Protein AF-0000000070726934 (afdb_homodimer)

Foldseek 3Di:
DAAQAEEQEPCLDFLNVLLLVLNLVDPNHQAYEYEDQDQVSSVVLVPDDDPRYHYAHADLLDPVRLLVVLVVSCVNCPLLFHLEYEYDWAAADAAADPDDDDVVSLCVRLSGQANSVLSSCVSRVVRQLSQLVVDDDLKAASHRGEYEYAAAQAQQAPVNPPAACHPSSCNSVNVNRVNVLVVQLVCLVVCSVSSYAGAYEYLAFEQTVRNVRDGDYYSNRSSNLQVVQRRVDIPVRGSFHAYSVRHGRHD/DAAQEEEQEPCLDFLNVLLLVVNLVDPNHQAYEYEDQDQVSSVSLVVDDDPRYHYAHADLLDPVRLLVVLVVSCVNCPLLFHLEYEYDWAAADAAADPDDDDVVSLCVRLSGQANSVLSSCVSRVVRQLSQLVVDDDLKAASHRGEYEYAAAQAQQAPVNPPQACHPSSGNSVNVNRVNVLVVQLVCLVVCSVSSYAGAYEYLAFEQTVRNVRDGDYYSNRSSNLQVVQRRVDIPVRGSFHAYSVRHGRHD

Secondary structure (DSSP, 8-state):
---SEEEESS-SSHHHHHHHHHHHT-TT--EEEEEES-GGG-HHHHT---TTEEEEE--TT-HHHHHHHHHHHHHHHGGG---EEEE-------B-TTSPP-HHHHHHHHIIIIIHHHHHHHHHHHHHHHHHTT--S----TTT-EEEEE--TTTS-STT--STTTTTTBHHHHHHHHHHHHHHHHHHHHTGGGT-EEEEE---SB-STTTTT--SB-HHHHHHHHHHHHHH--GGGTT-EE-TT-PBPP-/---SEEEESS-SSHHHHHHHHHHHT-TT--EEEEEES-GGG-HHHHT---TTEEEEE--TT-HHHHHHHHHHHHHHHGGG---EEEE-------B-TTSPP-HHHHHHHHIIIIIHHHHHHHHHHHHHHHHHTT--S----TTT-EEEEE--TTTS-STT--STTTTTTBHHHHHHHHHHHHHHHHHHHHTGGGT-EEEEE---SB-STTTTT--SB-HHHHHHHHHHHHHH--GGGTT-EE-TT-PBPP-

Sequence (502 aa):
MSPKTVVVTGSNRGLGFGLVQQFLNDPLVEHVIATARDVDSATDLKSISDQRLHILPLSLGCDESIAAFTKKVYEIVGDSGLTLLVNNAAVMLPYVTKQKPDRKVVNDLFETNTIGPMILTQSLVPLIIKASNLQNDASLSISRAAIINIASEFLGSISDNTSGSGEYKAMAYRMTKCAVNQFTKTLSIDLKDDHILTAGICPGKVQTGMSKGKGEFTIEQASSNLVEAFKKLGKEHNGGYFRRDLSVIPYMSPKTVVVTGSNRGLGFGLVQQFLNDPLVEHVIATARDVDSATDLKSISDQRLHILPLSLGCDESIAAFTKKVYEIVGDSGLTLLVNNAAVMLPYVTKQKPDRKVVNDLFETNTIGPMILTQSLVPLIIKASNLQNDASLSISRAAIINIASEFLGSISDNTSGSGEYKAMAYRMTKCAVNQFTKTLSIDLKDDHILTAGICPGKVQTGMSKGKGEFTIEQASSNLVEAFKKLGKEHNGGYFRRDLSVIPY

Nearest PDB structures (foldseek):
  1yo6-assembly1_B  TM=9.912E-01  e=1.027E-33  Caenorhabditis elegans
  1yo6-assembly2_C  TM=9.832E-01  e=9.657E-34  Caenorhabditis elegans
  1yo6-assembly2_D  TM=9.812E-01  e=1.769E-32  Caenorhabditis elegans
  1yo6-assembly3_E  TM=9.824E-01  e=1.281E-31  Caenorhabditis elegans
  1yo6-assembly1_A  TM=9.699E-01  e=1.132E-31  Caenorhabditis elegans

InterPro domains:
  IPR002347 Short-chain dehydrogenase/reductase SDR [PF00106] (4-214)
  IPR002347 Short-chain dehydrogenase/reductase SDR [PR00080] (80-91)
  IPR002347 Short-chain dehydrogenase/reductase SDR [PR00080] (145-153)
  IPR002347 Short-chain dehydrogenase/reductase SDR [PR00080] (173-192)
  IPR002347 Short-chain dehydrogenase/reductase SDR [PR00081] (5-22)
  IPR002347 Short-chain dehydrogenase/reductase SDR [PR00081] (80-91)
  IPR002347 Short-chain dehydrogenase/reductase SDR [PR00081] (173-192)
  IPR002347 Short-chain dehydrogenase/reductase SDR [PR00081] (194-211)
  IPR036291 NAD(P)-binding domain superfamily [SSF51735] (4-251)
  IPR051468 Fungal Secondary Metabolite SDRs [PTHR43544] (1-250)

Solvent-accessible surface area (backbone atoms only — not comparable to full-atom values): 24411 Å² total; per-residue (Å²): 107,60,32,40,23,36,39,36,32,42,18,47,48,50,56,30,31,28,38,54,52,51,50,68,69,37,85,68,38,58,35,40,37,34,20,21,68,54,55,87,74,19,55,67,56,69,67,56,90,50,91,41,59,41,84,40,53,42,40,57,80,33,71,66,37,42,51,53,37,49,52,50,50,46,68,72,40,48,86,59,17,37,8,25,41,34,49,50,42,66,70,84,64,77,34,50,70,89,46,82,71,54,66,68,62,48,48,52,42,35,30,42,42,28,51,14,52,50,43,47,48,36,67,40,42,66,36,25,44,44,15,18,64,74,50,90,68,85,66,31,26,37,45,42,5,24,41,36,36,60,48,43,72,76,50,28,21,53,72,70,52,80,53,37,20,52,95,69,20,30,40,60,48,26,18,26,39,25,19,40,50,33,47,29,32,26,46,23,52,67,30,43,91,54,34,37,28,16,28,28,39,10,67,64,53,40,38,23,79,90,45,70,57,51,50,83,29,48,36,64,54,31,21,50,44,39,54,55,36,47,47,67,42,34,68,92,41,49,31,37,41,22,40,47,86,63,46,77,50,65,62,106,60,34,41,23,36,38,36,32,42,18,45,48,49,56,29,31,27,38,52,52,52,50,69,70,36,87,68,38,59,36,40,37,34,20,22,69,53,56,86,72,19,54,66,56,69,67,58,88,49,92,41,58,40,83,40,53,42,40,56,80,33,69,67,38,43,51,53,39,48,52,50,49,46,68,71,40,49,85,60,17,37,8,25,40,35,49,52,42,64,69,84,64,77,33,51,72,90,44,81,73,54,65,66,62,49,48,52,41,35,30,43,44,28,52,14,52,50,44,48,48,37,66,41,43,66,37,25,44,43,14,18,64,75,50,90,70,86,65,31,25,37,46,41,5,24,42,37,37,60,48,42,71,74,49,28,21,53,71,70,52,81,54,37,19,52,96,70,20,30,40,5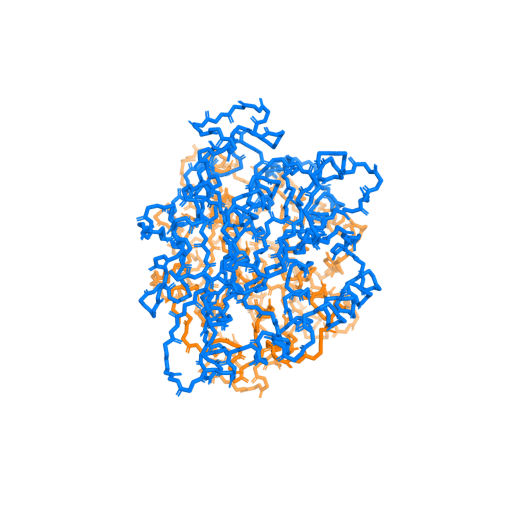7,46,26,20,25,39,25,19,40,51,33,47,29,32,26,46,24,52,67,30,43,90,52,34,36,28,16,27,27,38,11,67,64,52,40,39,24,80,90,46,71,57,49,52,84,29,49,34,64,56,32,22,49,43,40,54,55,37,46,46,67,42,33,68,93,41,47,30,37,42,23,40,47,87,64,47,76,48,65,62

Organism: Caenorhabditis briggsae (NCBI:txid6238)

Structure (mmCIF, N/CA/C/O backbone):
data_AF-0000000070726934-model_v1
#
loop_
_entity.id
_entity.type
_entity.pdbx_description
1 polymer 'Protein CBG23231'
#
loop_
_atom_site.group_PDB
_atom_site.id
_atom_site.type_symbol
_atom_site.label_atom_id
_atom_site.label_alt_id
_atom_site.label_comp_id
_atom_site.label_asym_id
_atom_site.label_entity_id
_atom_site.label_seq_id
_atom_site.pdbx_PDB_ins_code
_atom_site.Cartn_x
_atom_site.Cartn_y
_atom_site.Cartn_z
_atom_site.occupancy
_atom_site.B_iso_or_equiv
_atom_site.auth_seq_id
_atom_site.auth_comp_id
_atom_site.auth_asym_id
_atom_site.auth_atom_id
_atom_site.pdbx_PDB_model_num
ATOM 1 N N . MET A 1 1 ? -3.689 -22.766 -23.219 1 85.56 1 MET A N 1
ATOM 2 C CA . MET A 1 1 ? -2.43 -22.75 -22.484 1 85.56 1 MET A CA 1
ATOM 3 C C . MET A 1 1 ? -2.672 -22.984 -20.984 1 85.56 1 MET A C 1
ATOM 5 O O . MET A 1 1 ? -3.398 -22.234 -20.344 1 85.56 1 MET A O 1
ATOM 9 N N . SER A 1 2 ? -2.223 -24.172 -20.469 1 94.62 2 SER A N 1
ATOM 10 C CA . SER A 1 2 ? -2.523 -24.578 -19.094 1 94.62 2 SER A CA 1
ATOM 11 C C . SER A 1 2 ? -1.256 -24.656 -18.25 1 94.62 2 SER A C 1
ATOM 13 O O . SER A 1 2 ? -0.212 -25.109 -18.734 1 94.62 2 SER A O 1
ATOM 15 N N . PRO A 1 3 ? -1.354 -24.141 -17.047 1 97.5 3 PRO A N 1
ATOM 16 C CA . PRO A 1 3 ? -0.222 -24.344 -16.125 1 97.5 3 PRO A CA 1
ATOM 17 C C . PRO A 1 3 ? -0.087 -25.797 -15.664 1 97.5 3 PRO A C 1
ATOM 19 O O . PRO A 1 3 ? -1.095 -26.469 -15.445 1 97.5 3 PRO A O 1
ATOM 22 N N . LYS A 1 4 ? 1.132 -26.25 -15.555 1 97.69 4 LYS A N 1
ATOM 23 C CA . LYS A 1 4 ? 1.373 -27.625 -15.117 1 97.69 4 LYS A CA 1
ATOM 24 C C . LYS A 1 4 ? 1.184 -27.766 -13.609 1 97.69 4 LYS A C 1
ATOM 26 O O . LYS A 1 4 ? 0.648 -28.766 -13.133 1 97.69 4 LYS A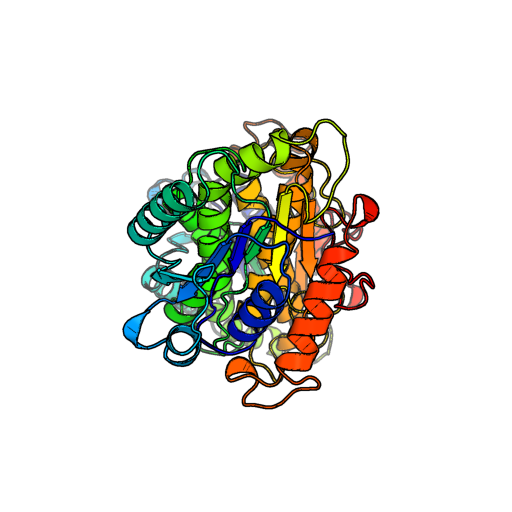 O 1
ATOM 31 N N . THR A 1 5 ? 1.689 -26.844 -12.875 1 98.62 5 THR A N 1
ATOM 32 C CA . THR A 1 5 ? 1.619 -26.812 -11.422 1 98.62 5 THR A CA 1
ATOM 33 C C . THR A 1 5 ? 1.096 -25.469 -10.922 1 98.62 5 THR A C 1
ATOM 35 O O . THR A 1 5 ? 1.527 -24.422 -11.398 1 98.62 5 THR A O 1
ATOM 38 N N . VAL A 1 6 ? 0.096 -25.531 -9.984 1 98.81 6 VAL A N 1
ATOM 39 C CA . VAL A 1 6 ? -0.589 -24.312 -9.57 1 98.81 6 VAL A CA 1
ATOM 40 C C . VAL A 1 6 ? -0.675 -24.25 -8.047 1 98.81 6 VAL A C 1
ATOM 42 O O . VAL A 1 6 ? -0.964 -25.266 -7.398 1 98.81 6 VAL A O 1
ATOM 45 N N . VAL A 1 7 ? -0.335 -23.125 -7.48 1 98.88 7 VAL A N 1
ATOM 46 C CA . VAL A 1 7 ? -0.651 -22.812 -6.09 1 98.88 7 VAL A CA 1
ATOM 47 C C . VAL A 1 7 ? -1.769 -21.766 -6.039 1 98.88 7 VAL A C 1
ATOM 49 O O . VAL A 1 7 ? -1.709 -20.75 -6.734 1 98.88 7 VAL A O 1
ATOM 52 N N . VAL A 1 8 ? -2.812 -22.031 -5.305 1 98.88 8 VAL A N 1
ATOM 53 C CA . VAL A 1 8 ? -3.873 -21.062 -5.02 1 98.88 8 VAL A CA 1
ATOM 54 C C . VAL A 1 8 ? -3.971 -20.828 -3.514 1 98.88 8 VAL A C 1
ATOM 56 O O . VAL A 1 8 ? -4.277 -21.75 -2.754 1 98.88 8 VAL A O 1
ATOM 59 N N . THR A 1 9 ? -3.701 -19.625 -3.084 1 98.62 9 THR A N 1
ATOM 60 C CA . THR A 1 9 ? -3.809 -19.344 -1.658 1 98.62 9 THR A CA 1
ATOM 61 C C . THR A 1 9 ? -5.25 -19.016 -1.277 1 98.62 9 THR A C 1
ATOM 63 O O . THR A 1 9 ? -6.008 -18.484 -2.09 1 98.62 9 THR A O 1
ATOM 66 N N . GLY A 1 10 ? -5.613 -19.281 0.011 1 96.5 10 GLY A N 1
ATOM 67 C CA . GLY A 1 10 ? -6.965 -19 0.478 1 96.5 10 GLY A CA 1
ATOM 68 C C . GLY A 1 10 ? -8.023 -19.766 -0.284 1 96.5 10 GLY A C 1
ATOM 69 O O . GLY A 1 10 ? -8.938 -19.172 -0.865 1 96.5 10 GLY A O 1
ATOM 70 N N . SER A 1 11 ? -8.016 -21.078 -0.216 1 96.25 11 SER A N 1
ATOM 71 C CA . SER A 1 11 ? -8.805 -21.891 -1.13 1 96.25 11 SER A CA 1
ATOM 72 C C . SER A 1 11 ? -9.922 -22.625 -0.391 1 96.25 11 SER A C 1
ATOM 74 O O . SER A 1 11 ? -10.625 -23.453 -0.98 1 96.25 11 SER A O 1
ATOM 76 N N . ASN A 1 12 ? -10.047 -22.359 0.897 1 91.94 12 ASN A N 1
ATOM 77 C CA . ASN A 1 12 ? -10.984 -23.141 1.706 1 91.94 12 ASN A CA 1
ATOM 78 C C . ASN A 1 12 ? -12.43 -22.875 1.303 1 91.94 12 ASN A C 1
ATOM 80 O O . ASN A 1 12 ? -13.312 -23.703 1.532 1 91.94 12 ASN A O 1
ATOM 84 N N . ARG A 1 13 ? -12.711 -21.734 0.799 1 89.94 13 ARG A N 1
ATOM 85 C CA . ARG A 1 13 ? -14.055 -21.344 0.372 1 89.94 13 ARG A CA 1
ATOM 86 C C . ARG A 1 13 ? -13.992 -20.25 -0.679 1 89.94 13 ARG A C 1
ATOM 88 O O . ARG A 1 13 ? -12.906 -19.844 -1.109 1 89.94 13 ARG A O 1
ATOM 95 N N . GLY A 1 14 ? -15.094 -19.969 -1.179 1 92.94 14 GLY A N 1
ATOM 96 C CA . GLY A 1 14 ? -15.227 -18.812 -2.041 1 92.94 14 GLY A CA 1
ATOM 97 C C . GLY A 1 14 ? -14.484 -18.953 -3.354 1 92.94 14 GLY A C 1
ATOM 98 O O . GLY A 1 14 ? -14.5 -20.016 -3.975 1 92.94 14 GLY A O 1
ATOM 99 N N . LEU A 1 15 ? -13.914 -17.844 -3.795 1 94.88 15 LEU A N 1
ATOM 100 C CA . LEU A 1 15 ? -13.266 -17.766 -5.098 1 94.88 15 LEU A CA 1
ATOM 101 C C . LEU A 1 15 ? -12.094 -18.734 -5.188 1 94.88 15 LEU A C 1
ATOM 103 O O . LEU A 1 15 ? -11.898 -19.375 -6.215 1 94.88 15 LEU A O 1
ATOM 107 N N . GLY A 1 16 ? -11.312 -18.844 -4.09 1 97.38 16 GLY A N 1
ATOM 108 C CA . GLY A 1 16 ? -10.18 -19.75 -4.074 1 97.38 16 GLY A CA 1
ATOM 109 C C . GLY A 1 16 ? -10.578 -21.203 -4.324 1 97.38 16 GLY A C 1
ATOM 110 O O . GLY A 1 16 ? -9.922 -21.906 -5.094 1 97.38 16 GLY A O 1
ATOM 111 N N . PHE A 1 17 ? -11.625 -21.562 -3.674 1 97.19 17 PHE A N 1
ATOM 112 C CA . PHE A 1 17 ? -12.156 -22.906 -3.881 1 97.19 17 PHE A CA 1
ATOM 113 C C . PHE A 1 17 ? -12.602 -23.094 -5.324 1 97.19 17 PHE A C 1
ATOM 115 O O . PHE A 1 17 ? -12.312 -24.125 -5.938 1 97.19 17 PHE A O 1
ATOM 122 N N . GLY A 1 18 ? -13.289 -22.109 -5.855 1 97.62 18 GLY A N 1
ATOM 123 C CA . GLY A 1 18 ? -13.719 -22.156 -7.246 1 97.62 18 GLY A CA 1
ATOM 124 C C . GLY A 1 18 ? -12.562 -22.281 -8.219 1 97.62 18 GLY A C 1
ATOM 125 O O . GLY A 1 18 ? -12.648 -23.031 -9.195 1 97.62 18 GLY A O 1
ATOM 126 N N . LEU A 1 19 ? -11.484 -21.578 -7.977 1 98.25 19 LEU A N 1
ATOM 127 C CA . LEU A 1 19 ? -10.305 -21.641 -8.836 1 98.25 19 LEU A CA 1
ATOM 128 C C . LEU A 1 19 ? -9.688 -23.047 -8.805 1 98.25 19 LEU A C 1
ATOM 130 O O . LEU A 1 19 ? -9.312 -23.578 -9.844 1 98.25 19 LEU A O 1
ATOM 134 N N . VAL A 1 20 ? -9.609 -23.578 -7.613 1 98.56 20 VAL A N 1
ATOM 135 C CA . VAL A 1 20 ? -9.086 -24.922 -7.457 1 98.56 20 VAL A CA 1
ATOM 136 C C . VAL A 1 20 ? -9.898 -25.891 -8.32 1 98.56 20 VAL A C 1
ATOM 138 O O . VAL A 1 20 ? -9.328 -26.703 -9.062 1 98.56 20 VAL A O 1
ATOM 141 N N . GLN A 1 21 ? -11.195 -25.781 -8.258 1 98.25 21 GLN A N 1
ATOM 142 C CA . GLN A 1 21 ? -12.07 -26.656 -9.039 1 98.25 21 GLN A CA 1
ATOM 143 C C . GLN A 1 21 ? -11.82 -26.484 -10.531 1 98.25 21 GLN A C 1
ATOM 145 O O . GLN A 1 21 ? -11.75 -27.469 -11.273 1 98.25 21 GLN A O 1
ATOM 150 N N . GLN A 1 22 ? -11.711 -25.266 -10.938 1 98.19 22 GLN A N 1
ATOM 151 C CA . GLN A 1 22 ? -11.484 -24.984 -12.359 1 98.19 22 GLN A CA 1
ATOM 152 C C . GLN A 1 22 ? -10.18 -25.609 -12.836 1 98.19 22 GLN A C 1
ATOM 154 O O . GLN A 1 22 ? -10.125 -26.203 -13.914 1 98.19 22 GLN A O 1
ATOM 159 N N . PHE A 1 23 ? -9.102 -25.484 -12.07 1 98.5 23 PHE A N 1
ATOM 160 C CA . PHE A 1 23 ? -7.812 -26.031 -12.477 1 98.5 23 PHE A CA 1
ATOM 161 C C . PHE A 1 23 ? -7.848 -27.562 -12.484 1 98.5 23 PHE A C 1
ATOM 163 O O . PHE A 1 23 ? -7.207 -28.188 -13.32 1 98.5 23 PHE A O 1
ATOM 170 N N . LEU A 1 24 ? -8.578 -28.156 -11.578 1 98.31 24 LEU A N 1
ATOM 171 C CA . LEU A 1 24 ? -8.695 -29.625 -11.523 1 98.31 24 LEU A CA 1
ATOM 172 C C . LEU A 1 24 ? -9.484 -30.141 -12.711 1 98.31 24 LEU A C 1
ATOM 174 O O . LEU A 1 24 ? -9.344 -31.312 -13.094 1 98.31 24 LEU A O 1
ATOM 178 N N . ASN A 1 25 ? -10.312 -29.281 -13.289 1 97.69 25 ASN A N 1
ATOM 179 C CA . ASN A 1 25 ? -11.078 -29.656 -14.469 1 97.69 25 ASN A CA 1
ATOM 180 C C . ASN A 1 25 ? -10.203 -29.703 -15.719 1 97.69 25 ASN A C 1
ATOM 182 O O . ASN A 1 25 ? -10.609 -30.234 -16.75 1 97.69 25 ASN A O 1
ATOM 186 N N . ASP A 1 26 ? -9.07 -29.109 -15.656 1 97.44 26 ASP A N 1
ATOM 187 C CA . ASP A 1 26 ? -8.109 -29.109 -16.766 1 97.44 26 ASP A CA 1
ATOM 188 C C . ASP A 1 26 ? -7.168 -30.312 -16.672 1 97.44 26 ASP A C 1
ATOM 190 O O . ASP A 1 26 ? -6.328 -30.391 -15.773 1 97.44 26 ASP A O 1
ATOM 194 N N . PRO A 1 27 ? -7.207 -31.266 -17.609 1 97.19 27 PRO A N 1
ATOM 195 C CA . PRO A 1 27 ? -6.41 -32.5 -17.516 1 97.19 27 PRO A CA 1
ATOM 196 C C . PRO A 1 27 ? -4.914 -32.219 -17.688 1 97.19 27 PRO A C 1
ATOM 198 O O . PRO A 1 27 ? -4.094 -33.125 -17.391 1 97.19 27 PRO A O 1
ATOM 201 N N . LEU A 1 28 ? -4.551 -31.062 -18.125 1 97.19 28 LEU A N 1
ATOM 202 C CA . LEU A 1 28 ? -3.145 -30.766 -18.359 1 97.19 28 LEU A CA 1
ATOM 203 C C . LEU A 1 28 ? -2.473 -30.266 -17.078 1 97.19 28 LEU A C 1
ATOM 205 O O . LEU A 1 28 ? -1.243 -30.203 -17 1 97.19 28 LEU A O 1
ATOM 209 N N . VAL A 1 29 ? -3.25 -29.984 -16.109 1 98.19 29 VAL A N 1
ATOM 210 C CA . VAL A 1 29 ? -2.697 -29.578 -14.82 1 98.19 29 VAL A CA 1
ATOM 211 C C . VAL A 1 29 ? -2.287 -30.812 -14.016 1 98.19 29 VAL A C 1
ATOM 213 O O . VAL A 1 29 ? -3.1 -31.703 -13.797 1 98.19 29 VAL A O 1
ATOM 216 N N . GLU A 1 30 ? -1.061 -30.766 -13.562 1 98.38 30 GLU A N 1
ATOM 217 C CA . GLU A 1 30 ? -0.524 -31.953 -12.914 1 98.38 30 GLU A CA 1
ATOM 218 C C . GLU A 1 30 ? -0.678 -31.859 -11.398 1 98.38 30 GLU A C 1
ATOM 220 O O . GLU A 1 30 ? -0.858 -32.875 -10.727 1 98.38 30 GLU A O 1
ATOM 225 N N . HIS A 1 31 ? -0.49 -30.703 -10.852 1 98.69 31 HIS A N 1
ATOM 226 C CA . HIS A 1 31 ? -0.616 -30.484 -9.414 1 98.69 31 HIS A CA 1
ATOM 227 C C . HIS A 1 31 ? -1.393 -29.203 -9.117 1 98.69 31 HIS A C 1
ATOM 229 O O . HIS A 1 31 ? -1.119 -28.156 -9.703 1 98.69 31 HIS A O 1
ATOM 235 N N . VAL A 1 32 ? -2.379 -29.312 -8.305 1 98.81 32 VAL A N 1
ATOM 236 C CA . VAL A 1 32 ? -3.09 -28.172 -7.73 1 98.81 32 VAL A CA 1
ATOM 237 C C . VAL A 1 32 ? -2.869 -28.125 -6.223 1 98.81 32 VAL A C 1
ATOM 239 O O . VAL A 1 32 ? -3.371 -28.969 -5.488 1 98.81 32 VAL A O 1
ATOM 242 N N . ILE A 1 33 ? -2.113 -27.172 -5.797 1 98.88 33 ILE A N 1
ATOM 243 C CA . ILE A 1 33 ? -1.82 -27 -4.375 1 98.88 33 ILE A CA 1
ATOM 244 C C . ILE A 1 33 ? -2.719 -25.906 -3.789 1 98.88 33 ILE A C 1
ATOM 246 O O . ILE A 1 33 ? -2.559 -24.734 -4.102 1 98.88 33 ILE A O 1
ATOM 250 N N . ALA A 1 34 ? -3.645 -26.328 -2.973 1 98.62 34 ALA A N 1
ATOM 251 C CA . ALA A 1 34 ? -4.621 -25.469 -2.314 1 98.62 34 ALA A CA 1
ATOM 252 C C . ALA A 1 34 ? -4.234 -25.219 -0.86 1 98.62 34 ALA A C 1
ATOM 254 O O . ALA A 1 34 ? -3.725 -26.109 -0.181 1 98.62 34 ALA A O 1
ATOM 255 N N . THR A 1 35 ? -4.512 -23.953 -0.41 1 98.25 35 THR A N 1
ATOM 256 C CA . THR A 1 35 ? -4.086 -23.672 0.953 1 98.25 35 THR A CA 1
ATOM 257 C C . THR A 1 35 ? -5.262 -23.203 1.801 1 98.25 35 THR A C 1
ATOM 259 O O . THR A 1 35 ? -6.23 -22.641 1.275 1 98.25 35 THR A O 1
ATOM 262 N N . ALA A 1 36 ? -5.176 -23.469 3.025 1 96.12 36 ALA A N 1
ATOM 263 C CA . ALA A 1 36 ? -6.047 -22.969 4.082 1 96.12 36 ALA A CA 1
ATOM 264 C C . ALA A 1 36 ? -5.273 -22.766 5.383 1 96.12 36 ALA A C 1
ATOM 266 O O . ALA A 1 36 ? -4.293 -23.469 5.645 1 96.12 36 ALA A O 1
ATOM 267 N N . ARG A 1 37 ? -5.684 -21.828 6.137 1 91.81 37 ARG A N 1
ATOM 268 C CA . ARG A 1 37 ? -5.047 -21.641 7.438 1 91.81 37 ARG A CA 1
ATOM 269 C C . ARG A 1 37 ? -5.223 -22.891 8.312 1 91.81 37 ARG A C 1
ATOM 271 O O . ARG A 1 37 ? -4.266 -23.344 8.938 1 91.81 37 ARG A O 1
ATOM 278 N N . ASP A 1 38 ? -6.441 -23.25 8.297 1 92.62 38 ASP A N 1
ATOM 279 C CA . ASP A 1 38 ? -6.812 -24.484 8.992 1 92.62 38 ASP A CA 1
ATOM 280 C C . ASP A 1 38 ? -7.328 -25.531 8.008 1 92.62 38 ASP A C 1
ATOM 282 O O . ASP A 1 38 ? -8.492 -25.5 7.602 1 92.62 38 ASP A O 1
ATOM 286 N N . VAL A 1 39 ? -6.531 -26.5 7.754 1 94.62 39 VAL A N 1
ATOM 287 C CA . VAL A 1 39 ? -6.848 -27.516 6.758 1 94.62 39 VAL A CA 1
ATOM 288 C C . VAL A 1 39 ? -8.016 -28.375 7.246 1 94.62 39 VAL A C 1
ATOM 290 O O . VAL A 1 39 ? -8.828 -28.844 6.445 1 94.62 39 VAL A O 1
ATOM 293 N N . ASP A 1 40 ? -8.07 -28.5 8.547 1 93.25 40 ASP A N 1
ATOM 294 C CA . ASP A 1 40 ? -9.125 -29.344 9.102 1 93.25 40 ASP A CA 1
ATOM 295 C C . ASP A 1 40 ? -10.508 -28.766 8.805 1 93.25 40 ASP A C 1
ATOM 297 O O . ASP A 1 40 ? -11.484 -29.5 8.672 1 93.25 40 ASP A O 1
ATOM 301 N N . SER A 1 41 ? -10.578 -27.5 8.641 1 91.38 41 SER A N 1
ATOM 302 C CA . SER A 1 41 ? -11.852 -26.812 8.406 1 91.38 41 SER A CA 1
ATOM 303 C C . SER A 1 41 ? -12.148 -26.703 6.918 1 91.38 41 SER A C 1
ATOM 305 O O . SER A 1 41 ? -13.219 -26.219 6.531 1 91.38 41 SER A O 1
ATOM 307 N N . ALA A 1 42 ? -11.219 -27.141 6.086 1 93.88 42 ALA A N 1
ATOM 308 C CA . ALA A 1 42 ? -11.398 -27.047 4.641 1 93.88 42 ALA A CA 1
ATOM 309 C C . ALA A 1 42 ? -12.211 -28.219 4.105 1 93.88 42 ALA A C 1
ATOM 311 O O . ALA A 1 42 ? -11.773 -28.922 3.197 1 93.88 42 ALA A O 1
ATOM 312 N N . THR A 1 43 ? -13.391 -28.312 4.516 1 93.06 43 THR A N 1
ATOM 313 C CA . THR A 1 43 ? -14.234 -29.484 4.262 1 93.06 43 THR A CA 1
ATOM 314 C C . THR A 1 43 ? -14.539 -29.609 2.773 1 93.06 43 THR A C 1
ATOM 316 O O . THR A 1 43 ? -14.531 -30.719 2.232 1 93.06 43 THR A O 1
ATOM 319 N N . ASP A 1 44 ? -14.789 -28.516 2.109 1 93.88 44 ASP A N 1
ATOM 320 C CA . ASP A 1 44 ? -15.102 -28.547 0.682 1 93.88 44 ASP A CA 1
ATOM 321 C C . ASP A 1 44 ? -13.914 -29.078 -0.121 1 93.88 44 ASP A C 1
ATOM 323 O O . ASP A 1 44 ? -14.094 -29.922 -1.003 1 93.88 44 ASP A O 1
ATOM 327 N N . LEU A 1 45 ? -12.766 -28.641 0.211 1 95.81 45 LEU A N 1
ATOM 328 C CA . LEU A 1 45 ? -11.562 -29.109 -0.47 1 95.81 45 LEU A CA 1
ATOM 329 C C . LEU A 1 45 ? -11.336 -30.594 -0.217 1 95.81 45 LEU A C 1
ATOM 331 O O . LEU A 1 45 ? -11.008 -31.344 -1.141 1 95.81 45 LEU A O 1
ATOM 335 N N . LYS A 1 46 ? -11.508 -30.953 0.998 1 95.69 46 LYS A N 1
ATOM 336 C CA . LYS A 1 46 ? -11.219 -32.312 1.407 1 95.69 46 LYS A CA 1
ATOM 337 C C . LYS A 1 46 ? -12.195 -33.312 0.764 1 95.69 46 LYS A C 1
ATOM 339 O O . LYS A 1 46 ? -11.906 -34.5 0.663 1 95.69 46 LYS A O 1
ATOM 344 N N . SER A 1 47 ? -13.297 -32.812 0.353 1 95.75 47 SER A N 1
ATOM 345 C CA . SER A 1 47 ? -14.312 -33.656 -0.264 1 95.75 47 SER A CA 1
ATOM 346 C C . SER A 1 47 ? -13.945 -34 -1.708 1 95.75 47 SER A C 1
ATOM 348 O O . SER A 1 47 ? -14.523 -34.906 -2.303 1 95.75 47 SER A O 1
ATOM 350 N N . ILE A 1 48 ? -13.039 -33.25 -2.271 1 96.31 48 ILE A N 1
ATOM 351 C CA . ILE A 1 48 ? -12.602 -33.5 -3.643 1 96.31 48 ILE A CA 1
ATOM 352 C C . ILE A 1 48 ? -11.641 -34.688 -3.676 1 96.31 48 ILE A C 1
ATOM 354 O O . ILE A 1 48 ? -10.602 -34.656 -3.008 1 96.31 48 ILE A O 1
ATOM 358 N N . SER A 1 49 ? -12 -35.719 -4.445 1 95.38 49 SER A N 1
ATOM 359 C CA . SER A 1 49 ? -11.125 -36.875 -4.613 1 95.38 49 SER A CA 1
ATOM 360 C C . SER A 1 49 ? -10.336 -36.781 -5.914 1 95.38 49 SER A C 1
ATOM 362 O O . SER A 1 49 ? -10.789 -37.25 -6.953 1 95.38 49 SER A O 1
ATOM 364 N N . ASP A 1 50 ? -9.352 -36.125 -6.051 1 97.69 50 ASP A N 1
ATOM 365 C CA . ASP A 1 50 ? -8.422 -35.969 -7.164 1 97.69 50 ASP A CA 1
ATOM 366 C C . ASP A 1 50 ? -6.973 -36.031 -6.684 1 97.69 50 ASP A C 1
ATOM 368 O O . ASP A 1 50 ? -6.562 -35.219 -5.848 1 97.69 50 ASP A O 1
ATOM 372 N N . GLN A 1 51 ? -6.172 -36.969 -7.078 1 97.38 51 GLN A N 1
ATOM 373 C CA . GLN A 1 51 ? -4.809 -37.188 -6.617 1 97.38 51 GLN A CA 1
ATOM 374 C C . GLN A 1 51 ? -3.916 -36 -6.91 1 97.38 51 GLN A C 1
ATOM 376 O O . GLN A 1 51 ? -2.84 -35.844 -6.324 1 97.38 51 GLN A O 1
ATOM 381 N N . ARG A 1 52 ? -4.348 -35.156 -7.863 1 98.31 52 ARG A N 1
ATOM 382 C CA . ARG A 1 52 ? -3.562 -33.969 -8.227 1 98.31 52 ARG A CA 1
ATOM 383 C C . ARG A 1 52 ? -3.701 -32.875 -7.176 1 98.31 52 ARG A C 1
ATOM 385 O O . ARG A 1 52 ? -2.908 -31.938 -7.145 1 98.31 52 ARG A O 1
ATOM 392 N N . LEU A 1 53 ? -4.723 -32.938 -6.32 1 98.62 53 LEU A N 1
ATOM 393 C CA . LEU A 1 53 ? -5.016 -31.906 -5.34 1 98.62 53 LEU A CA 1
ATOM 394 C C . LEU A 1 53 ? -4.207 -32.125 -4.066 1 98.62 53 LEU A C 1
ATOM 396 O O . LEU A 1 53 ? -4.238 -33.219 -3.479 1 98.62 53 LEU A O 1
ATOM 400 N N . HIS A 1 54 ? -3.453 -31.156 -3.68 1 98.56 54 HIS A N 1
ATOM 401 C CA . HIS A 1 54 ? -2.732 -31.109 -2.414 1 98.56 54 HIS A CA 1
ATOM 402 C C . HIS A 1 54 ? -3.25 -29.984 -1.527 1 98.56 54 HIS A C 1
ATOM 404 O O . HIS A 1 54 ? -3.234 -28.812 -1.928 1 98.56 54 HIS A O 1
ATOM 410 N N . ILE A 1 55 ? -3.762 -30.344 -0.355 1 98.44 55 ILE A N 1
ATOM 411 C CA . ILE A 1 55 ? -4.266 -29.344 0.584 1 98.44 55 ILE A CA 1
ATOM 412 C C . ILE A 1 55 ? -3.246 -29.125 1.698 1 98.44 55 ILE A C 1
ATOM 414 O O . ILE A 1 55 ? -2.951 -30.031 2.469 1 98.44 55 ILE A O 1
ATOM 418 N N . LEU A 1 56 ? -2.682 -27.922 1.792 1 98.5 56 LEU A N 1
ATOM 419 C CA . LEU A 1 56 ? -1.61 -27.625 2.736 1 98.5 56 LEU A CA 1
ATOM 420 C C . LEU A 1 56 ? -1.982 -26.453 3.633 1 98.5 56 LEU A C 1
ATOM 422 O O . LEU A 1 56 ? -2.65 -25.516 3.189 1 98.5 56 LEU A O 1
ATOM 426 N N . PRO A 1 57 ? -1.547 -26.453 4.902 1 98.25 57 PRO A N 1
ATOM 427 C CA . PRO A 1 57 ? -1.732 -25.297 5.77 1 98.25 57 PRO A CA 1
ATOM 428 C C . PRO A 1 57 ? -0.817 -24.125 5.395 1 98.25 57 PRO A C 1
ATOM 430 O O . PRO A 1 57 ? 0.336 -24.344 5.012 1 98.25 57 PRO A O 1
ATOM 433 N N . LEU A 1 58 ? -1.335 -22.953 5.453 1 98.31 58 LEU A N 1
ATOM 434 C CA . LEU A 1 58 ? -0.548 -21.75 5.203 1 98.31 58 LEU A CA 1
ATOM 435 C C . LEU A 1 58 ? -1.096 -20.578 5.996 1 98.31 58 LEU A C 1
ATOM 437 O O . LEU A 1 58 ? -2.279 -20.25 5.887 1 98.31 58 LEU A O 1
ATOM 441 N N . SER A 1 59 ? -0.27 -20.062 6.832 1 97.44 59 SER A N 1
ATOM 442 C CA . SER A 1 59 ? -0.531 -18.797 7.496 1 97.44 59 SER A CA 1
ATOM 443 C C . SER A 1 59 ? 0.405 -17.703 6.988 1 97.44 59 SER A C 1
ATOM 445 O O . SER A 1 59 ? 1.602 -17.719 7.281 1 97.44 59 SER A O 1
ATOM 447 N N . LEU A 1 60 ? -0.167 -16.766 6.355 1 97.25 60 LEU A N 1
ATOM 448 C CA . LEU A 1 60 ? 0.619 -15.75 5.668 1 97.25 60 LEU A CA 1
ATOM 449 C C . LEU A 1 60 ? 1.286 -14.812 6.664 1 97.25 60 LEU A C 1
ATOM 451 O O . LEU A 1 60 ? 2.225 -14.094 6.316 1 97.25 60 LEU A O 1
ATOM 455 N N . GLY A 1 61 ? 0.785 -14.797 7.879 1 95.88 61 GLY A N 1
ATOM 456 C CA . GLY A 1 61 ? 1.374 -13.953 8.906 1 95.88 61 GLY A CA 1
ATOM 457 C C . GLY A 1 61 ? 2.484 -14.633 9.68 1 95.88 61 GLY A C 1
ATOM 458 O O . GLY A 1 61 ? 3.029 -14.062 10.625 1 95.88 61 GLY A O 1
ATOM 459 N N . CYS A 1 62 ? 2.852 -15.812 9.266 1 96.94 62 CYS A N 1
ATOM 460 C CA . CYS A 1 62 ? 3.824 -16.625 9.992 1 96.94 62 CYS A CA 1
ATOM 461 C C . CYS A 1 62 ? 4.926 -17.125 9.07 1 96.94 62 CYS A C 1
ATOM 463 O O . CYS A 1 62 ? 4.688 -17.969 8.219 1 96.94 62 CYS A O 1
ATOM 465 N N . ASP A 1 63 ? 6.148 -16.672 9.352 1 97.62 63 ASP A N 1
ATOM 466 C CA . ASP A 1 63 ? 7.27 -17.016 8.484 1 97.62 63 ASP A CA 1
ATOM 467 C C . ASP A 1 63 ? 7.566 -18.516 8.523 1 97.62 63 ASP A C 1
ATOM 469 O O . ASP A 1 63 ? 7.961 -19.094 7.512 1 97.62 63 ASP A O 1
ATOM 473 N N . GLU A 1 64 ? 7.41 -19.062 9.633 1 98.12 64 GLU A N 1
ATOM 474 C CA . GLU A 1 64 ? 7.633 -20.5 9.742 1 98.12 64 GLU A CA 1
ATOM 475 C C . GLU A 1 64 ? 6.621 -21.281 8.906 1 98.12 64 GLU A C 1
ATOM 477 O O . GLU A 1 64 ? 6.969 -22.281 8.273 1 98.12 64 GLU A O 1
ATOM 482 N N . SER A 1 65 ? 5.387 -20.859 8.945 1 98.44 65 SER A N 1
ATOM 483 C CA . SER A 1 65 ? 4.348 -21.469 8.125 1 98.44 65 SER A CA 1
ATOM 484 C C . SER A 1 65 ? 4.672 -21.344 6.641 1 98.44 65 SER A C 1
ATOM 486 O O . SER A 1 65 ? 4.547 -22.312 5.891 1 98.44 65 SER A O 1
ATOM 488 N N . ILE A 1 66 ? 5.16 -20.234 6.215 1 98.56 66 ILE A N 1
ATOM 489 C CA . ILE A 1 66 ? 5.496 -19.984 4.816 1 98.56 66 ILE A CA 1
ATOM 490 C C . ILE A 1 66 ? 6.68 -20.859 4.406 1 98.56 66 ILE A C 1
ATOM 492 O O . ILE A 1 66 ? 6.676 -21.453 3.322 1 98.56 66 ILE A O 1
ATOM 496 N N . ALA A 1 67 ? 7.625 -20.922 5.289 1 98.31 67 ALA A N 1
ATOM 497 C CA . ALA A 1 67 ? 8.797 -21.734 5 1 98.31 67 ALA A CA 1
ATOM 498 C C . ALA A 1 67 ? 8.414 -23.203 4.852 1 98.31 67 ALA A C 1
ATOM 500 O O . ALA A 1 67 ? 8.875 -23.875 3.928 1 98.31 67 ALA A O 1
ATOM 501 N N . ALA A 1 68 ? 7.648 -23.703 5.766 1 98.62 68 ALA A N 1
ATOM 502 C CA . ALA A 1 68 ? 7.191 -25.078 5.703 1 98.62 68 ALA A CA 1
ATOM 503 C C . ALA A 1 68 ? 6.371 -25.344 4.441 1 98.62 68 ALA A C 1
ATOM 505 O O . ALA A 1 68 ? 6.527 -26.375 3.789 1 98.62 68 ALA A O 1
ATOM 506 N N . PHE A 1 69 ? 5.508 -24.422 4.145 1 98.81 69 PHE A N 1
ATOM 507 C CA . PHE A 1 69 ? 4.695 -24.516 2.938 1 98.81 69 PHE A CA 1
ATOM 508 C C . PHE A 1 69 ? 5.578 -24.578 1.696 1 98.81 69 PHE A C 1
ATOM 510 O O . PHE A 1 69 ? 5.387 -25.438 0.835 1 98.81 69 PHE A O 1
ATOM 517 N N . THR A 1 70 ? 6.543 -23.641 1.607 1 98.69 70 THR A N 1
ATOM 518 C CA . THR A 1 70 ? 7.449 -23.562 0.465 1 98.69 70 THR A CA 1
ATOM 519 C C . THR A 1 70 ? 8.211 -24.875 0.286 1 98.69 70 THR A C 1
ATOM 521 O O . THR A 1 70 ? 8.359 -25.359 -0.835 1 98.69 70 THR A O 1
ATOM 524 N N . LYS A 1 71 ? 8.641 -25.422 1.365 1 98.56 71 LYS A N 1
ATOM 525 C CA . LYS A 1 71 ? 9.336 -26.703 1.323 1 98.56 71 LYS A CA 1
ATOM 526 C C . LYS A 1 71 ? 8.445 -27.797 0.76 1 98.56 71 LYS A C 1
ATOM 528 O O . LYS A 1 71 ? 8.883 -28.594 -0.074 1 98.56 71 LYS A O 1
ATOM 533 N N . LYS A 1 72 ? 7.25 -27.844 1.205 1 98.75 72 LYS A N 1
ATOM 534 C CA . LYS A 1 72 ? 6.312 -28.859 0.729 1 98.75 72 LYS A CA 1
ATOM 535 C C . LYS A 1 72 ? 6.012 -28.688 -0.755 1 98.75 72 LYS A C 1
ATOM 537 O O . LYS A 1 72 ? 5.879 -29.656 -1.492 1 98.75 72 LYS A O 1
ATOM 542 N N . VAL A 1 73 ? 5.832 -27.422 -1.169 1 98.81 73 VAL A N 1
ATOM 543 C CA . VAL A 1 73 ? 5.617 -27.156 -2.586 1 98.81 73 VAL A CA 1
ATOM 544 C C . VAL A 1 73 ? 6.785 -27.703 -3.402 1 98.81 73 VAL A C 1
ATOM 546 O O . VAL A 1 73 ? 6.582 -28.344 -4.43 1 98.81 73 VAL A O 1
ATOM 549 N N . TYR A 1 74 ? 7.965 -27.406 -2.926 1 97.88 74 TYR A N 1
ATOM 550 C CA . TYR A 1 74 ? 9.156 -27.906 -3.6 1 97.88 74 TYR A CA 1
ATOM 551 C C . TYR A 1 74 ? 9.125 -29.422 -3.721 1 97.88 74 TYR A C 1
ATOM 553 O O . TYR A 1 74 ? 9.453 -29.969 -4.773 1 97.88 74 TYR A O 1
ATOM 561 N N . GLU A 1 75 ? 8.742 -30.078 -2.678 1 98.56 75 GLU A N 1
ATOM 562 C CA . GLU A 1 75 ? 8.672 -31.531 -2.678 1 98.56 75 GLU A CA 1
ATOM 563 C C . GLU A 1 75 ? 7.645 -32.031 -3.691 1 98.56 75 GLU A C 1
ATOM 565 O O . GLU A 1 75 ? 7.848 -33.094 -4.324 1 98.56 75 GLU A O 1
ATOM 570 N N . ILE A 1 76 ? 6.621 -31.344 -3.836 1 98.62 76 ILE A N 1
ATOM 571 C CA . ILE A 1 76 ? 5.512 -31.766 -4.684 1 98.62 76 ILE A CA 1
ATOM 572 C C . ILE A 1 76 ? 5.871 -31.531 -6.152 1 98.62 76 ILE A C 1
ATOM 574 O O . ILE A 1 76 ? 5.695 -32.438 -6.988 1 98.62 76 ILE A O 1
ATOM 578 N N . VAL A 1 77 ? 6.395 -30.312 -6.484 1 98.12 77 VAL A N 1
ATOM 579 C CA . VAL A 1 77 ? 6.531 -29.938 -7.887 1 98.12 77 VAL A CA 1
ATOM 580 C C . VAL A 1 77 ? 7.906 -30.359 -8.406 1 98.12 77 VAL A C 1
ATOM 582 O O . VAL A 1 77 ? 8.117 -30.469 -9.617 1 98.12 77 VAL A O 1
ATOM 585 N N . GLY A 1 78 ? 8.906 -30.5 -7.531 1 96.06 78 GLY A N 1
ATOM 586 C CA . GLY A 1 78 ? 10.242 -30.938 -7.895 1 96.06 78 GLY A CA 1
ATOM 587 C C . GLY A 1 78 ? 10.867 -30.109 -9 1 96.06 78 GLY A C 1
ATOM 588 O O . GLY A 1 78 ? 10.844 -28.875 -8.938 1 96.06 78 GLY A O 1
ATOM 589 N N . ASP A 1 79 ? 11.391 -30.797 -9.969 1 95.19 79 ASP A N 1
ATOM 590 C CA . ASP A 1 79 ? 12.156 -30.141 -11.023 1 95.19 79 ASP A CA 1
ATOM 591 C C . ASP A 1 79 ? 11.242 -29.438 -12.016 1 95.19 79 ASP A C 1
ATOM 593 O O . ASP A 1 79 ? 11.703 -28.609 -12.812 1 95.19 79 ASP A O 1
ATOM 597 N N . SER A 1 80 ? 9.992 -29.781 -11.914 1 96.19 80 SER A N 1
ATOM 598 C CA . SER A 1 80 ? 9.039 -29.125 -12.797 1 96.19 80 SER A CA 1
ATOM 599 C C . SER A 1 80 ? 8.82 -27.672 -12.391 1 96.19 80 SER A C 1
ATOM 601 O O . SER A 1 80 ? 8.336 -26.859 -13.188 1 96.19 80 SER A O 1
ATOM 603 N N . GLY A 1 81 ? 9.18 -27.375 -11.117 1 98.38 81 GLY A N 1
ATOM 604 C CA . GLY A 1 81 ? 8.969 -26.016 -10.625 1 98.38 81 GLY A CA 1
ATOM 605 C C . GLY A 1 81 ? 7.508 -25.641 -10.508 1 98.38 81 GLY A C 1
ATOM 606 O O . GLY A 1 81 ? 6.629 -26.5 -10.672 1 98.38 81 GLY A O 1
ATOM 607 N N . LEU A 1 82 ? 7.285 -24.375 -10.156 1 98.81 82 LEU A N 1
ATOM 608 C CA . LEU A 1 82 ? 5.934 -23.859 -10.008 1 98.81 82 LEU A CA 1
ATOM 609 C C . LEU A 1 82 ? 5.559 -22.984 -11.195 1 98.81 82 LEU A C 1
ATOM 611 O O . LEU A 1 82 ? 6.168 -21.938 -11.422 1 98.81 82 LEU A O 1
ATOM 615 N N . THR A 1 83 ? 4.516 -23.375 -11.914 1 98.62 83 THR A N 1
ATOM 616 C CA . THR A 1 83 ? 4.152 -22.688 -13.141 1 98.62 83 THR A CA 1
ATOM 617 C C . THR A 1 83 ? 3.264 -21.484 -12.852 1 98.62 83 THR A C 1
ATOM 619 O O . THR A 1 83 ? 3.377 -20.438 -13.508 1 98.62 83 THR A O 1
ATOM 622 N N . LEU A 1 84 ? 2.369 -21.609 -11.883 1 98.88 84 LEU A N 1
ATOM 623 C CA . LEU A 1 84 ? 1.417 -20.531 -11.633 1 98.88 84 LEU A CA 1
ATOM 624 C C . LEU A 1 84 ? 1.172 -20.359 -10.133 1 98.88 84 LEU A C 1
ATOM 626 O O . LEU A 1 84 ? 0.799 -21.328 -9.453 1 98.88 84 LEU A O 1
ATOM 630 N N . LEU A 1 85 ? 1.476 -19.234 -9.633 1 98.94 85 LEU A N 1
ATOM 631 C CA . LEU A 1 85 ? 1.065 -18.812 -8.297 1 98.94 85 LEU A CA 1
ATOM 632 C C . LEU A 1 85 ? -0.109 -17.844 -8.375 1 98.94 85 LEU A C 1
ATOM 634 O O . LEU A 1 85 ? -0.012 -16.781 -9.008 1 98.94 85 LEU A O 1
ATOM 638 N N . VAL A 1 86 ? -1.241 -18.219 -7.785 1 98.88 86 VAL A N 1
ATOM 639 C CA . VAL A 1 86 ? -2.387 -17.328 -7.656 1 98.88 86 VAL A CA 1
ATOM 640 C C . VAL A 1 86 ? -2.521 -16.859 -6.211 1 98.88 86 VAL A C 1
ATOM 642 O O . VAL A 1 86 ? -2.971 -17.625 -5.348 1 98.88 86 VAL A O 1
ATOM 645 N N . ASN A 1 87 ? -2.092 -15.664 -5.98 1 98.75 87 ASN A N 1
ATOM 646 C CA . ASN A 1 87 ? -2.363 -15.031 -4.695 1 98.75 87 ASN A CA 1
ATOM 647 C C . ASN A 1 87 ? -3.818 -14.586 -4.59 1 98.75 87 ASN A C 1
ATOM 649 O O . ASN A 1 87 ? -4.172 -13.492 -5.035 1 98.75 87 ASN A O 1
ATOM 653 N N . ASN A 1 88 ? -4.559 -15.352 -3.91 1 97.5 88 ASN A N 1
ATOM 654 C CA . ASN A 1 88 ? -6 -15.141 -3.814 1 97.5 88 ASN A CA 1
ATOM 655 C C . ASN A 1 88 ? -6.422 -14.805 -2.387 1 97.5 88 ASN A C 1
ATOM 657 O O . ASN A 1 88 ? -7.422 -14.117 -2.176 1 97.5 88 ASN A O 1
ATOM 661 N N . ALA A 1 89 ? -5.652 -15.305 -1.396 1 94.12 89 ALA A N 1
ATOM 662 C CA . ALA A 1 89 ? -5.992 -15.102 0.009 1 94.12 89 ALA A CA 1
ATOM 663 C C . ALA A 1 89 ? -6.066 -13.617 0.345 1 94.12 89 ALA A C 1
ATOM 665 O O . ALA A 1 89 ? -5.137 -12.859 0.058 1 94.12 89 ALA A O 1
ATOM 666 N N . ALA A 1 90 ? -7.168 -13.203 0.897 1 93.38 90 ALA A N 1
ATOM 667 C CA . ALA A 1 90 ? -7.371 -11.828 1.352 1 93.38 90 ALA A CA 1
ATOM 668 C C . ALA A 1 90 ? -8.508 -11.75 2.363 1 93.38 90 ALA A C 1
ATOM 670 O O . ALA A 1 90 ? -9.398 -12.602 2.379 1 93.38 90 ALA A O 1
ATOM 671 N N . VAL A 1 91 ? -8.438 -10.797 3.162 1 92.81 91 VAL A N 1
ATOM 672 C CA . VAL A 1 91 ? -9.523 -10.523 4.098 1 92.81 91 VAL A CA 1
ATOM 673 C C . VAL A 1 91 ? -9.977 -9.07 3.951 1 92.81 91 VAL A C 1
ATOM 675 O O . VAL A 1 91 ? -9.203 -8.219 3.5 1 92.81 91 VAL A O 1
ATOM 678 N N . MET A 1 92 ? -11.148 -8.859 4.156 1 92.25 92 MET A N 1
ATOM 679 C CA . MET A 1 92 ? -11.734 -7.523 4.242 1 92.25 92 MET A CA 1
ATOM 680 C C . MET A 1 92 ? -12.266 -7.254 5.645 1 92.25 92 MET A C 1
ATOM 682 O O . MET A 1 92 ? -13.148 -7.969 6.125 1 92.25 92 MET A O 1
ATOM 686 N N . LEU A 1 93 ? -11.688 -6.398 6.367 1 94.44 93 LEU A N 1
ATOM 687 C CA . LEU A 1 93 ? -12.148 -5.914 7.664 1 94.44 93 LEU A CA 1
ATOM 688 C C . LEU A 1 93 ? -12.555 -4.445 7.582 1 94.44 93 LEU A C 1
ATOM 690 O O . LEU A 1 93 ? -11.844 -3.633 6.98 1 94.44 93 LEU A O 1
ATOM 694 N N . PRO A 1 94 ? -13.734 -4.117 8.117 1 95.62 94 PRO A N 1
ATOM 695 C CA . PRO A 1 94 ? -14.188 -2.729 8.031 1 95.62 94 PRO A CA 1
ATOM 696 C C . PRO A 1 94 ? -13.227 -1.755 8.719 1 95.62 94 PRO A C 1
ATOM 698 O O . PRO A 1 94 ? -12.711 -2.049 9.797 1 95.62 94 PRO A O 1
ATOM 701 N N . TYR A 1 95 ? -13.016 -0.642 8.086 1 97.31 95 TYR A N 1
ATOM 702 C CA . TYR A 1 95 ? -12.18 0.427 8.617 1 97.31 95 TYR A CA 1
ATOM 703 C C . TYR A 1 95 ? -12.484 1.753 7.93 1 97.31 95 TYR A C 1
ATOM 705 O O . TYR A 1 95 ? -12.484 1.839 6.699 1 97.31 95 TYR A O 1
ATOM 713 N N . VAL A 1 96 ? -12.805 2.787 8.703 1 97.25 96 VAL A N 1
ATOM 714 C CA . VAL A 1 96 ? -13.18 4.062 8.102 1 97.25 96 VAL A CA 1
ATOM 715 C C . VAL A 1 96 ? -12.312 5.184 8.672 1 97.25 96 VAL A C 1
ATOM 717 O O . VAL A 1 96 ? -11.727 5.035 9.742 1 97.25 96 VAL A O 1
ATOM 720 N N . THR A 1 97 ? -12.266 6.301 8.016 1 97.19 97 THR A N 1
ATOM 721 C CA . THR A 1 97 ? -11.383 7.43 8.289 1 97.19 97 THR A CA 1
ATOM 722 C C . THR A 1 97 ? -11.672 8.023 9.664 1 97.19 97 THR A C 1
ATOM 724 O O . THR A 1 97 ? -10.75 8.312 10.43 1 97.19 97 THR A O 1
ATOM 727 N N . LYS A 1 98 ? -12.883 8.203 10.023 1 96.38 98 LYS A N 1
ATOM 728 C CA . LYS A 1 98 ? -13.242 8.992 11.203 1 96.38 98 LYS A CA 1
ATOM 729 C C . LYS A 1 98 ? -13.461 8.094 12.422 1 96.38 98 LYS A C 1
ATOM 731 O O . LYS A 1 98 ? -13.898 8.562 13.469 1 96.38 98 LYS A O 1
ATOM 736 N N . GLN A 1 99 ? -13.078 6.84 12.375 1 96.75 99 GLN A N 1
ATOM 737 C CA . GLN A 1 99 ? -13.188 5.965 13.539 1 96.75 99 GLN A CA 1
ATOM 738 C C . GLN A 1 99 ? -11.977 6.105 14.445 1 96.75 99 GLN A C 1
ATOM 740 O O . GLN A 1 99 ? -10.961 6.688 14.055 1 96.75 99 GLN A O 1
ATOM 745 N N . LYS A 1 100 ? -12.148 5.555 15.656 1 96.31 100 LYS A N 1
ATOM 746 C CA . LYS A 1 100 ? -10.969 5.414 16.516 1 96.31 100 LYS A CA 1
ATOM 747 C C . LYS A 1 100 ? -9.938 4.48 15.875 1 96.31 100 LYS A C 1
ATOM 749 O O . LYS A 1 100 ? -10.289 3.396 15.406 1 96.31 100 LYS A O 1
ATOM 754 N N . PRO A 1 101 ? -8.727 4.957 15.844 1 97.25 101 PRO A N 1
ATOM 755 C CA . PRO A 1 101 ? -7.715 4.102 15.219 1 97.25 101 PRO A CA 1
ATOM 756 C C . PRO A 1 101 ? -7.621 2.725 15.875 1 97.25 101 PRO A C 1
ATOM 758 O O . PRO A 1 101 ? -7.727 2.609 17.094 1 97.25 101 PRO A O 1
ATOM 761 N N . ASP A 1 102 ? -7.488 1.713 15.102 1 97.69 102 ASP A N 1
ATOM 762 C CA . ASP A 1 102 ? -7.324 0.322 15.508 1 97.69 102 ASP A CA 1
ATOM 763 C C . ASP A 1 102 ? -6.18 -0.343 14.75 1 97.69 102 ASP A C 1
ATOM 765 O O . ASP A 1 102 ? -6.395 -0.936 13.688 1 97.69 102 ASP A O 1
ATOM 769 N N . ARG A 1 103 ? -5.016 -0.274 15.328 1 97.94 103 ARG A N 1
ATOM 770 C CA . ARG A 1 103 ? -3.803 -0.758 14.68 1 97.94 103 ARG A CA 1
ATOM 771 C C . ARG A 1 103 ? -3.893 -2.254 14.391 1 97.94 103 ARG A C 1
ATOM 773 O O . ARG A 1 103 ? -3.369 -2.732 13.383 1 97.94 103 ARG A O 1
ATOM 780 N N . LYS A 1 104 ? -4.453 -2.951 15.273 1 97.81 104 LYS A N 1
ATOM 781 C CA . LYS A 1 104 ? -4.566 -4.395 15.094 1 97.81 104 LYS A CA 1
ATOM 782 C C . LYS A 1 104 ? -5.301 -4.734 13.805 1 97.81 104 LYS A C 1
ATOM 784 O O . LYS A 1 104 ? -4.863 -5.605 13.047 1 97.81 104 LYS A O 1
ATOM 789 N N . VAL A 1 105 ? -6.43 -4.066 13.547 1 98 105 VAL A N 1
ATOM 790 C CA . VAL A 1 105 ? -7.211 -4.305 12.336 1 98 105 VAL A CA 1
ATOM 791 C C . VAL A 1 105 ? -6.379 -3.971 11.102 1 98 105 VAL A C 1
ATOM 793 O O . VAL A 1 105 ? -6.344 -4.742 10.141 1 98 105 VAL A O 1
ATOM 796 N N . VAL A 1 106 ? -5.707 -2.877 11.18 1 98.38 106 VAL A N 1
ATOM 797 C CA . VAL A 1 106 ? -4.898 -2.426 10.047 1 98.38 106 VAL A CA 1
ATOM 798 C C . VAL A 1 106 ? -3.764 -3.418 9.797 1 98.38 106 VAL A C 1
ATOM 800 O O . VAL A 1 106 ? -3.521 -3.814 8.656 1 98.38 106 VAL A O 1
ATOM 803 N N . ASN A 1 107 ? -3.131 -3.797 10.875 1 97.75 107 ASN A N 1
ATOM 804 C CA . ASN A 1 107 ? -2.039 -4.758 10.742 1 97.75 107 ASN A CA 1
ATOM 805 C C . ASN A 1 107 ? -2.527 -6.086 10.18 1 97.75 107 ASN A C 1
ATOM 807 O O . ASN A 1 107 ? -1.852 -6.699 9.352 1 97.75 107 ASN A O 1
ATOM 811 N N . ASP A 1 108 ? -3.627 -6.539 10.664 1 97.44 108 ASP A N 1
ATOM 812 C CA . ASP A 1 108 ? -4.184 -7.793 10.164 1 97.44 108 ASP A CA 1
ATOM 813 C C . ASP A 1 108 ? -4.441 -7.719 8.656 1 97.44 108 ASP A C 1
ATOM 815 O O . ASP A 1 108 ? -4.164 -8.672 7.926 1 97.44 108 ASP A O 1
ATOM 819 N N . LEU A 1 109 ? -4.941 -6.621 8.203 1 97.88 109 LEU A N 1
ATOM 820 C CA . LEU A 1 109 ? -5.215 -6.414 6.789 1 97.88 109 LEU A CA 1
ATOM 821 C C . LEU A 1 109 ? -3.926 -6.426 5.977 1 97.88 109 LEU A C 1
ATOM 823 O O . LEU A 1 109 ? -3.809 -7.164 4.996 1 97.88 109 LEU A O 1
ATOM 827 N N . PHE A 1 110 ? -2.967 -5.652 6.41 1 98.44 110 PHE A N 1
ATOM 828 C CA . PHE A 1 110 ? -1.727 -5.559 5.648 1 98.44 110 PHE A CA 1
ATOM 829 C C . PHE A 1 110 ? -0.972 -6.883 5.672 1 98.44 110 PHE A C 1
ATOM 831 O O . PHE A 1 110 ? -0.375 -7.277 4.668 1 98.44 110 PHE A O 1
ATOM 838 N N . GLU A 1 111 ? -0.983 -7.539 6.785 1 97.5 111 GLU A N 1
ATOM 839 C CA . GLU A 1 111 ? -0.293 -8.82 6.902 1 97.5 111 GLU A CA 1
ATOM 840 C C . GLU A 1 111 ? -0.882 -9.852 5.945 1 97.5 111 GLU A C 1
ATOM 842 O O . GLU A 1 111 ? -0.145 -10.547 5.246 1 97.5 111 GLU A O 1
ATOM 847 N N . THR A 1 112 ? -2.129 -9.938 5.875 1 96.75 112 THR A N 1
ATOM 848 C CA . THR A 1 112 ? -2.809 -10.977 5.105 1 96.75 112 THR A CA 1
ATOM 849 C C . THR A 1 112 ? -2.865 -10.609 3.627 1 96.75 112 THR A C 1
ATOM 851 O O . THR A 1 112 ? -2.674 -11.461 2.762 1 96.75 112 THR A O 1
ATOM 854 N N . ASN A 1 113 ? -3.084 -9.352 3.367 1 97.69 113 ASN A N 1
ATOM 855 C CA . ASN A 1 113 ? -3.398 -8.953 1.999 1 97.69 113 ASN A CA 1
ATOM 856 C C . ASN A 1 113 ? -2.148 -8.516 1.243 1 97.69 113 ASN A C 1
ATOM 858 O O . ASN A 1 113 ? -2.141 -8.484 0.011 1 97.69 113 ASN A O 1
ATOM 862 N N . THR A 1 114 ? -1.16 -8.094 1.973 1 98.5 114 THR A N 1
ATOM 863 C CA . THR A 1 114 ? -0.062 -7.41 1.295 1 98.5 114 THR A CA 1
ATOM 864 C C . THR A 1 114 ? 1.273 -8.062 1.642 1 98.5 114 THR A C 1
ATOM 866 O O . THR A 1 114 ? 1.901 -8.695 0.791 1 98.5 114 THR A O 1
ATOM 869 N N . ILE A 1 115 ? 1.622 -8.039 2.91 1 98.56 115 ILE A N 1
ATOM 870 C CA . ILE A 1 115 ? 2.961 -8.438 3.332 1 98.56 115 ILE A CA 1
ATOM 871 C C . ILE A 1 115 ? 3.109 -9.953 3.217 1 98.56 115 ILE A C 1
ATOM 873 O O . ILE A 1 115 ? 4.121 -10.453 2.717 1 98.56 115 ILE A O 1
ATOM 877 N N . GLY A 1 116 ? 2.117 -10.664 3.68 1 98.25 116 GLY A N 1
ATOM 878 C CA . GLY A 1 116 ? 2.125 -12.109 3.586 1 98.25 116 GLY A CA 1
ATOM 879 C C . GLY A 1 116 ? 2.307 -12.617 2.168 1 98.25 116 GLY A C 1
ATOM 880 O O . GLY A 1 116 ? 3.256 -13.352 1.882 1 98.25 116 GLY A O 1
ATOM 881 N N . PRO A 1 117 ? 1.426 -12.203 1.277 1 98.31 117 PRO A N 1
ATOM 882 C CA . PRO A 1 117 ? 1.558 -12.609 -0.124 1 98.31 117 PRO A CA 1
ATOM 883 C C . PRO A 1 117 ? 2.902 -12.211 -0.729 1 98.31 117 PRO A C 1
ATOM 885 O O . PRO A 1 117 ? 3.447 -12.945 -1.561 1 98.31 117 PRO A O 1
ATOM 888 N N . MET A 1 118 ? 3.416 -11.055 -0.374 1 98.5 118 MET A N 1
ATOM 889 C CA . MET A 1 118 ? 4.727 -10.625 -0.863 1 98.5 118 MET A CA 1
ATOM 890 C C . MET A 1 118 ? 5.812 -11.609 -0.431 1 98.5 118 MET A C 1
ATOM 892 O O . MET A 1 118 ? 6.602 -12.07 -1.258 1 98.5 118 MET A O 1
ATOM 896 N N . ILE A 1 119 ? 5.82 -11.938 0.825 1 98.62 119 ILE A N 1
ATOM 897 C CA . ILE A 1 119 ? 6.836 -12.82 1.384 1 98.62 119 ILE A CA 1
ATOM 898 C C . ILE A 1 119 ? 6.695 -14.219 0.782 1 98.62 119 ILE A C 1
ATOM 900 O O . ILE A 1 119 ? 7.688 -14.844 0.411 1 98.62 119 ILE A O 1
ATOM 904 N N . LEU A 1 120 ? 5.473 -14.695 0.681 1 98.75 120 LEU A N 1
ATOM 905 C CA . LEU A 1 120 ? 5.238 -16 0.067 1 98.75 120 LEU A CA 1
ATOM 906 C C . LEU A 1 120 ? 5.758 -16.031 -1.367 1 98.75 120 LEU A C 1
ATOM 908 O O . LEU A 1 120 ? 6.457 -16.953 -1.76 1 98.75 120 LEU A O 1
ATOM 912 N N . THR A 1 121 ? 5.352 -14.984 -2.133 1 98.81 121 THR A N 1
ATOM 913 C CA . THR A 1 121 ? 5.758 -14.906 -3.531 1 98.81 121 THR A CA 1
ATOM 914 C C . THR A 1 121 ? 7.277 -14.961 -3.658 1 98.81 121 THR A C 1
ATOM 916 O O . THR A 1 121 ? 7.812 -15.75 -4.438 1 98.81 121 THR A O 1
ATOM 919 N N . GLN A 1 122 ? 7.926 -14.141 -2.857 1 98.5 122 GLN A N 1
ATOM 920 C CA . GLN A 1 122 ? 9.383 -14.125 -2.906 1 98.5 122 GLN A CA 1
ATOM 921 C C . GLN A 1 122 ? 9.961 -15.492 -2.574 1 98.5 122 GLN A C 1
ATOM 923 O O . GLN A 1 122 ? 10.945 -15.922 -3.184 1 98.5 122 GLN A O 1
ATOM 928 N N . SER A 1 123 ? 9.383 -16.172 -1.609 1 98.62 123 SER A N 1
ATOM 929 C CA . SER A 1 123 ? 9.852 -17.5 -1.2 1 98.62 123 SER A CA 1
ATOM 930 C C . SER A 1 123 ? 9.688 -18.516 -2.326 1 98.62 123 SER A C 1
ATOM 932 O O . SER A 1 123 ? 10.438 -19.5 -2.402 1 98.62 123 SER A O 1
ATOM 934 N N . LEU A 1 124 ? 8.742 -18.281 -3.197 1 98.81 124 LEU A N 1
ATOM 935 C CA . LEU A 1 124 ? 8.422 -19.25 -4.242 1 98.81 124 LEU A CA 1
ATOM 936 C C . LEU A 1 124 ? 9.086 -18.859 -5.562 1 98.81 124 LEU A C 1
ATOM 938 O O . LEU A 1 124 ? 9.102 -19.641 -6.508 1 98.81 124 LEU A O 1
ATOM 942 N N . VAL A 1 125 ? 9.641 -17.641 -5.672 1 98.5 125 VAL A N 1
ATOM 943 C CA . VAL A 1 125 ? 10.227 -17.109 -6.898 1 98.5 125 VAL A CA 1
ATOM 944 C C . VAL A 1 125 ? 11.258 -18.094 -7.441 1 98.5 125 VAL A C 1
ATOM 946 O O . VAL A 1 125 ? 11.273 -18.391 -8.641 1 98.5 125 VAL A O 1
ATOM 949 N N . PRO A 1 126 ? 12.102 -18.734 -6.586 1 98.12 126 PRO A N 1
ATOM 950 C CA . PRO A 1 126 ? 13.07 -19.688 -7.137 1 98.12 126 PRO A CA 1
ATOM 951 C C . PRO A 1 126 ? 12.398 -20.844 -7.867 1 98.12 126 PRO A C 1
ATOM 953 O O . PRO A 1 126 ? 12.891 -21.281 -8.914 1 98.12 126 PRO A O 1
ATOM 956 N N . LEU A 1 127 ? 11.305 -21.312 -7.367 1 98.56 127 LEU A N 1
ATOM 957 C CA . LEU A 1 127 ? 10.602 -22.422 -8.008 1 98.56 127 LEU A CA 1
ATOM 958 C C . LEU A 1 127 ? 9.914 -21.969 -9.289 1 98.56 127 LEU A C 1
ATOM 960 O O . LEU A 1 127 ? 9.781 -22.734 -10.234 1 98.56 127 LEU A O 1
ATOM 964 N N . ILE A 1 128 ? 9.484 -20.719 -9.312 1 98.81 128 ILE A N 1
ATOM 965 C CA . ILE A 1 128 ? 8.828 -20.172 -10.492 1 98.81 128 ILE A CA 1
ATOM 966 C C . ILE A 1 128 ? 9.859 -19.953 -11.602 1 98.81 128 ILE A C 1
ATOM 968 O O . ILE A 1 128 ? 9.594 -20.234 -12.773 1 98.81 128 ILE A O 1
ATOM 972 N N . ILE A 1 129 ? 11.008 -19.5 -11.188 1 98.31 129 ILE A N 1
ATOM 973 C CA . ILE A 1 129 ? 12.109 -19.344 -12.141 1 98.31 129 ILE A CA 1
ATOM 974 C C . ILE A 1 129 ? 12.477 -20.703 -12.719 1 98.31 129 ILE A C 1
ATOM 976 O O . ILE A 1 129 ? 12.734 -20.828 -13.922 1 98.31 129 ILE A O 1
ATOM 980 N N . LYS A 1 130 ? 12.477 -21.688 -11.875 1 98.19 130 LYS A N 1
ATOM 981 C CA . LYS A 1 130 ? 12.781 -23.047 -12.32 1 98.19 130 LYS A CA 1
ATOM 982 C C . LYS A 1 130 ? 11.805 -23.484 -13.406 1 98.19 130 LYS A C 1
ATOM 984 O O . LYS A 1 130 ? 12.219 -24.031 -14.438 1 98.19 130 LYS A O 1
ATOM 989 N N . ALA A 1 131 ? 10.547 -23.266 -13.18 1 98.31 131 ALA A N 1
ATOM 990 C CA . ALA A 1 131 ? 9.539 -23.609 -14.18 1 98.31 131 ALA A CA 1
ATOM 991 C C . ALA A 1 131 ? 9.758 -22.828 -15.469 1 98.31 131 ALA A C 1
ATOM 993 O O . ALA A 1 131 ? 9.664 -23.391 -16.562 1 98.31 131 ALA A O 1
ATOM 994 N N . SER A 1 132 ? 9.984 -21.578 -15.305 1 98.25 132 SER A N 1
ATOM 995 C CA . SER A 1 132 ? 10.172 -20.703 -16.469 1 98.25 132 SER A CA 1
ATOM 996 C C . SER A 1 132 ? 11.328 -21.203 -17.328 1 98.25 132 SER A C 1
ATOM 998 O O . SER A 1 132 ? 11.25 -21.156 -18.562 1 98.25 132 SER A O 1
ATOM 1000 N N . ASN A 1 133 ? 12.32 -21.656 -16.719 1 97.12 133 ASN A N 1
ATOM 1001 C CA . ASN A 1 133 ? 13.562 -22.016 -17.391 1 97.12 133 ASN A CA 1
ATOM 1002 C C . ASN A 1 133 ? 13.422 -23.312 -18.172 1 97.12 133 ASN A C 1
ATOM 1004 O O . ASN A 1 133 ? 14.32 -23.688 -18.938 1 97.12 133 ASN A O 1
ATOM 1008 N N . LEU A 1 134 ? 12.375 -23.953 -18.016 1 96.44 134 LEU A N 1
ATOM 1009 C CA . LEU A 1 134 ? 12.148 -25.188 -18.781 1 96.44 134 LEU A CA 1
ATOM 1010 C C . LEU A 1 134 ? 11.781 -24.875 -20.219 1 96.44 134 LEU A C 1
ATOM 1012 O O . LEU A 1 134 ? 11.828 -25.766 -21.078 1 96.44 134 LEU A O 1
ATOM 1016 N N . GLN A 1 135 ? 11.367 -23.672 -20.422 1 93.12 135 GLN A N 1
ATOM 1017 C CA . GLN A 1 135 ? 11.078 -23.234 -21.781 1 93.12 135 GLN A CA 1
ATOM 1018 C C . GLN A 1 135 ? 12.211 -22.391 -22.344 1 93.12 135 GLN A C 1
ATOM 1020 O O . GLN A 1 135 ? 12.867 -21.656 -21.594 1 93.12 135 GLN A O 1
ATOM 1025 N N . ASN A 1 136 ? 12.367 -22.406 -23.656 1 88.69 136 ASN A N 1
ATOM 1026 C CA . ASN A 1 136 ? 13.531 -21.75 -24.25 1 88.69 136 ASN A CA 1
ATOM 1027 C C . ASN A 1 136 ? 13.141 -20.484 -25 1 88.69 136 ASN A C 1
ATOM 1029 O O . ASN A 1 136 ? 14 -19.75 -25.469 1 88.69 136 ASN A O 1
ATOM 1033 N N . ASP A 1 137 ? 11.969 -20.188 -25.078 1 87.75 137 ASP A N 1
ATOM 1034 C CA . ASP A 1 137 ? 11.562 -18.984 -25.781 1 87.75 137 ASP A CA 1
ATOM 1035 C C . ASP A 1 137 ? 11.297 -17.844 -24.812 1 87.75 137 ASP A C 1
ATOM 1037 O O . ASP A 1 137 ? 11.562 -17.953 -23.609 1 87.75 137 ASP A O 1
ATOM 1041 N N . ALA A 1 138 ? 10.953 -16.703 -25.406 1 87.38 138 ALA A N 1
ATOM 1042 C CA . ALA A 1 138 ? 10.773 -15.516 -24.578 1 87.38 138 ALA A CA 1
ATOM 1043 C C . ALA A 1 138 ? 9.297 -15.242 -24.312 1 87.38 138 ALA A C 1
ATOM 1045 O O . ALA A 1 138 ? 8.922 -14.117 -23.953 1 87.38 138 ALA A O 1
ATOM 1046 N N . SER A 1 139 ? 8.5 -16.266 -24.422 1 92.12 139 SER A N 1
ATOM 1047 C CA . SER A 1 139 ? 7.062 -16.062 -24.266 1 92.12 139 SER A CA 1
ATOM 1048 C C . SER A 1 139 ? 6.68 -15.883 -22.812 1 92.12 139 SER A C 1
ATOM 1050 O O . SER A 1 139 ? 7.359 -16.391 -21.906 1 92.12 139 SER A O 1
ATOM 1052 N N . LEU A 1 140 ? 5.73 -15.055 -22.594 1 97.44 140 LEU A N 1
ATOM 1053 C CA . LEU A 1 140 ? 5.121 -14.906 -21.281 1 97.44 140 LEU A CA 1
ATOM 1054 C C . LEU A 1 140 ? 3.713 -15.484 -21.266 1 97.44 140 LEU A C 1
ATOM 1056 O O . LEU A 1 140 ? 2.873 -15.117 -22.078 1 97.44 140 LEU A O 1
ATOM 1060 N N . SER A 1 141 ? 3.477 -16.375 -20.375 1 97.62 141 SER A N 1
ATOM 1061 C CA . SER A 1 141 ? 2.17 -17.016 -20.25 1 97.62 141 SER A CA 1
ATOM 1062 C C . SER A 1 141 ? 2.043 -17.766 -18.922 1 97.62 141 SER A C 1
ATOM 1064 O O . SER A 1 141 ? 3.043 -18.016 -18.234 1 97.62 141 SER A O 1
ATOM 1066 N N . ILE A 1 142 ? 0.778 -18.188 -18.609 1 97.69 142 ILE A N 1
ATOM 1067 C CA . ILE A 1 142 ? 0.57 -18.922 -17.375 1 97.69 142 ILE A CA 1
ATOM 1068 C C . ILE A 1 142 ? 1.02 -20.359 -17.547 1 97.69 142 ILE A C 1
ATOM 1070 O O . ILE A 1 142 ? 1.14 -21.109 -16.562 1 97.69 142 ILE A O 1
ATOM 1074 N N . SER A 1 143 ? 1.256 -20.797 -18.797 1 96.69 143 SER A N 1
ATOM 1075 C CA . SER A 1 143 ? 1.721 -22.156 -19.031 1 96.69 143 SER A CA 1
ATOM 1076 C C . SER A 1 143 ? 3.23 -22.266 -18.844 1 96.69 143 SER A C 1
ATOM 1078 O O . SER A 1 143 ? 3.77 -23.359 -18.734 1 96.69 143 SER A O 1
ATOM 1080 N N . ARG A 1 144 ? 3.941 -21.188 -18.797 1 97.06 144 ARG A N 1
ATOM 1081 C CA . ARG A 1 144 ? 5.383 -21.188 -18.562 1 97.06 144 ARG A CA 1
ATOM 1082 C C . ARG A 1 144 ? 5.688 -20.891 -17.094 1 97.06 144 ARG A C 1
ATOM 1084 O O . ARG A 1 144 ? 6.148 -21.766 -16.359 1 97.06 144 ARG A O 1
ATOM 1091 N N . ALA A 1 145 ? 5.363 -19.641 -16.688 1 98.5 145 ALA A N 1
ATOM 1092 C CA . ALA A 1 145 ? 5.562 -19.172 -15.312 1 98.5 145 ALA A CA 1
ATOM 1093 C C . ALA A 1 145 ? 4.84 -17.844 -15.078 1 98.5 145 ALA A C 1
ATOM 1095 O O . ALA A 1 145 ? 5.051 -16.875 -15.812 1 98.5 145 ALA A O 1
ATOM 1096 N N . ALA A 1 146 ? 3.986 -17.828 -14.086 1 98.81 146 ALA A N 1
ATOM 1097 C CA . ALA A 1 146 ? 3.207 -16.625 -13.859 1 98.81 146 ALA A CA 1
ATOM 1098 C C . ALA A 1 146 ? 2.855 -16.453 -12.391 1 98.81 146 ALA A C 1
ATOM 1100 O O . ALA A 1 146 ? 2.734 -17.438 -11.656 1 98.81 146 ALA A O 1
ATOM 1101 N N . ILE A 1 147 ? 2.797 -15.234 -11.961 1 98.88 147 ILE A N 1
ATOM 1102 C CA . ILE A 1 147 ? 2.271 -14.797 -10.672 1 98.88 147 ILE A CA 1
ATOM 1103 C C . ILE A 1 147 ? 1.043 -13.914 -10.891 1 98.88 147 ILE A C 1
ATOM 1105 O O . ILE A 1 147 ? 1.141 -12.836 -11.477 1 98.88 147 ILE A O 1
ATOM 1109 N N . ILE A 1 148 ? -0.087 -14.422 -10.477 1 98.81 148 ILE A N 1
ATOM 1110 C CA . ILE A 1 148 ? -1.32 -13.648 -10.602 1 98.81 148 ILE A CA 1
ATOM 1111 C C . ILE A 1 148 ? -1.791 -13.211 -9.211 1 98.81 148 ILE A C 1
ATOM 1113 O O . ILE A 1 148 ? -1.968 -14.047 -8.32 1 98.81 148 ILE A O 1
ATOM 1117 N N . ASN A 1 149 ? -1.911 -11.953 -9.008 1 98.44 149 ASN A N 1
ATOM 1118 C CA . ASN A 1 149 ? -2.51 -11.391 -7.805 1 98.44 149 ASN A CA 1
ATOM 1119 C C . ASN A 1 149 ? -3.98 -11.047 -8.023 1 98.44 149 ASN A C 1
ATOM 1121 O O . ASN A 1 149 ? -4.316 -10.258 -8.906 1 98.44 149 ASN A O 1
ATOM 1125 N N . ILE A 1 150 ? -4.82 -11.656 -7.23 1 96.62 150 ILE A N 1
ATOM 1126 C CA . ILE A 1 150 ? -6.227 -11.273 -7.309 1 96.62 150 ILE A CA 1
ATOM 1127 C C . ILE A 1 150 ? -6.414 -9.875 -6.723 1 96.62 150 ILE A C 1
ATOM 1129 O O . ILE A 1 150 ? -6.188 -9.656 -5.531 1 96.62 150 ILE A O 1
ATOM 1133 N N . ALA A 1 151 ? -6.789 -9 -7.574 1 93.19 151 ALA A N 1
ATOM 1134 C CA . ALA A 1 151 ? -6.945 -7.594 -7.211 1 93.19 151 ALA A CA 1
ATOM 1135 C C . ALA A 1 151 ? -8.406 -7.258 -6.93 1 93.19 151 ALA A C 1
ATOM 1137 O O . ALA A 1 151 ? -9.211 -8.148 -6.637 1 93.19 151 ALA A O 1
ATOM 1138 N N . SER A 1 152 ? -8.633 -5.941 -6.797 1 87.81 152 SER A N 1
ATOM 1139 C CA . SER A 1 152 ? -9.992 -5.465 -6.555 1 87.81 152 SER A CA 1
ATOM 1140 C C . SER A 1 152 ? -10.359 -4.324 -7.496 1 87.81 152 SER A C 1
ATOM 1142 O O . SER A 1 152 ? -9.711 -3.273 -7.484 1 87.81 152 SER A O 1
ATOM 1144 N N . GLU A 1 153 ? -11.383 -4.559 -8.297 1 83.75 153 GLU A N 1
ATOM 1145 C CA . GLU A 1 153 ? -11.781 -3.602 -9.32 1 83.75 153 GLU A CA 1
ATOM 1146 C C . GLU A 1 153 ? -12.203 -2.271 -8.703 1 83.75 153 GLU A C 1
ATOM 1148 O O . GLU A 1 153 ? -11.781 -1.207 -9.164 1 83.75 153 GLU A O 1
ATOM 1153 N N . PHE A 1 154 ? -12.922 -2.271 -7.672 1 81.75 154 PHE A N 1
ATOM 1154 C CA . PHE A 1 154 ? -13.531 -1.06 -7.141 1 81.75 154 PHE A CA 1
ATOM 1155 C C . PHE A 1 154 ? -12.688 -0.462 -6.027 1 81.75 154 PHE A C 1
ATOM 1157 O O . PHE A 1 154 ? -12.688 0.753 -5.82 1 81.75 154 PHE A O 1
ATOM 1164 N N . LEU A 1 155 ? -11.875 -1.326 -5.551 1 91 155 LEU A N 1
ATOM 1165 C CA . LEU A 1 155 ? -11.266 -0.852 -4.312 1 91 155 LEU A CA 1
ATOM 1166 C C . LEU A 1 155 ? -9.75 -0.767 -4.453 1 91 155 LEU A C 1
ATOM 1168 O O . LEU A 1 155 ? -9.07 -0.204 -3.59 1 91 155 LEU A O 1
ATOM 1172 N N . GLY A 1 156 ? -9.234 -1.163 -5.586 1 94.31 156 GLY A N 1
ATOM 1173 C CA . GLY A 1 156 ? -7.789 -1.176 -5.738 1 94.31 156 GLY A CA 1
ATOM 1174 C C . GLY A 1 156 ? -7.27 -0.044 -6.605 1 94.31 156 GLY A C 1
ATOM 1175 O O . GLY A 1 156 ? -6.059 0.136 -6.738 1 94.31 156 GLY A O 1
ATOM 1176 N N . SER A 1 157 ? -8.172 0.73 -7.25 1 96.31 157 SER A N 1
ATOM 1177 C CA . SER A 1 157 ? -7.781 1.846 -8.109 1 96.31 157 SER A CA 1
ATOM 1178 C C . SER A 1 157 ? -7.801 3.164 -7.34 1 96.31 157 SER A C 1
ATOM 1180 O O . SER A 1 157 ? -8.797 3.498 -6.699 1 96.31 157 SER A O 1
ATOM 1182 N N . ILE A 1 158 ? -6.688 3.854 -7.418 1 97.12 158 ILE A N 1
ATOM 1183 C CA . ILE A 1 158 ? -6.664 5.184 -6.816 1 97.12 158 ILE A CA 1
ATOM 1184 C C . ILE A 1 158 ? -7.387 6.172 -7.723 1 97.12 158 ILE A C 1
ATOM 1186 O O . ILE A 1 158 ? -8.195 6.977 -7.254 1 97.12 158 ILE A O 1
ATOM 1190 N N . SER A 1 159 ? -7.164 6.043 -9.023 1 95.5 159 SER A N 1
ATOM 1191 C CA . SER A 1 159 ? -7.719 6.949 -10.023 1 95.5 159 SER A CA 1
ATOM 1192 C C . SER A 1 159 ? -9.242 6.883 -10.055 1 95.5 159 SER A C 1
ATOM 1194 O O . SER A 1 159 ? -9.906 7.895 -10.281 1 95.5 159 SER A O 1
ATOM 1196 N N . ASP A 1 160 ? -9.797 5.738 -9.742 1 94.69 160 ASP A N 1
ATOM 1197 C CA . ASP A 1 160 ? -11.242 5.562 -9.852 1 94.69 160 ASP A CA 1
ATOM 1198 C C . ASP A 1 160 ? -11.906 5.621 -8.477 1 94.69 160 ASP A C 1
ATOM 1200 O O . ASP A 1 160 ? -13.102 5.344 -8.352 1 94.69 160 ASP A O 1
ATOM 1204 N N . ASN A 1 161 ? -11.078 5.93 -7.488 1 96.19 161 ASN A N 1
ATOM 1205 C CA . ASN A 1 161 ? -11.672 6.031 -6.156 1 96.19 161 ASN A CA 1
ATOM 1206 C C . ASN A 1 161 ? -12.547 7.27 -6.027 1 96.19 161 ASN A C 1
ATOM 1208 O O . ASN A 1 161 ? -12.047 8.398 -6.016 1 96.19 161 ASN A O 1
ATOM 1212 N N . THR A 1 162 ? -13.859 7.043 -5.91 1 93.94 162 THR A N 1
ATOM 1213 C CA . THR A 1 162 ? -14.797 8.141 -5.734 1 93.94 162 THR A CA 1
ATOM 1214 C C . THR A 1 162 ? -15.648 7.934 -4.48 1 93.94 162 THR A C 1
ATOM 1216 O O . THR A 1 162 ? -16.516 8.742 -4.176 1 93.94 162 THR A O 1
ATOM 1219 N N . SER A 1 163 ? -15.336 6.836 -3.746 1 93.75 163 SER A N 1
ATOM 1220 C CA . SER A 1 163 ? -16.234 6.512 -2.646 1 93.75 163 SER A CA 1
ATOM 1221 C C . SER A 1 163 ? -15.516 6.539 -1.308 1 93.75 1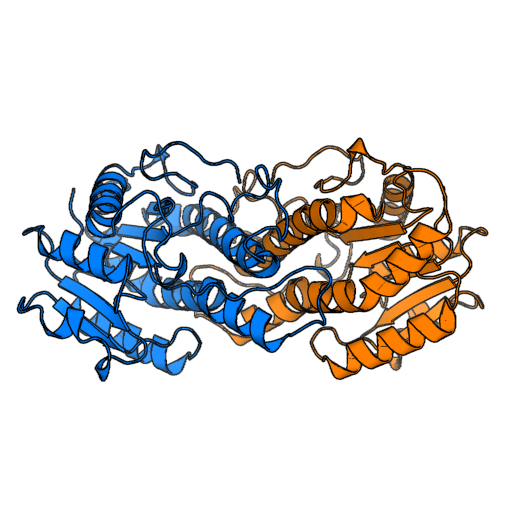63 SER A C 1
ATOM 1223 O O . SER A 1 163 ? -16.141 6.406 -0.253 1 93.75 163 SER A O 1
ATOM 1225 N N . GLY A 1 164 ? -14.211 6.762 -1.345 1 95.44 164 GLY A N 1
ATOM 1226 C CA . GLY A 1 164 ? -13.469 6.793 -0.096 1 95.44 164 GLY A CA 1
ATOM 1227 C C . GLY A 1 164 ? -13.578 5.504 0.696 1 95.44 164 GLY A C 1
ATOM 1228 O O . GLY A 1 164 ? -13.375 4.414 0.152 1 95.44 164 GLY A O 1
ATOM 1229 N N . SER A 1 165 ? -13.789 5.703 2.053 1 91.81 165 SER A N 1
ATOM 1230 C CA . SER A 1 165 ? -14.031 4.52 2.865 1 91.81 165 SER A CA 1
ATOM 1231 C C . SER A 1 165 ? -15.477 4.051 2.732 1 91.81 165 SER A C 1
ATOM 1233 O O . SER A 1 165 ? -15.82 2.938 3.143 1 91.81 165 SER A O 1
ATOM 1235 N N . GLY A 1 166 ? -16.359 4.746 2.105 1 80.12 166 GLY A N 1
ATOM 1236 C CA . GLY A 1 166 ? -17.781 4.672 1.818 1 80.12 166 GLY A CA 1
ATOM 1237 C C . GLY A 1 166 ? -18.438 3.434 2.398 1 80.12 166 GLY A C 1
ATOM 1238 O O . GLY A 1 166 ? -18.094 2.99 3.494 1 80.12 166 GLY A O 1
ATOM 1239 N N . GLU A 1 167 ? -19.297 2.908 1.67 1 78.62 167 GLU A N 1
ATOM 1240 C CA . GLU A 1 167 ? -20.234 1.848 2.021 1 78.62 167 GLU A CA 1
ATOM 1241 C C . GLU A 1 167 ? -19.5 0.592 2.484 1 78.62 167 GLU A C 1
ATOM 1243 O O . GLU A 1 167 ? -19.938 -0.078 3.422 1 78.62 167 GLU A O 1
ATOM 1248 N N . TYR A 1 168 ? -18.312 0.436 2.027 1 84.31 168 TYR A N 1
ATOM 1249 C CA . TYR A 1 168 ? -17.609 -0.812 2.303 1 84.31 168 TYR A CA 1
ATOM 1250 C C . TYR A 1 168 ? -16.688 -0.664 3.508 1 84.31 168 TYR A C 1
ATOM 1252 O O . TYR A 1 168 ? -16.047 -1.63 3.932 1 84.31 168 TYR A O 1
ATOM 1260 N N . LYS A 1 169 ? -16.656 0.576 4.051 1 93 169 LYS A N 1
ATOM 1261 C CA . LYS A 1 169 ? -15.742 0.855 5.152 1 93 169 LYS A CA 1
ATOM 1262 C C . LYS A 1 169 ? -14.352 0.307 4.863 1 93 169 LYS A C 1
ATOM 1264 O O . LYS A 1 169 ? -13.781 -0.416 5.684 1 93 169 LYS A O 1
ATOM 1269 N N . ALA A 1 170 ? -13.766 0.719 3.658 1 95.19 170 ALA A N 1
ATOM 1270 C CA . ALA A 1 170 ? -12.68 -0.05 3.057 1 95.19 170 ALA A CA 1
ATOM 1271 C C . ALA A 1 170 ? -11.391 0.759 3.025 1 95.19 170 ALA A C 1
ATOM 1273 O O . ALA A 1 170 ? -10.523 0.53 2.176 1 95.19 170 ALA A O 1
ATOM 1274 N N . MET A 1 171 ? -11.242 1.738 3.875 1 96.94 171 MET A N 1
ATOM 1275 C CA . MET A 1 171 ? -10.07 2.604 3.801 1 96.94 171 MET A CA 1
ATOM 1276 C C . MET A 1 171 ? -8.781 1.782 3.799 1 96.94 171 MET A C 1
ATOM 1278 O O . MET A 1 171 ? -8 1.85 2.852 1 96.94 171 MET A O 1
ATOM 1282 N N . ALA A 1 172 ? -8.625 0.988 4.824 1 97.69 172 ALA A N 1
ATOM 1283 C CA . ALA A 1 172 ? -7.383 0.232 4.961 1 97.69 172 ALA A CA 1
ATOM 1284 C C . ALA A 1 172 ? -7.293 -0.866 3.904 1 97.69 172 ALA A C 1
ATOM 1286 O O . ALA A 1 172 ? -6.207 -1.163 3.402 1 97.69 172 ALA A O 1
ATOM 1287 N N . TYR A 1 173 ? -8.383 -1.448 3.541 1 96.56 173 TYR A N 1
ATOM 1288 C CA . TYR A 1 173 ? -8.406 -2.461 2.492 1 96.56 173 TYR A CA 1
ATOM 1289 C C . TYR A 1 173 ? -7.91 -1.886 1.17 1 96.56 173 TYR A C 1
ATOM 1291 O O . TYR A 1 173 ? -7.078 -2.492 0.495 1 96.56 173 TYR A O 1
ATOM 1299 N N . ARG A 1 174 ? -8.391 -0.687 0.801 1 97.5 174 ARG A N 1
ATOM 1300 C CA . ARG A 1 174 ? -7.957 -0.02 -0.422 1 97.5 174 ARG A CA 1
ATOM 1301 C C . ARG A 1 174 ? -6.445 0.166 -0.436 1 97.5 174 ARG A C 1
ATOM 1303 O O . ARG A 1 174 ? -5.797 -0.035 -1.467 1 97.5 174 ARG A O 1
ATOM 1310 N N . MET A 1 175 ? -5.961 0.552 0.692 1 98.38 175 MET A N 1
ATOM 1311 C CA . MET A 1 175 ? -4.523 0.774 0.804 1 98.38 175 MET A CA 1
ATOM 1312 C C . MET A 1 175 ? -3.752 -0.516 0.544 1 98.38 175 MET A C 1
ATOM 1314 O O . MET A 1 175 ? -2.758 -0.514 -0.183 1 98.38 175 MET A O 1
ATOM 1318 N N . THR A 1 176 ? -4.199 -1.643 1.086 1 98.25 176 THR A N 1
ATOM 1319 C CA . THR A 1 176 ? -3.529 -2.924 0.9 1 98.25 176 THR A CA 1
ATOM 1320 C C . THR A 1 176 ? -3.523 -3.322 -0.573 1 98.25 176 THR A C 1
ATOM 1322 O O . THR A 1 176 ? -2.508 -3.797 -1.089 1 98.25 176 THR A O 1
ATOM 1325 N N . LYS A 1 177 ? -4.629 -3.15 -1.202 1 97.44 177 LYS A N 1
ATOM 1326 C CA . LYS A 1 177 ? -4.762 -3.574 -2.592 1 97.44 177 LYS A CA 1
ATOM 1327 C C . LYS A 1 177 ? -3.906 -2.711 -3.516 1 97.44 177 LYS A C 1
ATOM 1329 O O . LYS A 1 177 ? -3.375 -3.197 -4.516 1 97.44 177 LYS A O 1
ATOM 1334 N N . CYS A 1 178 ? -3.781 -1.456 -3.217 1 97.62 178 CYS A N 1
ATOM 1335 C CA . CYS A 1 178 ? -2.898 -0.589 -3.988 1 97.62 178 CYS A CA 1
ATOM 1336 C C . CYS A 1 178 ? -1.444 -1.015 -3.834 1 97.62 178 CYS A C 1
ATOM 1338 O O . CYS A 1 178 ? -0.68 -0.993 -4.801 1 97.62 178 CYS A O 1
ATOM 1340 N N . ALA A 1 179 ? -1.092 -1.319 -2.617 1 98.38 179 ALA A N 1
ATOM 1341 C CA . ALA A 1 179 ? 0.257 -1.827 -2.383 1 98.38 179 ALA A CA 1
ATOM 1342 C C . ALA A 1 179 ? 0.524 -3.08 -3.215 1 98.38 179 ALA A C 1
ATOM 1344 O O . ALA A 1 179 ? 1.607 -3.236 -3.781 1 98.38 179 ALA A O 1
ATOM 1345 N N . VAL A 1 180 ? -0.449 -3.939 -3.361 1 98.19 180 VAL A N 1
ATOM 1346 C CA . VAL A 1 180 ? -0.315 -5.176 -4.125 1 98.19 180 VAL A CA 1
ATOM 1347 C C . VAL A 1 180 ? -0.187 -4.852 -5.613 1 98.19 180 VAL A C 1
ATOM 1349 O O . VAL A 1 180 ? 0.552 -5.523 -6.34 1 98.19 180 VAL A O 1
ATOM 1352 N N . ASN A 1 181 ? -0.943 -3.828 -6.074 1 98.19 181 ASN A N 1
ATOM 1353 C CA . ASN A 1 181 ? -0.785 -3.396 -7.461 1 98.19 181 ASN A CA 1
ATOM 1354 C C . ASN A 1 181 ? 0.649 -2.965 -7.754 1 98.19 181 ASN A C 1
ATOM 1356 O O . ASN A 1 181 ? 1.2 -3.299 -8.805 1 98.19 181 ASN A O 1
ATOM 1360 N N . GLN A 1 182 ? 1.223 -2.227 -6.844 1 98.38 182 GLN A N 1
ATOM 1361 C CA . GLN A 1 182 ? 2.609 -1.809 -7.02 1 98.38 182 GLN A CA 1
ATOM 1362 C C . GLN A 1 182 ? 3.555 -3.006 -6.977 1 98.38 182 GLN A C 1
ATOM 1364 O O . GLN A 1 182 ? 4.535 -3.055 -7.723 1 98.38 182 GLN A O 1
ATOM 1369 N N . PHE A 1 183 ? 3.262 -3.971 -6.082 1 98.62 183 PHE A N 1
ATOM 1370 C CA . PHE A 1 183 ? 4.02 -5.215 -6.016 1 98.62 183 PHE A CA 1
ATOM 1371 C C . PHE A 1 183 ? 3.982 -5.941 -7.355 1 98.62 183 PHE A C 1
ATOM 1373 O O . PHE A 1 183 ? 5.023 -6.363 -7.867 1 98.62 183 PHE A O 1
ATOM 1380 N N . THR A 1 184 ? 2.836 -5.992 -7.941 1 98.62 184 THR A N 1
ATOM 1381 C CA . THR A 1 184 ? 2.625 -6.641 -9.227 1 98.62 184 THR A CA 1
ATOM 1382 C C . THR A 1 184 ? 3.477 -5.988 -10.312 1 98.62 184 THR A C 1
ATOM 1384 O O . THR A 1 184 ? 4.207 -6.672 -11.031 1 98.62 184 THR A O 1
ATOM 1387 N N . LYS A 1 185 ? 3.359 -4.672 -10.375 1 98.31 185 LYS A N 1
ATOM 1388 C CA . LYS A 1 185 ? 4.125 -3.928 -11.367 1 98.31 185 LYS A CA 1
ATOM 1389 C C . LYS A 1 185 ? 5.625 -4.113 -11.164 1 98.31 185 LYS A C 1
ATOM 1391 O O . LYS A 1 185 ? 6.359 -4.363 -12.117 1 98.31 185 LYS A O 1
ATOM 1396 N N . THR A 1 186 ? 6.07 -4.043 -9.969 1 98.5 186 THR A N 1
ATOM 1397 C CA . THR A 1 186 ? 7.488 -4.164 -9.656 1 98.5 186 THR A CA 1
ATOM 1398 C C . THR A 1 186 ? 8.008 -5.551 -10.016 1 98.5 186 THR A C 1
ATOM 1400 O O . THR A 1 186 ? 9.078 -5.688 -10.609 1 98.5 186 THR A O 1
ATOM 1403 N N . LEU A 1 187 ? 7.234 -6.547 -9.68 1 98.62 187 LEU A N 1
ATOM 1404 C CA . LEU A 1 187 ? 7.605 -7.914 -10.031 1 98.62 187 LEU A CA 1
ATOM 1405 C C . LEU A 1 187 ? 7.789 -8.055 -11.539 1 98.62 187 LEU A C 1
ATOM 1407 O O . LEU A 1 187 ? 8.727 -8.711 -12 1 98.62 187 LEU A O 1
ATOM 1411 N N . SER A 1 188 ? 6.871 -7.473 -12.297 1 98.5 188 SER A N 1
ATOM 1412 C CA . SER A 1 188 ? 6.902 -7.609 -13.75 1 98.5 188 SER A CA 1
ATOM 1413 C C . SER A 1 188 ? 8.211 -7.07 -14.328 1 98.5 188 SER A C 1
ATOM 1415 O O . SER A 1 188 ? 8.695 -7.566 -15.344 1 98.5 188 SER A O 1
ATOM 1417 N N . ILE A 1 189 ? 8.734 -6.07 -13.695 1 98 189 ILE A N 1
ATOM 1418 C CA . ILE A 1 189 ? 9.984 -5.469 -14.148 1 98 189 ILE A CA 1
ATOM 1419 C C . ILE A 1 189 ? 11.164 -6.301 -13.648 1 98 189 ILE A C 1
ATOM 1421 O O . ILE A 1 189 ? 12.07 -6.633 -14.422 1 98 189 ILE A O 1
ATOM 1425 N N . ASP A 1 190 ? 11.148 -6.684 -12.406 1 98.38 190 ASP A N 1
ATOM 1426 C CA . ASP A 1 190 ? 12.273 -7.363 -11.766 1 98.38 190 ASP A CA 1
ATOM 1427 C C . ASP A 1 190 ? 12.453 -8.766 -12.328 1 98.38 190 ASP A C 1
ATOM 1429 O O . ASP A 1 190 ? 13.562 -9.305 -12.32 1 98.38 190 ASP A O 1
ATOM 1433 N N . LEU A 1 191 ? 11.336 -9.359 -12.812 1 98.12 191 LEU A N 1
ATOM 1434 C CA . LEU A 1 191 ? 11.391 -10.75 -13.242 1 98.12 191 LEU A CA 1
ATOM 1435 C C . LEU A 1 191 ? 11.281 -10.852 -14.766 1 98.12 191 LEU A C 1
ATOM 1437 O O . LEU A 1 191 ? 11.07 -11.938 -15.305 1 98.12 191 LEU A O 1
ATOM 1441 N N . LYS A 1 192 ? 11.406 -9.742 -15.383 1 95.94 192 LYS A N 1
ATOM 1442 C CA . LYS A 1 192 ? 11.273 -9.68 -16.828 1 95.94 192 LYS A CA 1
ATOM 1443 C C . LYS A 1 192 ? 12.266 -10.617 -17.516 1 95.94 192 LYS A C 1
ATOM 1445 O O . LYS A 1 192 ? 11.906 -11.359 -18.422 1 95.94 192 LYS A O 1
ATOM 1450 N N . ASP A 1 193 ? 13.484 -10.609 -17.062 1 96 193 ASP A N 1
ATOM 1451 C CA . ASP A 1 193 ? 14.547 -11.391 -17.688 1 96 193 ASP A CA 1
ATOM 1452 C C . ASP A 1 193 ? 14.398 -12.875 -17.375 1 96 193 ASP A C 1
ATOM 1454 O O . ASP A 1 193 ? 15.008 -13.719 -18.031 1 96 193 ASP A O 1
ATOM 1458 N N . ASP A 1 194 ? 13.602 -13.18 -16.391 1 97.69 194 ASP A N 1
ATOM 1459 C CA . ASP A 1 194 ? 13.297 -14.57 -16.047 1 97.69 194 ASP A CA 1
ATOM 1460 C C . ASP A 1 194 ? 12.078 -15.062 -16.828 1 97.69 194 ASP A C 1
ATOM 1462 O O . ASP A 1 194 ? 11.68 -16.219 -16.688 1 97.69 194 ASP A O 1
ATOM 1466 N N . HIS A 1 195 ? 11.461 -14.203 -17.578 1 98.12 195 HIS A N 1
ATOM 1467 C CA . HIS A 1 195 ? 10.305 -14.523 -18.406 1 98.12 195 HIS A CA 1
ATOM 1468 C C . HIS A 1 195 ? 9.133 -15.008 -17.562 1 98.12 195 HIS A C 1
ATOM 1470 O O . HIS A 1 195 ? 8.508 -16.016 -17.875 1 98.12 195 HIS A O 1
ATOM 1476 N N . ILE A 1 196 ? 8.914 -14.336 -16.484 1 98.56 196 ILE A N 1
ATOM 1477 C CA . ILE A 1 196 ? 7.789 -14.617 -15.602 1 98.56 196 ILE A CA 1
ATOM 1478 C C . ILE A 1 196 ? 6.711 -13.555 -15.781 1 98.56 196 ILE A C 1
ATOM 1480 O O . ILE A 1 196 ? 6.988 -12.359 -15.68 1 98.56 196 ILE A O 1
ATOM 1484 N N . LEU A 1 197 ? 5.516 -14 -16.109 1 98.69 197 LEU A N 1
ATOM 1485 C CA . LEU A 1 197 ? 4.371 -13.102 -16.266 1 98.69 197 LEU A CA 1
ATOM 1486 C C . LEU A 1 197 ? 3.773 -12.742 -14.914 1 98.69 197 LEU A C 1
ATOM 1488 O O . LEU A 1 197 ? 3.594 -13.609 -14.055 1 98.69 197 LEU A O 1
ATOM 1492 N N . THR A 1 198 ? 3.562 -11.477 -14.641 1 98.75 198 THR A N 1
ATOM 1493 C CA . THR A 1 198 ? 2.896 -11 -13.43 1 98.75 198 THR A CA 1
ATOM 1494 C C . THR A 1 198 ? 1.737 -10.07 -13.781 1 98.75 198 THR A C 1
ATOM 1496 O O . THR A 1 198 ? 1.885 -9.172 -14.609 1 98.75 198 THR A O 1
ATOM 1499 N N . ALA A 1 199 ? 0.581 -10.297 -13.172 1 98.44 199 ALA A N 1
ATOM 1500 C CA . ALA A 1 199 ? -0.573 -9.445 -13.453 1 98.44 199 ALA A CA 1
ATOM 1501 C C . ALA A 1 199 ? -1.558 -9.445 -12.289 1 98.44 199 ALA A C 1
ATOM 1503 O O . ALA A 1 199 ? -1.582 -10.383 -11.492 1 98.44 199 ALA A O 1
ATOM 1504 N N . GLY A 1 200 ? -2.221 -8.359 -12.148 1 98.12 200 GLY A N 1
ATOM 1505 C CA . GLY A 1 200 ? -3.379 -8.273 -11.273 1 98.12 200 GLY A CA 1
ATOM 1506 C C . GLY A 1 200 ? -4.695 -8.43 -12.008 1 98.12 200 GLY A C 1
ATOM 1507 O O . GLY A 1 200 ? -4.914 -7.785 -13.039 1 98.12 200 GLY A O 1
ATOM 1508 N N . ILE A 1 201 ? -5.551 -9.25 -11.523 1 97.38 201 ILE A N 1
ATOM 1509 C CA . ILE A 1 201 ? -6.832 -9.484 -12.18 1 97.38 201 ILE A CA 1
ATOM 1510 C C . ILE A 1 201 ? -7.961 -9.391 -11.156 1 97.38 201 ILE A C 1
ATOM 1512 O O . ILE A 1 201 ? -7.848 -9.93 -10.055 1 97.38 201 ILE A O 1
ATOM 1516 N N . CYS A 1 202 ? -9.023 -8.789 -11.531 1 95.88 202 CYS A N 1
ATOM 1517 C CA . CYS A 1 202 ? -10.172 -8.586 -10.648 1 95.88 202 CYS A CA 1
ATOM 1518 C C . CYS A 1 202 ? -11.281 -9.578 -10.969 1 95.88 202 CYS A C 1
ATOM 1520 O O . CYS A 1 202 ? -11.719 -9.68 -12.117 1 95.88 202 CYS A O 1
ATOM 1522 N N . PRO A 1 203 ? -11.727 -10.203 -10 1 92.44 203 PRO A N 1
ATOM 1523 C CA . PRO A 1 203 ? -12.789 -11.18 -10.234 1 92.44 203 PRO A CA 1
ATOM 1524 C C . PRO A 1 203 ? -14.164 -10.539 -10.398 1 92.44 203 PRO A C 1
ATOM 1526 O O . PRO A 1 203 ? -15.109 -11.203 -10.82 1 92.44 203 PRO A O 1
ATOM 1529 N N . GLY A 1 204 ? -14.266 -9.219 -10.094 1 87.62 204 GLY A N 1
ATOM 1530 C CA . GLY A 1 204 ? -15.578 -8.609 -10 1 87.62 204 GLY A CA 1
ATOM 1531 C C . GLY A 1 204 ? -16.25 -8.852 -8.656 1 87.62 204 GLY A C 1
ATOM 1532 O O . GLY A 1 204 ? -15.617 -9.312 -7.711 1 87.62 204 GLY A O 1
ATOM 1533 N N . LYS A 1 205 ? -17.531 -8.453 -8.516 1 86.88 205 LYS A N 1
ATOM 1534 C CA . LYS A 1 205 ? -18.281 -8.656 -7.281 1 86.88 205 LYS A CA 1
ATOM 1535 C C . LYS A 1 205 ? -18.828 -10.086 -7.207 1 86.88 205 LYS A C 1
ATOM 1537 O O . LYS A 1 205 ? -19.859 -10.391 -7.793 1 86.88 205 LYS A O 1
ATOM 1542 N N . VAL A 1 206 ? -18.109 -10.883 -6.453 1 88.56 206 VAL A N 1
ATOM 1543 C CA . VAL A 1 206 ? -18.438 -12.305 -6.391 1 88.56 206 VAL A CA 1
ATOM 1544 C C . VAL A 1 206 ? -19.266 -12.586 -5.145 1 88.56 206 VAL A C 1
ATOM 1546 O O . VAL A 1 206 ? -19.031 -12.016 -4.082 1 88.56 206 VAL A O 1
ATOM 1549 N N . GLN A 1 207 ? -20.219 -13.477 -5.277 1 87.38 207 GLN A N 1
ATOM 1550 C CA . GLN A 1 207 ? -21.047 -13.875 -4.152 1 87.38 207 GLN A CA 1
ATOM 1551 C C . GLN A 1 207 ? -20.281 -14.789 -3.199 1 87.38 207 GLN A C 1
ATOM 1553 O O . GLN A 1 207 ? -20.328 -16.016 -3.344 1 87.38 207 GLN A O 1
ATOM 1558 N N . THR A 1 208 ? -19.578 -14.195 -2.268 1 85.31 208 THR A N 1
ATOM 1559 C CA . THR A 1 208 ? -18.812 -14.922 -1.265 1 85.31 208 THR A CA 1
ATOM 1560 C C . THR A 1 208 ? -19.141 -14.422 0.139 1 85.31 208 THR A C 1
ATOM 1562 O O . THR A 1 208 ? -19.984 -13.531 0.306 1 85.31 208 THR A O 1
ATOM 1565 N N . GLY A 1 209 ? -18.594 -15.117 1.109 1 76.62 209 GLY A N 1
ATOM 1566 C CA . GLY A 1 209 ? -18.719 -14.602 2.465 1 76.62 209 GLY A CA 1
ATOM 1567 C C . GLY A 1 209 ? -18.234 -13.18 2.611 1 76.62 209 GLY A C 1
ATOM 1568 O O . GLY A 1 209 ? -18.797 -12.391 3.371 1 76.62 209 GLY A O 1
ATOM 1569 N N . MET A 1 210 ? -17.281 -12.75 1.858 1 77.81 210 MET A N 1
ATOM 1570 C CA . MET A 1 210 ? -16.703 -11.414 1.911 1 77.81 210 MET A CA 1
ATOM 1571 C C . MET A 1 210 ? -17.719 -10.359 1.499 1 77.81 210 MET A C 1
ATOM 1573 O O . MET A 1 210 ? -17.75 -9.266 2.072 1 77.81 210 MET A O 1
ATOM 1577 N N . SER A 1 211 ? -18.516 -10.711 0.493 1 76.81 211 SER A N 1
ATOM 1578 C CA . SER A 1 211 ? -19.531 -9.797 0.003 1 76.81 211 SER A CA 1
ATOM 1579 C C . SER A 1 211 ? -20.875 -10.031 0.698 1 76.81 211 SER A C 1
ATOM 1581 O O . SER A 1 211 ? -21.891 -9.453 0.313 1 76.81 211 SER A O 1
ATOM 1583 N N . LYS A 1 212 ? -20.938 -10.906 1.685 1 78.12 212 LYS A N 1
ATOM 1584 C CA . LYS A 1 212 ? -22.156 -11.312 2.371 1 78.12 212 LYS A CA 1
ATOM 1585 C C . LYS A 1 212 ? -23.203 -11.836 1.383 1 78.12 212 LYS A C 1
ATOM 1587 O O . LYS A 1 212 ? -24.391 -11.516 1.493 1 78.12 212 LYS A O 1
ATOM 1592 N N . GLY A 1 213 ? -22.625 -12.43 0.447 1 81.25 213 GLY A N 1
ATOM 1593 C CA . GLY A 1 213 ? -23.5 -13.055 -0.533 1 81.25 213 GLY A CA 1
ATOM 1594 C C . GLY A 1 213 ? -24.016 -12.086 -1.582 1 81.25 213 GLY A C 1
ATOM 1595 O O . GLY A 1 213 ? -24.734 -12.484 -2.496 1 81.25 213 GLY A O 1
ATOM 1596 N N . LYS A 1 214 ? -23.672 -10.844 -1.356 1 78.56 214 LYS A N 1
ATOM 1597 C CA . LYS A 1 214 ? -24.109 -9.836 -2.314 1 78.56 214 LYS A CA 1
ATOM 1598 C C . LYS A 1 214 ? -23.094 -9.664 -3.438 1 78.56 214 LYS A C 1
ATOM 1600 O O . LYS A 1 214 ? -21.875 -9.68 -3.195 1 78.56 214 LYS A O 1
ATOM 1605 N N . GLY A 1 215 ? -23.406 -10.086 -4.805 1 85.5 215 GLY A N 1
ATOM 1606 C CA . GLY A 1 215 ? -22.516 -9.953 -5.945 1 85.5 215 GLY A CA 1
ATOM 1607 C C . GLY A 1 215 ? -23.203 -10.234 -7.27 1 85.5 215 GLY A C 1
ATOM 1608 O O . GLY A 1 215 ? -24.344 -10.695 -7.301 1 85.5 215 GLY A O 1
ATOM 1609 N N . GLU A 1 216 ? -22.422 -9.906 -8.219 1 87.75 216 GLU A N 1
ATOM 1610 C CA . GLU A 1 216 ? -22.922 -10.055 -9.586 1 87.75 216 GLU A CA 1
ATOM 1611 C C . GLU A 1 216 ? -22.688 -11.461 -10.109 1 87.75 216 GLU A C 1
ATOM 1613 O O . GLU A 1 216 ? -23.453 -11.953 -10.945 1 87.75 216 GLU A O 1
ATOM 1618 N N . PHE A 1 217 ? -21.625 -12.148 -9.609 1 91.69 217 PHE A N 1
ATOM 1619 C CA . PHE A 1 217 ? -21.219 -13.438 -10.156 1 91.69 217 PHE A CA 1
ATOM 1620 C C . PHE A 1 217 ? -21.234 -14.516 -9.078 1 91.69 217 PHE A C 1
ATOM 1622 O O . PHE A 1 217 ? -20.859 -14.258 -7.934 1 91.69 217 PHE A O 1
ATOM 1629 N N . THR A 1 218 ? -21.672 -15.672 -9.531 1 93.88 218 THR A N 1
ATOM 1630 C CA . THR A 1 218 ? -21.469 -16.828 -8.664 1 93.88 218 THR A CA 1
ATOM 1631 C C . THR A 1 218 ? -20 -17.203 -8.594 1 93.88 218 THR A C 1
ATOM 1633 O O . THR A 1 218 ? -19.188 -16.734 -9.406 1 93.88 218 THR A O 1
ATOM 1636 N N . ILE A 1 219 ? -19.688 -18.016 -7.688 1 94.5 219 ILE A N 1
ATOM 1637 C CA . ILE A 1 219 ? -18.312 -18.484 -7.535 1 94.5 219 ILE A CA 1
ATOM 1638 C C . ILE A 1 219 ? -17.875 -19.219 -8.805 1 94.5 219 ILE A C 1
ATOM 1640 O O . ILE A 1 219 ? -16.766 -19.016 -9.305 1 94.5 219 ILE A O 1
ATOM 1644 N N . GLU A 1 220 ? -18.75 -20.047 -9.297 1 95.12 220 GLU A N 1
ATOM 1645 C CA . GLU A 1 220 ? -18.453 -20.828 -10.5 1 95.12 220 GLU A CA 1
ATOM 1646 C C . GLU A 1 220 ? -18.219 -19.922 -11.703 1 95.12 220 GLU A C 1
ATOM 1648 O O . GLU A 1 220 ? -17.266 -20.109 -12.461 1 95.12 220 GLU A O 1
ATOM 1653 N N . GLN A 1 221 ? -19.094 -18.953 -11.844 1 95.31 221 GLN A N 1
ATOM 1654 C CA . GLN A 1 221 ? -18.953 -18.016 -12.945 1 95.31 221 GLN A CA 1
ATOM 1655 C C . GLN A 1 221 ? -17.656 -17.219 -12.844 1 95.31 221 GLN A C 1
ATOM 1657 O O . GLN A 1 221 ? -16.922 -17.094 -13.812 1 95.31 221 GLN A O 1
ATOM 1662 N N . ALA A 1 222 ? -17.406 -16.734 -11.672 1 95.44 222 ALA A N 1
ATOM 1663 C CA . ALA A 1 222 ? -16.234 -15.883 -11.461 1 95.44 222 ALA A CA 1
ATOM 1664 C C . ALA A 1 222 ? -14.945 -16.672 -11.664 1 95.44 222 ALA A C 1
ATOM 1666 O O . ALA A 1 222 ? -14.023 -16.203 -12.336 1 95.44 222 ALA A O 1
ATOM 1667 N N . SER A 1 223 ? -14.898 -17.859 -11.117 1 97.44 223 SER A N 1
ATOM 1668 C CA . SER A 1 223 ? -13.688 -18.656 -11.219 1 97.44 223 SER A CA 1
ATOM 1669 C C . SER A 1 223 ? -13.445 -19.125 -12.656 1 97.44 223 SER A C 1
ATOM 1671 O O . SER A 1 223 ? -12.305 -19.141 -13.117 1 97.44 223 SER A O 1
ATOM 1673 N N . SER A 1 224 ? -14.492 -19.5 -13.359 1 97.06 224 SER A N 1
ATOM 1674 C CA . SER A 1 224 ? -14.367 -19.891 -14.758 1 97.06 224 SER A CA 1
ATOM 1675 C C . SER A 1 224 ? -13.867 -18.719 -15.609 1 97.06 224 SER A C 1
ATOM 1677 O O . SER A 1 224 ? -12.961 -18.891 -16.422 1 97.06 224 SER A O 1
ATOM 1679 N N . ASN A 1 225 ? -14.484 -17.562 -15.391 1 96.12 225 ASN A N 1
ATOM 1680 C CA . ASN A 1 225 ? -14.078 -16.375 -16.125 1 96.12 225 ASN A CA 1
ATOM 1681 C C . ASN A 1 225 ? -12.617 -16.016 -15.836 1 96.12 225 ASN A C 1
ATOM 1683 O O . ASN A 1 225 ? -11.891 -15.594 -16.734 1 96.12 225 ASN A O 1
ATOM 1687 N N . LEU A 1 226 ? -12.211 -16.172 -14.641 1 97.5 226 LEU A N 1
ATOM 1688 C CA . LEU A 1 226 ? -10.844 -15.836 -14.25 1 97.5 226 LEU A CA 1
ATOM 1689 C C . LEU A 1 226 ? -9.836 -16.766 -14.922 1 97.5 226 LEU A C 1
ATOM 1691 O O . LEU A 1 226 ? -8.844 -16.312 -15.484 1 97.5 226 LEU A O 1
ATOM 1695 N N . VAL A 1 227 ? -10.094 -18.047 -14.867 1 97.94 227 VAL A N 1
ATOM 1696 C CA . VAL A 1 227 ? -9.156 -19 -15.453 1 97.94 227 VAL A CA 1
ATOM 1697 C C . VAL A 1 227 ? -9.062 -18.766 -16.953 1 97.94 227 VAL A C 1
ATOM 1699 O O . VAL A 1 227 ? -7.973 -18.844 -17.531 1 97.94 227 VAL A O 1
ATOM 1702 N N . GLU A 1 228 ? -10.188 -18.484 -17.578 1 97.06 228 GLU A N 1
ATOM 1703 C CA . GLU A 1 228 ? -10.164 -18.141 -19 1 97.06 228 GLU A CA 1
ATOM 1704 C C . GLU A 1 228 ? -9.328 -16.891 -19.266 1 97.06 228 GLU A C 1
ATOM 1706 O O . GLU A 1 228 ? -8.586 -16.828 -20.234 1 97.06 228 GLU A O 1
ATOM 1711 N N . ALA A 1 229 ? -9.516 -15.93 -18.391 1 97.5 229 ALA A N 1
ATOM 1712 C CA . ALA A 1 229 ? -8.719 -14.711 -18.516 1 97.5 229 ALA A CA 1
ATOM 1713 C C . ALA A 1 229 ? -7.23 -15 -18.328 1 97.5 229 ALA A C 1
ATOM 1715 O O . ALA A 1 229 ? -6.395 -14.484 -19.062 1 97.5 229 ALA A O 1
ATOM 1716 N N . PHE A 1 230 ? -6.91 -15.828 -17.312 1 98.12 230 PHE A N 1
ATOM 1717 C CA . PHE A 1 230 ? -5.52 -16.203 -17.062 1 98.12 230 PHE A CA 1
ATOM 1718 C C . PHE A 1 230 ? -4.883 -16.766 -18.328 1 98.12 230 PHE A C 1
ATOM 1720 O O . PHE A 1 230 ? -3.76 -16.391 -18.688 1 98.12 230 PHE A O 1
ATOM 1727 N N . LYS A 1 231 ? -5.598 -17.609 -19.016 1 97.25 231 LYS A N 1
ATOM 1728 C CA . LYS A 1 231 ? -5.09 -18.312 -20.188 1 97.25 231 LYS A CA 1
ATOM 1729 C C . LYS A 1 231 ? -4.805 -17.359 -21.328 1 97.25 231 LYS A C 1
ATOM 1731 O O . LYS A 1 231 ? -4.047 -17.688 -22.25 1 97.25 231 LYS A O 1
ATOM 1736 N N . LYS A 1 232 ? -5.402 -16.188 -21.297 1 97.44 232 LYS A N 1
ATOM 1737 C CA . LYS A 1 232 ? -5.262 -15.219 -22.375 1 97.44 232 LYS A CA 1
ATOM 1738 C C . LYS A 1 232 ? -4.129 -14.234 -22.094 1 97.44 232 LYS A C 1
ATOM 1740 O O . LYS A 1 232 ? -3.77 -13.422 -22.953 1 97.44 232 LYS A O 1
ATOM 1745 N N . LEU A 1 233 ? -3.572 -14.273 -20.891 1 97.69 233 LEU A N 1
ATOM 1746 C CA . LEU A 1 233 ? -2.529 -13.328 -20.516 1 97.69 233 LEU A CA 1
ATOM 1747 C C . LEU A 1 233 ? -1.254 -13.578 -21.312 1 97.69 233 LEU A C 1
ATOM 1749 O O . LEU A 1 233 ? -0.884 -14.734 -21.562 1 97.69 233 LEU A O 1
ATOM 1753 N N . GLY A 1 234 ? -0.592 -12.531 -21.734 1 97.06 234 GLY A N 1
ATOM 1754 C CA . GLY A 1 234 ? 0.677 -12.555 -22.453 1 97.06 234 GLY A CA 1
ATOM 1755 C C . GLY A 1 234 ? 1.547 -11.352 -22.156 1 97.06 234 GLY A C 1
ATOM 1756 O O . GLY A 1 234 ? 1.408 -10.719 -21.109 1 97.06 234 GLY A O 1
ATOM 1757 N N . LYS A 1 235 ? 2.477 -11.141 -23.047 1 96.94 235 LYS A N 1
ATOM 1758 C CA . LYS A 1 235 ? 3.473 -10.094 -22.859 1 96.94 235 LYS A CA 1
ATOM 1759 C C . LYS A 1 235 ? 2.809 -8.727 -22.688 1 96.94 235 LYS A C 1
ATOM 1761 O O . LYS A 1 235 ? 3.24 -7.922 -21.859 1 96.94 235 LYS A O 1
ATOM 1766 N N . GLU A 1 236 ? 1.732 -8.461 -23.375 1 96.88 236 GLU A N 1
ATOM 1767 C CA . GLU A 1 236 ? 1.069 -7.16 -23.359 1 96.88 236 GLU A CA 1
ATOM 1768 C C . GLU A 1 236 ? 0.363 -6.918 -22.031 1 96.88 236 GLU A C 1
ATOM 1770 O O . GLU A 1 236 ? -0.023 -5.789 -21.719 1 96.88 236 GLU A O 1
ATOM 1775 N N . HIS A 1 237 ? 0.216 -7.953 -21.234 1 97.88 237 HIS A N 1
ATOM 1776 C CA . HIS A 1 237 ? -0.522 -7.848 -19.969 1 97.88 237 HIS A CA 1
ATOM 1777 C C . HIS A 1 237 ? 0.424 -7.801 -18.781 1 97.88 237 HIS A C 1
ATOM 1779 O O . HIS A 1 237 ? -0.015 -7.629 -17.641 1 97.88 237 HIS A O 1
ATOM 1785 N N . ASN A 1 238 ? 1.712 -7.977 -19.031 1 98.19 238 ASN A N 1
ATOM 1786 C CA . ASN A 1 238 ? 2.672 -8.086 -17.938 1 98.19 238 ASN A CA 1
ATOM 1787 C C . ASN A 1 238 ? 2.723 -6.805 -17.109 1 98.19 238 ASN A C 1
ATOM 1789 O O . ASN A 1 238 ? 2.924 -5.715 -17.656 1 98.19 238 ASN A O 1
ATOM 1793 N N . GLY A 1 239 ? 2.471 -6.945 -15.812 1 97.88 239 GLY A N 1
ATOM 1794 C CA . GLY A 1 239 ? 2.545 -5.832 -14.883 1 97.88 239 GLY A CA 1
ATOM 1795 C C . GLY A 1 239 ? 1.259 -5.027 -14.805 1 97.88 239 GLY A C 1
ATOM 1796 O O . GLY A 1 239 ? 1.197 -4.008 -14.117 1 97.88 239 GLY A O 1
ATOM 1797 N N . GLY A 1 240 ? 0.239 -5.512 -15.492 1 97.38 240 GLY A N 1
ATOM 1798 C CA . GLY A 1 240 ? -0.973 -4.719 -15.609 1 97.38 240 GLY A CA 1
ATOM 1799 C C . GLY A 1 240 ? -2.004 -5.047 -14.547 1 97.38 240 GLY A C 1
ATOM 1800 O O . GLY A 1 240 ? -1.766 -5.895 -13.68 1 97.38 240 GLY A O 1
ATOM 1801 N N . TYR A 1 241 ? -3.016 -4.344 -14.484 1 97.5 241 TYR A N 1
ATOM 1802 C CA . TYR A 1 241 ? -4.176 -4.367 -13.602 1 97.5 241 TYR A CA 1
ATOM 1803 C C . TYR A 1 241 ? -5.473 -4.418 -14.406 1 97.5 241 TYR A C 1
ATOM 1805 O O . TYR A 1 241 ? -5.824 -3.449 -15.086 1 97.5 241 TYR A O 1
ATOM 1813 N N . PHE A 1 242 ? -6.234 -5.598 -14.305 1 97.81 242 PHE A N 1
ATOM 1814 C CA . PHE A 1 242 ? -7.27 -5.84 -15.305 1 97.81 242 PHE A CA 1
ATOM 1815 C C . PHE A 1 242 ? -8.555 -6.324 -14.641 1 97.81 242 PHE A C 1
ATOM 1817 O O . PHE A 1 242 ? -8.523 -6.918 -13.562 1 97.81 242 PHE A O 1
ATOM 1824 N N . ARG 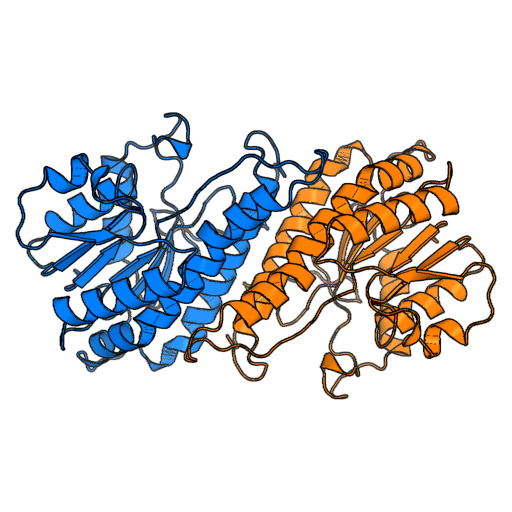A 1 243 ? -9.609 -6.082 -15.344 1 95.94 243 ARG A N 1
ATOM 1825 C CA . ARG A 1 243 ? -10.844 -6.812 -15.094 1 95.94 243 ARG A CA 1
ATOM 1826 C C . ARG A 1 243 ? -10.781 -8.219 -15.672 1 95.94 243 ARG A C 1
ATOM 1828 O O . ARG A 1 243 ? -9.82 -8.57 -16.359 1 95.94 243 ARG A O 1
ATOM 1835 N N . ARG A 1 244 ? -11.797 -8.992 -15.422 1 93.44 244 ARG A N 1
ATOM 1836 C CA . ARG A 1 244 ? -11.828 -10.375 -15.891 1 93.44 244 ARG A CA 1
ATOM 1837 C C . ARG A 1 244 ? -11.859 -10.43 -17.406 1 93.44 244 ARG A C 1
ATOM 1839 O O . ARG A 1 244 ? -11.469 -11.445 -18 1 93.44 244 ARG A O 1
ATOM 1846 N N . ASP A 1 245 ? -12.352 -9.391 -18.094 1 94 245 ASP A N 1
ATOM 1847 C CA . ASP A 1 245 ? -12.383 -9.359 -19.547 1 94 245 ASP A CA 1
ATOM 1848 C C . ASP A 1 245 ? -11.094 -8.75 -20.109 1 94 245 ASP A C 1
ATOM 1850 O O . ASP A 1 245 ? -11.016 -8.453 -21.312 1 94 245 ASP A O 1
ATOM 1854 N N . LEU A 1 246 ? -10.133 -8.461 -19.234 1 96.69 246 LEU A N 1
ATOM 1855 C CA . LEU A 1 246 ? -8.781 -7.992 -19.531 1 96.69 246 LEU A CA 1
ATOM 1856 C C . LEU A 1 246 ? -8.797 -6.523 -19.938 1 96.69 246 LEU A C 1
ATOM 1858 O O . LEU A 1 246 ? -7.824 -6.031 -20.516 1 96.69 246 LEU A O 1
ATOM 1862 N N . SER A 1 247 ? -9.961 -5.895 -19.688 1 96.88 247 SER A N 1
ATOM 1863 C CA . SER A 1 247 ? -9.914 -4.438 -19.797 1 96.88 247 SER A CA 1
ATOM 1864 C C . SER A 1 247 ? -9.055 -3.826 -18.703 1 96.88 247 SER A C 1
ATOM 1866 O O . SER A 1 247 ? -9.078 -4.289 -17.562 1 96.88 247 SER A O 1
ATOM 1868 N N . VAL A 1 248 ? -8.367 -2.818 -19.062 1 96.88 248 VAL A N 1
ATOM 1869 C CA . VAL A 1 248 ? -7.387 -2.207 -18.172 1 96.88 248 VAL A CA 1
ATOM 1870 C C . VAL A 1 248 ? -8.102 -1.372 -17.109 1 96.88 248 VAL A C 1
ATOM 1872 O O . VAL A 1 248 ? -9.055 -0.657 -17.422 1 96.88 248 VAL A O 1
ATOM 1875 N N . ILE A 1 249 ? -7.742 -1.534 -15.906 1 96.06 249 ILE A N 1
ATOM 1876 C CA . ILE A 1 249 ? -8.133 -0.629 -14.828 1 96.06 249 ILE A CA 1
ATOM 1877 C C . ILE A 1 249 ? -7 0.354 -14.539 1 96.06 249 ILE A C 1
ATOM 1879 O O . ILE A 1 249 ? -5.848 -0.052 -14.359 1 96.06 249 ILE A O 1
ATOM 1883 N N . PRO A 1 250 ? -7.309 1.649 -14.617 1 94.81 250 PRO A N 1
ATOM 1884 C CA . PRO A 1 250 ? -6.242 2.578 -14.234 1 94.81 250 PRO A CA 1
ATOM 1885 C C . PRO A 1 250 ? -5.809 2.414 -12.773 1 94.81 250 PRO A C 1
ATOM 1887 O O . PRO A 1 250 ? -6.645 2.143 -11.906 1 94.81 250 PRO A O 1
ATOM 1890 N N . TYR A 1 251 ? -4.531 2.547 -12.578 1 93.62 251 TYR A N 1
ATOM 1891 C CA . TYR A 1 251 ? -4.059 2.447 -11.203 1 93.62 251 TYR A CA 1
ATOM 1892 C C . TYR A 1 251 ? -4.637 3.566 -10.344 1 93.62 251 TYR A C 1
ATOM 1894 O O . TYR A 1 251 ? -4.746 4.711 -10.797 1 93.62 251 TYR A O 1
ATOM 1902 N N . MET B 1 1 ? -1.275 32.375 1.756 1 85.44 1 MET B N 1
ATOM 1903 C CA . MET B 1 1 ? -2.125 31.656 2.707 1 85.44 1 MET B CA 1
ATOM 1904 C C . MET B 1 1 ? -1.287 30.781 3.635 1 85.44 1 MET B C 1
ATOM 1906 O O . MET B 1 1 ? -0.508 29.953 3.172 1 85.44 1 MET B O 1
ATOM 1910 N N . SER B 1 2 ? -1.271 31.094 4.961 1 94.62 2 SER B N 1
ATOM 1911 C CA . SER B 1 2 ? -0.393 30.438 5.922 1 94.62 2 SER B CA 1
ATOM 1912 C C . SER B 1 2 ? -1.194 29.641 6.949 1 94.62 2 SER B C 1
ATOM 1914 O O . SER B 1 2 ? -2.24 30.109 7.414 1 94.62 2 SER B O 1
ATOM 1916 N N . PRO B 1 3 ? -0.723 28.453 7.223 1 97.5 3 PRO B N 1
ATOM 1917 C CA . PRO B 1 3 ? -1.353 27.719 8.328 1 97.5 3 PRO B CA 1
ATOM 1918 C C . PRO B 1 3 ? -1.032 28.312 9.695 1 97.5 3 PRO B C 1
ATOM 1920 O O . PRO B 1 3 ? 0.079 28.812 9.914 1 97.5 3 PRO B O 1
ATOM 1923 N N . LYS B 1 4 ? -2.006 28.312 10.562 1 97.62 4 LYS B N 1
ATOM 1924 C CA . LYS B 1 4 ? -1.806 28.859 11.906 1 97.62 4 LYS B CA 1
ATOM 1925 C C . LYS B 1 4 ? -1.019 27.891 12.781 1 97.62 4 LYS B C 1
ATOM 1927 O O . LYS B 1 4 ? -0.167 28.312 13.57 1 97.62 4 LYS B O 1
ATOM 1932 N N . THR B 1 5 ? -1.357 26.672 12.727 1 98.56 5 THR B N 1
ATOM 1933 C CA . THR B 1 5 ? -0.723 25.609 13.5 1 98.56 5 THR B CA 1
ATOM 1934 C C . THR B 1 5 ? -0.309 24.453 12.594 1 98.56 5 THR B C 1
ATOM 1936 O O . THR B 1 5 ? -1.077 24.031 11.727 1 98.56 5 THR B O 1
ATOM 1939 N N . VAL B 1 6 ? 0.973 23.984 12.781 1 98.81 6 VAL B N 1
ATOM 1940 C CA . VAL B 1 6 ? 1.523 23 11.852 1 98.81 6 VAL B CA 1
ATOM 1941 C C . VAL B 1 6 ? 2.189 21.875 12.641 1 98.81 6 VAL B C 1
ATOM 1943 O O . VAL B 1 6 ? 2.887 22.125 13.625 1 98.81 6 VAL B O 1
ATOM 1946 N N . VAL B 1 7 ? 1.899 20.641 12.281 1 98.88 7 VAL B N 1
ATOM 1947 C CA . VAL B 1 7 ? 2.672 19.484 12.711 1 98.88 7 VAL B CA 1
ATOM 1948 C C . VAL B 1 7 ? 3.508 18.953 11.547 1 98.88 7 VAL B C 1
ATOM 1950 O O . VAL B 1 7 ? 2.996 18.781 10.438 1 98.88 7 VAL B O 1
ATOM 1953 N N . VAL B 1 8 ? 4.781 18.781 11.734 1 98.88 8 VAL B N 1
ATOM 1954 C CA . VAL B 1 8 ? 5.672 18.141 10.781 1 98.88 8 VAL B CA 1
ATOM 1955 C C . VAL B 1 8 ? 6.305 16.906 11.422 1 98.88 8 VAL B C 1
ATOM 1957 O O . VAL B 1 8 ? 7.051 17.016 12.406 1 98.88 8 VAL B O 1
ATOM 1960 N N . THR B 1 9 ? 6.02 15.75 10.891 1 98.62 9 THR B N 1
ATOM 1961 C CA . THR B 1 9 ? 6.621 14.547 11.445 1 98.62 9 THR B CA 1
ATOM 1962 C C . THR B 1 9 ? 8.008 14.312 10.859 1 98.62 9 THR B C 1
ATOM 1964 O O . THR B 1 9 ? 8.273 14.672 9.711 1 98.62 9 THR B O 1
ATOM 1967 N N . GLY B 1 10 ? 8.891 13.617 11.648 1 96.56 10 GLY B N 1
ATOM 1968 C CA . GLY B 1 10 ? 10.242 13.336 11.18 1 96.56 10 GLY B CA 1
ATOM 1969 C C . GLY B 1 10 ? 11.039 14.594 10.883 1 96.56 10 GLY B C 1
ATOM 1970 O O . GLY B 1 10 ? 11.523 14.781 9.766 1 96.56 10 GLY B O 1
ATOM 1971 N N . SER B 1 11 ? 11.281 15.422 11.875 1 96.38 11 SER B N 1
ATOM 1972 C CA . SER B 1 11 ? 11.781 16.766 11.641 1 96.38 11 SER B CA 1
ATOM 1973 C C . SER B 1 11 ? 13.203 16.938 12.156 1 96.38 11 SER B C 1
ATOM 1975 O O . SER B 1 11 ? 13.758 18.031 12.125 1 96.38 11 SER B O 1
ATOM 1977 N N . ASN B 1 12 ? 13.797 15.867 12.648 1 92.12 12 ASN B N 1
ATOM 1978 C CA . ASN B 1 12 ? 15.094 15.984 13.305 1 92.12 12 ASN B CA 1
ATOM 1979 C C . ASN B 1 12 ? 16.188 16.344 12.312 1 92.12 12 ASN B C 1
ATOM 1981 O O . ASN B 1 12 ? 17.234 16.891 12.695 1 92.12 12 ASN B O 1
ATOM 1985 N N . ARG B 1 13 ? 16.031 15.992 11.086 1 90.06 13 ARG B N 1
ATOM 1986 C CA . ARG B 1 13 ? 17 16.281 10.039 1 90.06 13 ARG B CA 1
ATOM 1987 C C . ARG B 1 13 ? 16.344 16.297 8.664 1 90.06 13 ARG B C 1
ATOM 1989 O O . ARG B 1 13 ? 15.125 16.156 8.555 1 90.06 13 ARG B O 1
ATOM 1996 N N . GLY B 1 14 ? 17.078 16.672 7.758 1 93.06 14 GLY B N 1
ATOM 1997 C CA . GLY B 1 14 ? 16.656 16.547 6.375 1 93.06 14 GLY B CA 1
ATOM 1998 C C . GLY B 1 14 ? 15.5 17.453 6.023 1 93.06 14 GLY B C 1
ATOM 1999 O O . GLY B 1 14 ? 15.469 18.625 6.43 1 93.06 14 GLY B O 1
ATOM 2000 N N . LEU B 1 15 ? 14.617 16.938 5.195 1 95.06 15 LEU B N 1
ATOM 2001 C CA . LEU B 1 15 ? 13.5 17.703 4.652 1 95.06 15 LEU B CA 1
ATOM 2002 C C . LEU B 1 15 ? 12.586 18.203 5.766 1 95.06 15 LEU B C 1
ATOM 2004 O O . LEU B 1 15 ? 12.125 19.344 5.734 1 95.06 15 LEU B O 1
ATOM 2008 N N . GLY B 1 16 ? 12.328 17.328 6.773 1 97.44 16 GLY B N 1
ATOM 2009 C CA . GLY B 1 16 ? 11.484 17.719 7.891 1 97.44 16 GLY B CA 1
ATOM 2010 C C . GLY B 1 16 ? 12.016 18.938 8.641 1 97.44 16 GLY B C 1
ATOM 2011 O O . GLY B 1 16 ? 11.25 19.844 8.977 1 97.44 16 GLY B O 1
ATOM 2012 N N . PHE B 1 17 ? 13.281 18.891 8.859 1 97.31 17 PHE B N 1
ATOM 2013 C CA . PHE B 1 17 ? 13.922 20.031 9.508 1 97.31 17 PHE B CA 1
ATOM 2014 C C . PHE B 1 17 ? 13.797 21.281 8.656 1 97.31 17 PHE B C 1
ATOM 2016 O O . PHE B 1 17 ? 13.484 22.359 9.164 1 97.31 17 PHE B O 1
ATOM 2023 N N . GLY B 1 18 ? 14.023 21.141 7.355 1 97.69 18 GLY B N 1
ATOM 2024 C CA . GLY B 1 18 ? 13.875 22.25 6.434 1 97.69 18 GLY B CA 1
ATOM 2025 C C . GLY B 1 18 ? 12.477 22.844 6.434 1 97.69 18 GLY B C 1
ATOM 2026 O O . GLY B 1 18 ? 12.305 24.062 6.398 1 97.69 18 GLY B O 1
ATOM 2027 N N . LEU B 1 19 ? 11.469 22 6.492 1 98.31 19 LEU B N 1
ATOM 2028 C CA . LEU B 1 19 ? 10.078 22.469 6.523 1 98.31 19 LEU B CA 1
ATOM 2029 C C . LEU B 1 19 ? 9.797 23.25 7.797 1 98.31 19 LEU B C 1
ATOM 2031 O O . LEU B 1 19 ? 9.148 24.297 7.75 1 98.31 19 LEU B O 1
ATOM 2035 N N . VAL B 1 20 ? 10.297 22.719 8.891 1 98.56 20 VAL B N 1
ATOM 2036 C CA . VAL B 1 20 ? 10.133 23.422 10.164 1 98.56 20 VAL B CA 1
ATOM 2037 C C . VAL B 1 20 ? 10.703 24.828 10.062 1 98.56 20 VAL B C 1
ATOM 2039 O O . VAL B 1 20 ? 10.047 25.797 10.453 1 98.56 20 VAL B O 1
ATOM 2042 N N . GLN B 1 21 ? 11.867 24.953 9.5 1 98.25 21 GLN B N 1
ATOM 2043 C CA . GLN B 1 21 ? 12.508 26.25 9.344 1 98.25 21 GLN B CA 1
ATOM 2044 C C . GLN B 1 21 ? 11.664 27.172 8.477 1 98.25 21 GLN B C 1
ATOM 2046 O O . GLN B 1 21 ? 11.492 28.359 8.797 1 98.25 21 GLN B O 1
ATOM 2051 N N . GLN B 1 22 ? 11.18 26.641 7.402 1 98.19 22 GLN B N 1
ATOM 2052 C CA . GLN B 1 22 ? 10.367 27.453 6.496 1 98.19 22 GLN B CA 1
ATOM 2053 C C . GLN B 1 22 ? 9.117 27.969 7.191 1 98.19 22 GLN B C 1
ATOM 2055 O O . GLN B 1 22 ? 8.75 29.141 7.031 1 98.19 22 GLN B O 1
ATOM 2060 N N . PHE B 1 23 ? 8.438 27.141 7.965 1 98.5 23 PHE B N 1
ATOM 2061 C CA . PHE B 1 23 ? 7.219 27.562 8.641 1 98.5 23 PHE B CA 1
ATOM 2062 C C . PHE B 1 23 ? 7.523 28.578 9.727 1 98.5 23 PHE B C 1
ATOM 2064 O O . PHE B 1 23 ? 6.73 29.5 9.969 1 98.5 23 PHE B O 1
ATOM 2071 N N . LEU B 1 24 ? 8.656 28.453 10.391 1 98.38 24 LEU B N 1
ATOM 2072 C CA . LEU B 1 24 ? 9.039 29.406 11.438 1 98.38 24 LEU B CA 1
ATOM 2073 C C . LEU B 1 24 ? 9.383 30.766 10.836 1 98.38 24 LEU B C 1
ATOM 2075 O O . LEU B 1 24 ? 9.312 31.781 11.523 1 98.38 24 LEU B O 1
ATOM 2079 N N . ASN B 1 25 ? 9.742 30.766 9.555 1 97.69 25 ASN B N 1
ATOM 2080 C CA . ASN B 1 25 ? 10.039 32 8.867 1 97.69 25 ASN B CA 1
ATOM 2081 C C . ASN B 1 25 ? 8.766 32.781 8.539 1 97.69 25 ASN B C 1
ATOM 2083 O O . ASN B 1 25 ? 8.828 33.969 8.188 1 97.69 25 ASN B O 1
ATOM 2087 N N . ASP B 1 26 ? 7.664 32.156 8.594 1 97.5 26 ASP B N 1
ATOM 2088 C CA . ASP B 1 26 ? 6.371 32.781 8.352 1 97.5 26 ASP B CA 1
ATOM 2089 C C . ASP B 1 26 ? 5.777 33.344 9.648 1 97.5 26 ASP B C 1
ATOM 2091 O O . ASP B 1 26 ? 5.379 32.562 10.531 1 97.5 26 ASP B O 1
ATOM 2095 N N . PRO B 1 27 ? 5.613 34.656 9.789 1 97.19 27 PRO B N 1
ATOM 2096 C CA . PRO B 1 27 ? 5.16 35.25 11.047 1 97.19 27 PRO B CA 1
ATOM 2097 C C . PRO B 1 27 ? 3.697 34.938 11.352 1 97.19 27 PRO B C 1
ATOM 2099 O O . PRO B 1 27 ? 3.234 35.156 12.477 1 97.19 27 PRO B O 1
ATOM 2102 N N . LEU B 1 28 ? 2.988 34.406 10.398 1 97.12 28 LEU B N 1
ATOM 2103 C CA . LEU B 1 28 ? 1.57 34.125 10.594 1 97.12 28 LEU B CA 1
ATOM 2104 C C . LEU B 1 28 ? 1.372 32.75 11.219 1 97.12 28 LEU B C 1
ATOM 2106 O O . LEU B 1 28 ? 0.278 32.438 11.688 1 97.12 28 LEU B O 1
ATOM 2110 N N . VAL B 1 29 ? 2.408 31.984 11.25 1 98.19 29 VAL B N 1
ATOM 2111 C CA . VAL B 1 29 ? 2.338 30.672 11.898 1 98.19 29 VAL B CA 1
ATOM 2112 C C . VAL B 1 29 ? 2.506 30.844 13.406 1 98.19 29 VAL B C 1
ATOM 2114 O O . VAL B 1 29 ? 3.49 31.422 13.867 1 98.19 29 VAL B O 1
ATOM 2117 N N . GLU B 1 30 ? 1.567 30.266 14.109 1 98.38 30 GLU B 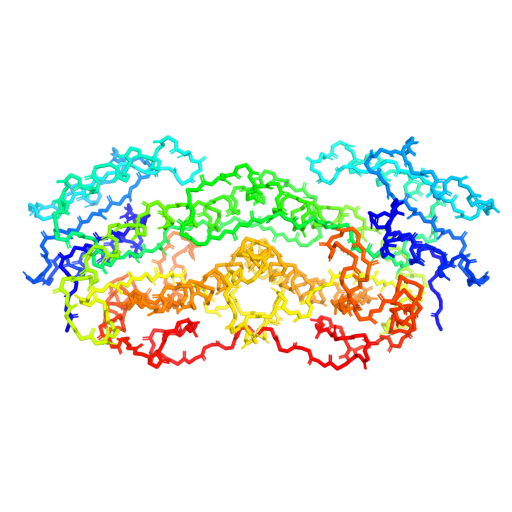N 1
ATOM 2118 C CA . GLU B 1 30 ? 1.558 30.469 15.555 1 98.38 30 GLU B CA 1
ATOM 2119 C C . GLU B 1 30 ? 2.273 29.344 16.281 1 98.38 30 GLU B C 1
ATOM 2121 O O . GLU B 1 30 ? 2.885 29.562 17.328 1 98.38 30 GLU B O 1
ATOM 2126 N N . HIS B 1 31 ? 2.096 28.141 15.812 1 98.69 31 HIS B N 1
ATOM 2127 C CA . HIS B 1 31 ? 2.732 26.969 16.406 1 98.69 31 HIS B CA 1
ATOM 2128 C C . HIS B 1 31 ? 3.318 26.047 15.344 1 98.69 31 HIS B C 1
ATOM 2130 O O . HIS B 1 31 ? 2.654 25.734 14.352 1 98.69 31 HIS B O 1
ATOM 2136 N N . VAL B 1 32 ? 4.543 25.703 15.508 1 98.81 32 VAL B N 1
ATOM 2137 C CA . VAL B 1 32 ? 5.203 24.672 14.719 1 98.81 32 VAL B CA 1
ATOM 2138 C C . VAL B 1 32 ? 5.586 23.5 15.625 1 98.81 32 VAL B C 1
ATOM 2140 O O . VAL B 1 32 ? 6.48 23.625 16.469 1 98.81 32 VAL B O 1
ATOM 2143 N N . ILE B 1 33 ? 4.898 22.422 15.469 1 98.88 33 ILE B N 1
ATOM 2144 C CA . ILE B 1 33 ? 5.16 21.234 16.266 1 98.88 33 ILE B CA 1
ATOM 2145 C C . ILE B 1 33 ? 6 20.25 15.453 1 98.88 33 ILE B C 1
ATOM 2147 O O . ILE B 1 33 ? 5.516 19.656 14.477 1 98.88 33 ILE B O 1
ATOM 2151 N N . ALA B 1 34 ? 7.227 20.094 15.852 1 98.69 34 ALA B N 1
ATOM 2152 C CA . ALA B 1 34 ? 8.203 19.219 15.211 1 98.69 34 ALA B CA 1
ATOM 2153 C C . ALA B 1 34 ? 8.383 17.922 16 1 98.69 34 ALA B C 1
ATOM 2155 O O . ALA B 1 34 ? 8.359 17.922 17.234 1 98.69 34 ALA B O 1
ATOM 2156 N N . THR B 1 35 ? 8.586 16.828 15.234 1 98.31 35 THR B N 1
ATOM 2157 C CA . THR B 1 35 ? 8.68 15.562 15.953 1 98.31 35 THR B CA 1
ATOM 2158 C C . THR B 1 35 ? 9.992 14.852 15.633 1 98.31 35 THR B C 1
ATOM 2160 O O . THR B 1 35 ? 10.555 15.039 14.555 1 98.31 35 THR B O 1
ATOM 2163 N N . ALA B 1 36 ? 10.438 14.125 16.562 1 96.31 36 ALA B N 1
ATOM 2164 C CA . ALA B 1 36 ? 11.547 13.188 16.453 1 96.31 36 ALA B CA 1
ATOM 2165 C C . ALA B 1 36 ? 11.32 11.969 17.344 1 96.31 36 ALA B C 1
ATOM 2167 O O . ALA B 1 36 ? 10.672 12.062 18.391 1 96.31 36 ALA B O 1
ATOM 2168 N N . ARG B 1 37 ? 11.828 10.867 16.938 1 92.38 37 ARG B N 1
ATOM 2169 C CA . ARG B 1 37 ? 11.727 9.68 17.781 1 92.38 37 ARG B CA 1
ATOM 2170 C C . ARG B 1 37 ? 12.453 9.891 19.109 1 92.38 37 ARG B C 1
ATOM 2172 O O . ARG B 1 37 ? 11.922 9.578 20.172 1 92.38 37 ARG B O 1
ATOM 2179 N N . ASP B 1 38 ? 13.617 10.391 18.875 1 93 38 ASP B N 1
ATOM 2180 C CA . ASP B 1 38 ? 14.445 10.766 20.016 1 93 38 ASP B CA 1
ATOM 2181 C C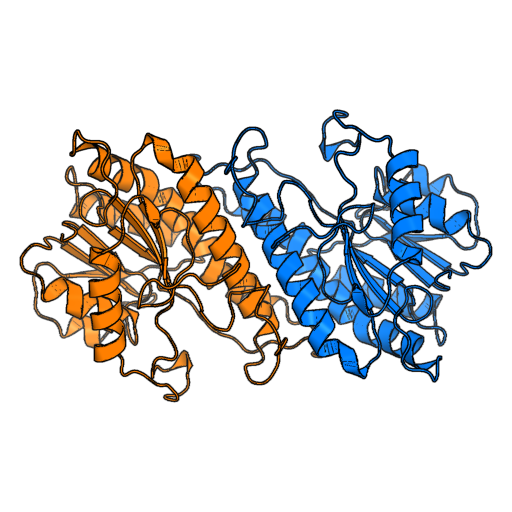 . ASP B 1 38 ? 14.719 12.266 20.031 1 93 38 ASP B C 1
ATOM 2183 O O . ASP B 1 38 ? 15.609 12.75 19.312 1 93 38 ASP B O 1
ATOM 2187 N N . VAL B 1 39 ? 14.062 12.938 20.891 1 94.88 39 VAL B N 1
ATOM 2188 C CA . VAL B 1 39 ? 14.148 14.391 20.938 1 94.88 39 VAL B CA 1
ATOM 2189 C C . VAL B 1 39 ? 15.547 14.82 21.391 1 94.88 39 VAL B C 1
ATOM 2191 O O . VAL B 1 39 ? 16.047 15.859 20.953 1 94.88 39 VAL B O 1
ATOM 2194 N N . ASP B 1 40 ? 16.141 13.977 22.188 1 93.56 40 ASP B N 1
ATOM 2195 C CA . ASP B 1 40 ? 17.453 14.328 22.703 1 93.56 40 ASP B CA 1
ATOM 2196 C C . ASP B 1 40 ? 18.484 14.398 21.562 1 93.56 40 ASP B C 1
ATOM 2198 O O . ASP B 1 40 ? 19.438 15.164 21.641 1 93.56 40 ASP B O 1
ATOM 2202 N N . SER B 1 41 ? 18.25 13.695 20.531 1 91.56 41 SER B N 1
ATOM 2203 C CA . SER B 1 41 ? 19.188 13.641 19.406 1 91.56 41 SER B CA 1
ATOM 2204 C C . SER B 1 41 ? 18.844 14.688 18.359 1 91.56 41 SER B C 1
ATOM 2206 O O . SER B 1 41 ? 19.578 14.852 17.375 1 91.56 41 SER B O 1
ATOM 2208 N N . ALA B 1 42 ? 17.766 15.438 18.578 1 94.12 42 ALA B N 1
ATOM 2209 C CA . ALA B 1 42 ? 17.328 16.438 17.609 1 94.12 42 ALA B CA 1
ATOM 2210 C C . ALA B 1 42 ? 18.078 17.766 17.828 1 94.12 42 ALA B C 1
ATOM 2212 O O . ALA B 1 42 ? 17.453 18.812 18.016 1 94.12 42 ALA B O 1
ATOM 2213 N N . THR B 1 43 ? 19.328 17.734 17.672 1 93.38 43 THR B N 1
ATOM 2214 C CA . THR B 1 43 ? 20.203 18.844 18.031 1 93.38 43 THR B CA 1
ATOM 2215 C C . THR B 1 43 ? 19.906 20.078 17.172 1 93.38 43 THR B C 1
ATOM 2217 O O . THR B 1 43 ? 19.891 21.203 17.672 1 93.38 43 THR B O 1
ATOM 2220 N N . ASP B 1 44 ? 19.656 19.875 15.891 1 94.12 44 ASP B N 1
ATOM 2221 C CA . ASP B 1 44 ? 19.391 20.984 14.992 1 94.12 44 ASP B CA 1
ATOM 2222 C C . ASP B 1 44 ? 18.109 21.719 15.398 1 94.12 44 ASP B C 1
ATOM 2224 O O . ASP B 1 44 ? 18.078 22.938 15.445 1 94.12 44 ASP B O 1
ATOM 2228 N N . LEU B 1 45 ? 17.125 20.969 15.742 1 95.94 45 LEU B N 1
ATOM 2229 C CA . LEU B 1 45 ? 15.852 21.562 16.172 1 95.94 45 LEU B CA 1
ATOM 2230 C C . LEU B 1 45 ? 16.031 22.328 17.484 1 95.94 45 LEU B C 1
ATOM 2232 O O . LEU B 1 45 ? 15.508 23.422 17.641 1 95.94 45 LEU B O 1
ATOM 2236 N N . LYS B 1 46 ? 16.734 21.703 18.344 1 95.75 46 LYS B N 1
ATOM 2237 C CA . LYS B 1 46 ? 16.891 22.266 19.688 1 95.75 46 LYS B CA 1
ATOM 2238 C C . LYS B 1 46 ? 17.703 23.562 19.656 1 95.75 46 LYS B C 1
ATOM 2240 O O . LYS B 1 46 ? 17.625 24.375 20.578 1 95.75 46 LYS B O 1
ATOM 2245 N N . SER B 1 47 ? 18.438 23.719 18.609 1 95.88 47 SER B N 1
ATOM 2246 C CA . SER B 1 47 ? 19.266 24.922 18.484 1 95.88 47 SER B CA 1
ATOM 2247 C C . SER B 1 47 ? 18.422 26.125 18.047 1 95.88 47 SER B C 1
ATOM 2249 O O . SER B 1 47 ? 18.875 27.266 18.156 1 95.88 47 SER B O 1
ATOM 2251 N N . ILE B 1 48 ? 17.25 25.891 17.578 1 96.38 48 ILE B N 1
ATOM 2252 C CA . ILE B 1 48 ? 16.359 26.969 17.156 1 96.38 48 ILE B CA 1
ATOM 2253 C C . ILE B 1 48 ? 15.695 27.594 18.375 1 96.38 48 ILE B C 1
ATOM 2255 O O . ILE B 1 48 ? 15.023 26.906 19.156 1 96.38 48 ILE B O 1
ATOM 2259 N N . SER B 1 49 ? 15.914 28.891 18.547 1 95.44 49 SER B N 1
ATOM 2260 C CA . SER B 1 49 ? 15.266 29.625 19.625 1 95.44 49 SER B CA 1
ATOM 2261 C C . SER B 1 49 ? 14.031 30.359 19.141 1 95.44 49 SER B C 1
ATOM 2263 O O . SER B 1 49 ? 14.117 31.531 18.719 1 95.44 49 SER B O 1
ATOM 2265 N N . ASP B 1 50 ? 12.945 29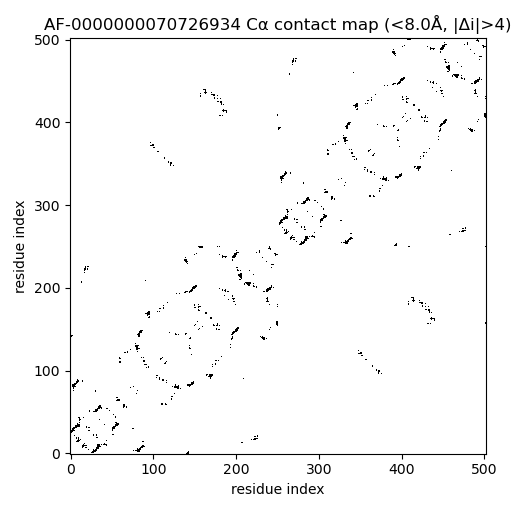.859 19 1 97.69 50 ASP B N 1
ATOM 2266 C CA . ASP B 1 50 ? 11.641 30.391 18.609 1 97.69 50 ASP B CA 1
ATOM 2267 C C . ASP B 1 50 ? 10.531 29.812 19.484 1 97.69 50 ASP B C 1
ATOM 2269 O O . ASP B 1 50 ? 10.344 28.594 19.531 1 97.69 50 ASP B O 1
ATOM 2273 N N . GLN B 1 51 ? 9.836 30.578 20.25 1 97.38 51 GLN B N 1
ATOM 2274 C CA . GLN B 1 51 ? 8.828 30.141 21.219 1 97.38 51 GLN B CA 1
ATOM 2275 C C . GLN B 1 51 ? 7.684 29.406 20.516 1 97.38 51 GLN B C 1
ATOM 2277 O O . GLN B 1 51 ? 6.918 28.688 21.172 1 97.38 51 GLN B O 1
ATOM 2282 N N . ARG B 1 52 ? 7.555 29.609 19.203 1 98.31 52 ARG B N 1
ATOM 2283 C CA . ARG B 1 52 ? 6.492 28.953 18.453 1 98.31 52 ARG B CA 1
ATOM 2284 C C . ARG B 1 52 ? 6.828 27.484 18.203 1 98.31 52 ARG B C 1
ATOM 2286 O O . ARG B 1 52 ? 5.953 26.703 17.844 1 98.31 52 ARG B O 1
ATOM 2293 N N . LEU B 1 53 ? 8.102 27.109 18.344 1 98.69 53 LEU B N 1
ATOM 2294 C CA . LEU B 1 53 ? 8.555 25.75 18.031 1 98.69 53 LEU B CA 1
ATOM 2295 C C . LEU B 1 53 ? 8.367 24.828 19.219 1 98.69 53 LEU B C 1
ATOM 2297 O O . LEU B 1 53 ? 8.828 25.125 20.328 1 98.69 53 LEU B O 1
ATOM 2301 N N . HIS B 1 54 ? 7.66 23.766 19.031 1 98.62 54 HIS B N 1
ATOM 2302 C CA . HIS B 1 54 ? 7.496 22.688 19.984 1 98.62 54 HIS B CA 1
ATOM 2303 C C . HIS B 1 54 ? 8.102 21.391 19.469 1 98.62 54 HIS B C 1
ATOM 2305 O O . HIS B 1 54 ? 7.715 20.906 18.406 1 98.62 54 HIS B O 1
ATOM 2311 N N . ILE B 1 55 ? 9.102 20.875 20.188 1 98.44 55 ILE B N 1
ATOM 2312 C CA . ILE B 1 55 ? 9.742 19.625 19.797 1 98.44 55 ILE B CA 1
ATOM 2313 C C . ILE B 1 55 ? 9.219 18.484 20.672 1 98.44 55 ILE B C 1
ATOM 2315 O O . ILE B 1 55 ? 9.422 18.469 21.891 1 98.44 55 ILE B O 1
ATOM 2319 N N . LEU B 1 56 ? 8.531 17.531 20.078 1 98.5 56 LEU B N 1
ATOM 2320 C CA . LEU B 1 56 ? 7.879 16.453 20.812 1 98.5 56 LEU B CA 1
ATOM 2321 C C . LEU B 1 56 ? 8.352 15.086 20.328 1 98.5 56 LEU B C 1
ATOM 2323 O O . LEU B 1 56 ? 8.609 14.914 19.125 1 98.5 56 LEU B O 1
ATOM 2327 N N . PRO B 1 57 ? 8.445 14.086 21.234 1 98.31 57 PRO B N 1
ATOM 2328 C CA . PRO B 1 57 ? 8.742 12.719 20.797 1 98.31 57 PRO B CA 1
ATOM 2329 C C . PRO B 1 57 ? 7.562 12.047 20.094 1 98.31 57 PRO B C 1
ATOM 2331 O O . PRO B 1 57 ? 6.41 12.266 20.484 1 98.31 57 PRO B O 1
ATOM 2334 N N . LEU B 1 58 ? 7.84 11.328 19.078 1 98.31 58 LEU B N 1
ATOM 2335 C CA . LEU B 1 58 ? 6.816 10.57 18.359 1 98.31 58 LEU B CA 1
ATOM 2336 C C . LEU B 1 58 ? 7.406 9.305 17.734 1 98.31 58 LEU B C 1
ATOM 2338 O O . LEU B 1 58 ? 8.367 9.383 16.969 1 98.31 58 LEU B O 1
ATOM 2342 N N . SER B 1 59 ? 6.891 8.203 18.172 1 97.44 59 SER B N 1
ATOM 2343 C CA . SER B 1 59 ? 7.156 6.926 17.516 1 97.44 59 SER B CA 1
ATOM 2344 C C . SER B 1 59 ? 5.91 6.395 16.812 1 97.44 59 SER B C 1
ATOM 2346 O O . SER B 1 59 ? 4.957 5.969 17.469 1 97.44 59 SER B O 1
ATOM 2348 N N . LEU B 1 60 ? 6 6.348 15.555 1 97.25 60 LEU B N 1
ATOM 2349 C CA . LEU B 1 60 ? 4.836 6.031 14.742 1 97.25 60 LEU B CA 1
ATOM 2350 C C . LEU B 1 60 ? 4.453 4.562 14.883 1 97.25 60 LEU B C 1
ATOM 2352 O O . LEU B 1 60 ? 3.334 4.172 14.539 1 97.25 60 LEU B O 1
ATOM 2356 N N . GLY B 1 61 ? 5.383 3.766 15.359 1 95.94 61 GLY B N 1
ATOM 2357 C CA . GLY B 1 61 ? 5.098 2.354 15.555 1 95.94 61 GLY B CA 1
ATOM 2358 C C . GLY B 1 61 ? 4.527 2.041 16.922 1 95.94 61 GLY B C 1
ATOM 2359 O O . GLY B 1 61 ? 4.297 0.876 17.25 1 95.94 61 GLY B O 1
ATOM 2360 N N . CYS B 1 62 ? 4.266 3.061 17.688 1 96.94 62 CYS B N 1
ATOM 2361 C CA . CYS B 1 62 ? 3.82 2.889 19.078 1 96.94 62 CYS B CA 1
ATOM 2362 C C . CYS B 1 62 ? 2.551 3.691 19.344 1 96.94 62 CYS B C 1
ATOM 2364 O O . CYS B 1 62 ? 2.588 4.922 19.391 1 96.94 62 CYS B O 1
ATOM 2366 N N . ASP B 1 63 ? 1.476 2.955 19.656 1 97.62 63 ASP B N 1
ATOM 2367 C CA . ASP B 1 63 ? 0.183 3.605 19.844 1 97.62 63 ASP B CA 1
ATOM 2368 C C . ASP B 1 63 ? 0.203 4.516 21.078 1 97.62 63 ASP B C 1
ATOM 2370 O O . ASP B 1 63 ? -0.441 5.566 21.078 1 97.62 63 ASP B O 1
ATOM 2374 N N . GLU B 1 64 ? 0.887 4.113 22.047 1 98.12 64 GLU B N 1
ATOM 2375 C CA . GLU B 1 64 ? 0.993 4.949 23.234 1 98.12 64 GLU B CA 1
ATOM 2376 C C . GLU B 1 64 ? 1.718 6.258 22.922 1 98.12 64 GLU B C 1
ATOM 2378 O O . GLU B 1 64 ? 1.338 7.316 23.438 1 98.12 64 GLU B O 1
ATOM 2383 N N . SER B 1 65 ? 2.771 6.172 22.156 1 98.44 65 SER B N 1
ATOM 2384 C CA . SER B 1 65 ? 3.498 7.367 21.734 1 98.44 65 SER B CA 1
ATOM 2385 C C . SER B 1 65 ? 2.602 8.305 20.938 1 98.44 65 SER B C 1
ATOM 2387 O O . SER B 1 65 ? 2.596 9.516 21.172 1 98.44 65 SER B O 1
ATOM 2389 N N . ILE B 1 66 ? 1.787 7.781 20.078 1 98.56 66 ILE B N 1
ATOM 2390 C CA . ILE B 1 66 ? 0.892 8.57 19.234 1 98.56 66 ILE B CA 1
ATOM 2391 C C . ILE B 1 66 ? -0.178 9.234 20.109 1 98.56 66 ILE B C 1
ATOM 2393 O O . ILE B 1 66 ? -0.493 10.414 19.922 1 98.56 66 ILE B O 1
ATOM 2397 N N . ALA B 1 67 ? -0.671 8.453 21.016 1 98.31 67 ALA B N 1
ATOM 2398 C CA . ALA B 1 67 ? -1.692 8.992 21.906 1 98.31 67 ALA B CA 1
ATOM 2399 C C . ALA B 1 67 ? -1.14 10.148 22.734 1 98.31 67 ALA B C 1
ATOM 2401 O O . ALA B 1 67 ? -1.793 11.18 22.891 1 98.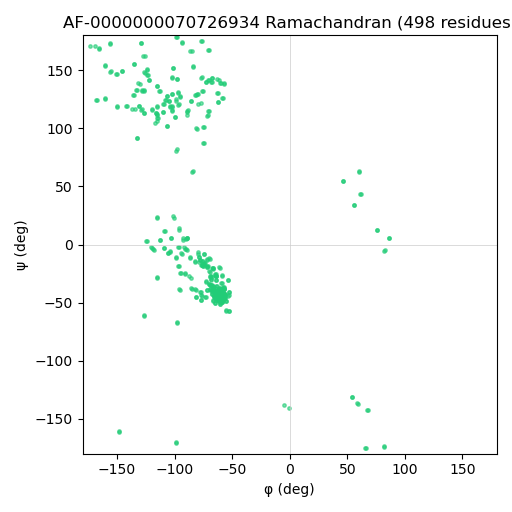31 67 ALA B O 1
ATOM 2402 N N . ALA B 1 68 ? 0.005 9.953 23.312 1 98.62 68 ALA B N 1
ATOM 2403 C CA . ALA B 1 68 ? 0.647 11 24.094 1 98.62 68 ALA B CA 1
ATOM 2404 C C . ALA B 1 68 ? 0.934 12.234 23.25 1 98.62 68 ALA B C 1
ATOM 2406 O O . ALA B 1 68 ? 0.727 13.367 23.688 1 98.62 68 ALA B O 1
ATOM 2407 N N . PHE B 1 69 ? 1.427 11.992 22.078 1 98.81 69 PHE B N 1
ATOM 2408 C CA . PHE B 1 69 ? 1.701 13.086 21.141 1 98.81 69 PHE B CA 1
ATOM 2409 C C . PHE B 1 69 ? 0.43 13.867 20.828 1 98.81 69 PHE B C 1
ATOM 2411 O O . PHE B 1 69 ? 0.421 15.094 20.906 1 98.81 69 PHE B O 1
ATOM 2418 N N . THR B 1 70 ? -0.645 13.141 20.484 1 98.69 70 THR B N 1
ATOM 2419 C CA . THR B 1 70 ? -1.923 13.758 20.141 1 98.69 70 THR B CA 1
ATOM 2420 C C . THR B 1 70 ? -2.439 14.617 21.297 1 98.69 70 THR B C 1
ATOM 2422 O O . THR B 1 70 ? -2.93 15.727 21.078 1 98.69 70 THR B O 1
ATOM 2425 N N . LYS B 1 71 ? -2.301 14.109 22.453 1 98.56 71 LYS B N 1
ATOM 2426 C CA . LYS B 1 71 ? -2.717 14.859 23.641 1 98.56 71 LYS B CA 1
ATOM 2427 C C . LYS B 1 71 ? -1.933 16.172 23.766 1 98.56 71 LYS B C 1
ATOM 2429 O O . LYS B 1 71 ? -2.51 17.219 24.047 1 98.56 71 LYS B O 1
ATOM 2434 N N . LYS B 1 72 ? -0.667 16.094 23.578 1 98.81 72 LYS B N 1
ATOM 2435 C CA . LYS B 1 72 ? 0.174 17.281 23.688 1 98.81 72 LYS B CA 1
ATOM 2436 C C . LYS B 1 72 ? -0.172 18.297 22.594 1 98.81 72 LYS B C 1
ATOM 2438 O O . LYS B 1 72 ? -0.162 19.5 22.844 1 98.81 72 LYS B O 1
ATOM 2443 N N . VAL B 1 73 ? -0.406 17.781 21.391 1 98.81 73 VAL B N 1
ATOM 2444 C CA . VAL B 1 73 ? -0.816 18.672 20.312 1 98.81 73 VAL B CA 1
ATOM 2445 C C . VAL B 1 73 ? -2.092 19.422 20.703 1 98.81 73 VAL B C 1
ATOM 2447 O O . VAL B 1 73 ? -2.195 20.625 20.516 1 98.81 73 VAL B O 1
ATOM 2450 N N . TYR B 1 74 ? -3.018 18.656 21.219 1 97.94 74 TYR B N 1
ATOM 2451 C CA . TYR B 1 74 ? -4.273 19.25 21.656 1 97.94 74 TYR B CA 1
ATOM 2452 C C . TYR B 1 74 ? -4.016 20.359 22.688 1 97.94 74 TYR B C 1
ATOM 2454 O O . TYR B 1 74 ? -4.629 21.422 22.609 1 97.94 74 TYR B O 1
ATOM 2462 N N . GLU B 1 75 ? -3.137 20.125 23.594 1 98.56 75 GLU B N 1
ATOM 2463 C CA . GLU B 1 75 ? -2.811 21.094 24.625 1 98.56 75 GLU B CA 1
ATOM 2464 C C . GLU B 1 75 ? -2.191 22.359 24.016 1 98.56 75 GLU B C 1
ATOM 2466 O O . GLU B 1 75 ? -2.436 23.469 24.5 1 98.56 75 GLU B O 1
ATOM 2471 N N . ILE B 1 76 ? -1.446 22.188 23.031 1 98.62 76 ILE B N 1
ATOM 2472 C CA . ILE B 1 76 ? -0.702 23.281 22.422 1 98.62 76 ILE B CA 1
ATOM 2473 C C . ILE B 1 76 ? -1.64 24.125 21.562 1 98.62 76 ILE B C 1
ATOM 2475 O O . ILE B 1 76 ? -1.644 25.359 21.672 1 98.62 76 ILE B O 1
ATOM 2479 N N . VAL B 1 77 ? -2.473 23.484 20.703 1 98.12 77 VAL B N 1
ATOM 2480 C CA . VAL B 1 77 ? -3.213 24.219 19.688 1 98.12 77 VAL B CA 1
ATOM 2481 C C . VAL B 1 77 ? -4.582 24.625 20.25 1 98.12 77 VAL B C 1
ATOM 2483 O O . VAL B 1 77 ? -5.223 25.531 19.719 1 98.12 77 VAL B O 1
ATOM 2486 N N . GLY B 1 78 ? -5.113 23.906 21.234 1 96 78 GLY B N 1
ATOM 2487 C CA . GLY B 1 78 ? -6.379 24.219 21.875 1 96 78 GLY B CA 1
ATOM 2488 C C . GLY B 1 78 ? -7.527 24.359 20.891 1 96 78 GLY B C 1
ATOM 2489 O O . GLY B 1 78 ? -7.711 23.5 20.016 1 96 78 GLY B O 1
ATOM 2490 N N . ASP B 1 79 ? -8.25 25.422 21.047 1 95.19 79 ASP B N 1
ATOM 2491 C CA . ASP B 1 79 ? -9.477 25.625 20.281 1 95.19 79 ASP B CA 1
ATOM 2492 C C . ASP B 1 79 ? -9.172 26.031 18.844 1 95.19 79 ASP B C 1
ATOM 2494 O O . ASP B 1 79 ? -10.047 25.984 17.984 1 95.19 79 ASP B O 1
ATOM 2498 N N . SER B 1 80 ? -7.934 26.406 18.656 1 96.19 80 SER B N 1
ATOM 2499 C CA . SER B 1 80 ? -7.539 26.797 17.312 1 96.19 80 SER B CA 1
ATOM 2500 C C . SER B 1 80 ? -7.457 25.562 16.406 1 96.19 80 SER B C 1
ATOM 2502 O O . SER B 1 80 ? -7.488 25.703 15.172 1 96.19 80 SER B O 1
ATOM 2504 N N . GLY B 1 81 ? -7.348 24.375 17.047 1 98.31 81 GLY B N 1
ATOM 2505 C CA . GLY B 1 81 ? -7.207 23.156 16.266 1 98.31 81 GLY B CA 1
ATOM 2506 C C . GLY B 1 81 ? -5.906 23.094 15.477 1 98.31 81 GLY B C 1
ATOM 2507 O O . GLY B 1 81 ? -5.023 23.938 15.664 1 98.31 81 GLY B O 1
ATOM 2508 N N . LEU B 1 82 ? -5.793 22.047 14.68 1 98.81 82 LEU B N 1
ATOM 2509 C CA . LEU B 1 82 ? -4.609 21.828 13.852 1 98.81 82 LEU B CA 1
ATOM 2510 C C . LEU B 1 82 ? -4.895 22.172 12.398 1 98.81 82 LEU B C 1
ATOM 2512 O O . LEU B 1 82 ? -5.723 21.531 11.75 1 98.81 82 LEU B O 1
ATOM 2516 N N . THR B 1 83 ? -4.16 23.156 11.875 1 98.62 83 THR B N 1
ATOM 2517 C CA . THR B 1 83 ? -4.445 23.656 10.531 1 98.62 83 THR B CA 1
ATOM 2518 C C . THR B 1 83 ? -3.75 22.797 9.477 1 98.62 83 THR B C 1
ATOM 2520 O O . THR B 1 83 ? -4.301 22.562 8.398 1 98.62 83 THR B O 1
ATOM 2523 N N . LEU B 1 84 ? -2.541 22.344 9.758 1 98.88 84 LEU B N 1
ATOM 2524 C CA . LEU B 1 84 ? -1.778 21.625 8.75 1 98.88 84 LEU B CA 1
ATOM 2525 C C . LEU B 1 84 ? -1.001 20.469 9.375 1 98.88 84 LEU B C 1
ATOM 2527 O O . LEU B 1 84 ? -0.224 20.688 10.312 1 98.88 84 LEU B O 1
ATOM 2531 N N . LEU B 1 85 ? -1.292 19.312 8.945 1 98.94 85 LEU B N 1
ATOM 2532 C CA . LEU B 1 85 ? -0.475 18.125 9.234 1 98.94 85 LEU B CA 1
ATOM 2533 C C . LEU B 1 85 ? 0.378 17.75 8.031 1 98.94 85 LEU B C 1
ATOM 2535 O O . LEU B 1 85 ? -0.151 17.5 6.941 1 98.94 85 LEU B O 1
ATOM 2539 N N . VAL B 1 86 ? 1.699 17.781 8.203 1 98.88 86 VAL B N 1
ATOM 2540 C CA . VAL B 1 86 ? 2.621 17.312 7.172 1 98.88 86 VAL B CA 1
ATOM 2541 C C . VAL B 1 86 ? 3.225 15.969 7.602 1 98.88 86 VAL B C 1
ATOM 2543 O O . VAL B 1 86 ? 4.105 15.93 8.461 1 98.88 86 VAL B O 1
ATOM 2546 N N . ASN B 1 87 ? 2.709 14.93 7.023 1 98.75 87 ASN B N 1
ATOM 2547 C CA . ASN B 1 87 ? 3.342 13.625 7.18 1 98.75 87 ASN B CA 1
ATOM 2548 C C . ASN B 1 87 ? 4.613 13.516 6.34 1 98.75 87 ASN B C 1
ATOM 2550 O O . ASN B 1 87 ? 4.555 13.18 5.156 1 98.75 87 ASN B O 1
ATOM 2554 N N . ASN B 1 88 ? 5.691 13.664 7 1 97.5 88 ASN B N 1
ATOM 2555 C CA . ASN B 1 88 ? 6.988 13.711 6.332 1 97.5 88 ASN B CA 1
ATOM 2556 C C . ASN B 1 88 ? 7.871 12.531 6.73 1 97.5 88 ASN B C 1
ATOM 2558 O O . ASN B 1 88 ? 8.734 12.109 5.957 1 97.5 88 ASN B O 1
ATOM 2562 N N . ALA B 1 89 ? 7.652 12 7.953 1 94.25 89 ALA B N 1
ATOM 2563 C CA . ALA B 1 89 ? 8.469 10.906 8.469 1 94.25 89 ALA B CA 1
ATOM 2564 C C . ALA B 1 89 ? 8.406 9.695 7.543 1 94.25 89 ALA B C 1
ATOM 2566 O O . ALA B 1 89 ? 7.316 9.234 7.188 1 94.25 89 ALA B O 1
ATOM 2567 N N . ALA B 1 90 ? 9.531 9.219 7.129 1 93.5 90 ALA B N 1
ATOM 2568 C CA . ALA B 1 90 ? 9.648 8.016 6.309 1 93.5 90 ALA B CA 1
ATOM 2569 C C . ALA B 1 90 ? 11.055 7.434 6.379 1 93.5 90 ALA B C 1
ATOM 2571 O O . ALA B 1 90 ? 12.016 8.148 6.668 1 93.5 90 ALA B O 1
ATOM 2572 N N . VAL B 1 91 ? 11.133 6.219 6.16 1 92.88 91 VAL B N 1
ATOM 2573 C CA . VAL B 1 91 ? 12.43 5.555 6.059 1 92.88 91 VAL B CA 1
ATOM 2574 C C . VAL B 1 91 ? 12.516 4.777 4.746 1 92.88 91 VAL B C 1
ATOM 2576 O O . VAL B 1 91 ? 11.484 4.398 4.176 1 92.88 91 VAL B O 1
ATOM 2579 N N . MET B 1 92 ? 13.609 4.699 4.258 1 92.31 92 MET B N 1
ATOM 2580 C CA . MET B 1 92 ? 13.922 3.854 3.105 1 92.31 92 MET B CA 1
ATOM 2581 C C . MET B 1 92 ? 14.898 2.752 3.49 1 92.31 92 MET B C 1
ATOM 2583 O O . MET B 1 92 ? 16.016 3.035 3.941 1 92.31 92 MET B O 1
ATOM 2587 N N . LEU B 1 93 ? 14.516 1.569 3.484 1 94.44 93 LEU B N 1
ATOM 2588 C CA . LEU B 1 93 ? 15.344 0.387 3.686 1 94.44 93 LEU B CA 1
ATOM 2589 C C . LEU B 1 93 ? 15.414 -0.453 2.414 1 94.44 93 LEU B C 1
ATOM 2591 O O . LEU B 1 93 ? 14.391 -0.692 1.77 1 94.44 93 LEU B O 1
ATOM 2595 N N . PRO B 1 94 ? 16.625 -0.854 2.029 1 95.62 94 PRO B N 1
ATOM 2596 C CA . PRO B 1 94 ? 16.75 -1.628 0.792 1 95.62 94 PRO B CA 1
ATOM 2597 C C . PRO B 1 94 ? 15.969 -2.945 0.842 1 95.62 94 PRO B C 1
ATOM 2599 O O . PRO B 1 94 ? 15.984 -3.633 1.865 1 95.62 94 PRO B O 1
ATOM 2602 N N . TYR B 1 95 ? 15.336 -3.254 -0.243 1 97.38 95 TYR B N 1
ATOM 2603 C CA . TYR B 1 95 ? 14.594 -4.496 -0.396 1 97.38 95 TYR B CA 1
ATOM 2604 C C . TYR B 1 95 ? 14.367 -4.82 -1.868 1 97.38 95 TYR B C 1
ATOM 2606 O O . TYR B 1 95 ? 13.875 -3.982 -2.627 1 97.38 95 TYR B O 1
ATOM 2614 N N . VAL B 1 96 ? 14.758 -6.016 -2.299 1 97.31 96 VAL B N 1
ATOM 2615 C CA . VAL B 1 96 ? 14.633 -6.352 -3.713 1 97.31 96 VAL B CA 1
ATOM 2616 C C . VAL B 1 96 ? 13.875 -7.668 -3.867 1 97.31 96 VAL B C 1
ATOM 2618 O O . VAL B 1 96 ? 13.797 -8.461 -2.924 1 97.31 96 VAL B O 1
ATOM 2621 N N . THR B 1 97 ? 13.367 -7.941 -5.039 1 97.19 97 THR B N 1
ATOM 2622 C CA . THR B 1 97 ? 12.477 -9.047 -5.359 1 97.19 97 THR B CA 1
ATOM 2623 C C . THR B 1 97 ? 13.164 -10.391 -5.133 1 97.19 97 THR B C 1
ATOM 2625 O O . THR B 1 97 ? 12.586 -11.305 -4.543 1 97.19 97 THR B O 1
ATOM 2628 N N . LYS B 1 98 ? 14.367 -10.547 -5.543 1 96.38 98 LYS B N 1
ATOM 2629 C CA . LYS B 1 98 ? 15.008 -11.859 -5.59 1 96.38 98 LYS B CA 1
ATOM 2630 C C . LYS B 1 98 ? 15.852 -12.102 -4.34 1 96.38 98 LYS B C 1
ATOM 2632 O O . LYS B 1 98 ? 16.578 -13.094 -4.262 1 96.38 98 LYS B O 1
ATOM 2637 N N . GLN B 1 99 ? 15.711 -11.328 -3.291 1 96.75 99 GLN B N 1
ATOM 2638 C CA . GLN B 1 99 ? 16.422 -11.57 -2.041 1 96.75 99 GLN B CA 1
ATOM 2639 C C . GLN B 1 99 ? 15.656 -12.547 -1.153 1 96.75 99 GLN B C 1
ATOM 2641 O O . GLN B 1 99 ? 14.484 -12.836 -1.406 1 96.75 99 GLN B O 1
ATOM 2646 N N . LYS B 1 100 ? 16.375 -13.031 -0.137 1 96.31 100 LYS B N 1
ATOM 2647 C CA . LYS B 1 100 ? 15.672 -13.766 0.908 1 96.31 100 LYS B CA 1
ATOM 2648 C C . LYS B 1 100 ? 14.672 -12.867 1.626 1 96.31 100 LYS B C 1
ATOM 2650 O O . LYS B 1 100 ? 15 -11.742 2.012 1 96.31 100 LYS B O 1
ATOM 2655 N N . PRO B 1 101 ? 13.469 -13.383 1.737 1 97.31 101 PRO B N 1
ATOM 2656 C CA . PRO B 1 101 ? 12.477 -12.539 2.4 1 97.31 101 PRO B CA 1
ATOM 2657 C C . PRO B 1 101 ? 12.891 -12.125 3.809 1 97.31 101 PRO B C 1
ATOM 2659 O O . PRO B 1 101 ? 13.477 -12.922 4.543 1 97.31 101 PRO B O 1
ATOM 2662 N N . ASP B 1 102 ? 12.656 -10.914 4.164 1 97.75 102 ASP B N 1
ATOM 2663 C CA . ASP B 1 102 ? 12.922 -10.328 5.477 1 97.75 102 ASP B CA 1
ATOM 2664 C C . ASP B 1 102 ? 11.719 -9.539 5.98 1 97.75 102 ASP B C 1
ATOM 2666 O O . ASP B 1 102 ? 11.602 -8.344 5.719 1 97.75 102 ASP B O 1
ATOM 2670 N N . ARG B 1 103 ? 10.883 -10.219 6.715 1 98 103 ARG B N 1
ATOM 2671 C CA . ARG B 1 103 ? 9.625 -9.648 7.176 1 98 103 ARG B CA 1
ATOM 2672 C C . ARG B 1 103 ? 9.867 -8.438 8.07 1 98 103 ARG B C 1
ATOM 2674 O O . ARG B 1 103 ? 9.086 -7.48 8.055 1 98 103 ARG B O 1
ATOM 2681 N N . LYS B 1 104 ? 10.852 -8.508 8.852 1 97.81 104 LYS B N 1
ATOM 2682 C CA . LYS B 1 104 ? 11.148 -7.398 9.758 1 97.81 104 LYS B CA 1
ATOM 2683 C C . LYS B 1 104 ? 11.367 -6.102 8.984 1 97.81 104 LYS B C 1
ATOM 2685 O O . LYS B 1 104 ? 10.836 -5.055 9.359 1 97.81 104 LYS B O 1
ATOM 2690 N N . VAL B 1 105 ? 12.164 -6.145 7.91 1 98.06 105 VAL B N 1
ATOM 2691 C CA . VAL B 1 105 ? 12.438 -4.969 7.094 1 98.06 105 VAL B CA 1
ATOM 2692 C C . VAL B 1 105 ? 11.141 -4.445 6.484 1 98.06 105 VAL B C 1
ATOM 2694 O O . VAL B 1 105 ? 10.867 -3.242 6.512 1 98.06 105 VAL B O 1
ATOM 2697 N N . VAL B 1 106 ? 10.359 -5.348 5.988 1 98.44 106 VAL B N 1
ATOM 2698 C CA . VAL B 1 106 ? 9.102 -4.973 5.344 1 98.44 106 VAL B CA 1
ATOM 2699 C C . VAL B 1 106 ? 8.164 -4.336 6.367 1 98.44 106 VAL B C 1
ATOM 2701 O O . VAL B 1 106 ? 7.574 -3.287 6.109 1 98.44 106 VAL B O 1
ATOM 2704 N N . ASN B 1 107 ? 8.086 -4.984 7.504 1 97.75 107 ASN B N 1
ATOM 2705 C CA . ASN B 1 107 ? 7.23 -4.453 8.562 1 97.75 107 ASN B CA 1
ATOM 2706 C C . ASN B 1 107 ? 7.695 -3.072 9.016 1 97.75 107 ASN B C 1
ATOM 2708 O O . ASN B 1 107 ? 6.875 -2.186 9.258 1 97.75 107 ASN B O 1
ATOM 2712 N N . ASP B 1 108 ? 8.961 -2.92 9.188 1 97.44 108 ASP B N 1
ATOM 2713 C CA . ASP B 1 108 ? 9.5 -1.626 9.594 1 97.44 108 ASP B CA 1
ATOM 2714 C C . ASP B 1 108 ? 9.125 -0.537 8.586 1 97.44 108 ASP B C 1
ATOM 2716 O O . ASP B 1 108 ? 8.766 0.576 8.977 1 97.44 108 ASP B O 1
ATOM 2720 N N . LEU B 1 109 ? 9.195 -0.849 7.34 1 97.88 109 LEU B N 1
ATOM 2721 C CA . LEU B 1 109 ? 8.844 0.095 6.281 1 97.88 109 LEU B CA 1
ATOM 2722 C C . LEU B 1 109 ? 7.363 0.457 6.344 1 97.88 109 LEU B C 1
ATOM 2724 O O . LEU B 1 109 ? 7.012 1.638 6.379 1 97.88 109 LEU B O 1
ATOM 2728 N N . PHE B 1 110 ? 6.535 -0.539 6.402 1 98.44 110 PHE B N 1
ATOM 2729 C CA . PHE B 1 110 ? 5.102 -0.277 6.391 1 98.44 110 PHE B CA 1
ATOM 2730 C C . PHE B 1 110 ? 4.672 0.447 7.66 1 98.44 110 PHE B C 1
ATOM 2732 O O . PHE B 1 110 ? 3.814 1.332 7.621 1 98.44 110 PHE B O 1
ATOM 2739 N N . GLU B 1 111 ? 5.234 0.08 8.766 1 97.56 111 GLU B N 1
ATOM 2740 C CA . GLU B 1 111 ? 4.891 0.718 10.031 1 97.56 111 GLU B CA 1
ATOM 2741 C C . GLU B 1 111 ? 5.234 2.205 10.016 1 97.56 111 GLU B C 1
ATOM 2743 O O . GLU B 1 111 ? 4.426 3.041 10.422 1 97.56 111 GLU B O 1
ATOM 2748 N N . THR B 1 112 ? 6.348 2.543 9.539 1 96.81 112 THR B N 1
ATOM 2749 C CA . THR B 1 112 ? 6.848 3.91 9.594 1 96.81 112 THR B CA 1
ATOM 2750 C C . THR B 1 112 ? 6.254 4.75 8.469 1 96.81 112 THR B C 1
ATOM 2752 O O . THR B 1 112 ? 5.902 5.914 8.672 1 96.81 112 THR B O 1
ATOM 2755 N N . ASN B 1 113 ? 6.105 4.148 7.324 1 97.69 113 ASN B N 1
ATOM 2756 C CA . ASN B 1 113 ? 5.781 4.93 6.141 1 97.69 113 ASN B CA 1
ATOM 2757 C C . ASN B 1 113 ? 4.277 4.957 5.879 1 97.69 113 ASN B C 1
ATOM 2759 O O . ASN B 1 113 ? 3.781 5.832 5.168 1 97.69 113 ASN B O 1
ATOM 2763 N N . THR B 1 114 ? 3.602 3.963 6.375 1 98.5 114 THR B N 1
ATOM 2764 C CA . THR B 1 114 ? 2.221 3.807 5.93 1 98.5 114 THR B CA 1
ATOM 2765 C C . THR B 1 114 ? 1.271 3.742 7.121 1 98.5 114 THR B C 1
ATOM 2767 O O . THR B 1 114 ? 0.485 4.664 7.348 1 98.5 114 THR B O 1
ATOM 2770 N N . ILE B 1 115 ? 1.458 2.75 7.965 1 98.56 115 ILE B N 1
ATOM 2771 C CA . ILE B 1 115 ? 0.488 2.463 9.016 1 98.56 115 ILE B CA 1
ATOM 2772 C C . ILE B 1 115 ? 0.584 3.523 10.109 1 98.56 115 ILE B C 1
ATOM 2774 O O . ILE B 1 115 ? -0.435 4.031 10.578 1 98.56 115 ILE B O 1
ATOM 2778 N N . GLY B 1 116 ? 1.789 3.836 10.5 1 98.25 116 GLY B N 1
ATOM 2779 C CA . GLY B 1 116 ? 2.008 4.863 11.5 1 98.25 116 GLY B CA 1
ATOM 2780 C C . GLY B 1 116 ? 1.38 6.195 11.141 1 98.25 116 GLY B C 1
ATOM 2781 O O . GLY B 1 116 ? 0.547 6.719 11.883 1 98.25 116 GLY B O 1
ATOM 2782 N N . PRO B 1 117 ? 1.743 6.727 9.984 1 98.25 117 PRO B N 1
ATOM 2783 C CA . PRO B 1 117 ? 1.149 7.992 9.539 1 98.25 117 PRO B CA 1
ATOM 2784 C C . PRO B 1 117 ? -0.373 7.922 9.438 1 98.25 117 PRO B C 1
ATOM 2786 O O . PRO B 1 117 ? -1.058 8.914 9.711 1 98.25 117 PRO B O 1
ATOM 2789 N N . MET B 1 118 ? -0.902 6.805 9 1 98.5 118 MET B N 1
ATOM 2790 C CA . MET B 1 118 ? -2.352 6.637 8.93 1 98.5 118 MET B CA 1
ATOM 2791 C C . MET B 1 118 ? -2.982 6.777 10.312 1 98.5 118 MET B C 1
ATOM 2793 O O . MET B 1 118 ? -3.936 7.539 10.484 1 98.5 118 MET B O 1
ATOM 2797 N N . ILE B 1 119 ? -2.441 6.082 11.258 1 98.62 119 ILE B N 1
ATOM 2798 C CA . ILE B 1 119 ? -2.979 6.078 12.617 1 98.62 119 ILE B CA 1
ATOM 2799 C C . ILE B 1 119 ? -2.832 7.465 13.234 1 98.62 119 ILE B C 1
ATOM 2801 O O . ILE B 1 119 ? -3.76 7.969 13.875 1 98.62 119 ILE B O 1
ATOM 2805 N N . LEU B 1 120 ? -1.679 8.078 13.047 1 98.75 120 LEU B N 1
ATOM 2806 C CA . LEU B 1 120 ? -1.47 9.43 13.555 1 98.75 120 LEU B CA 1
ATOM 2807 C C . LEU B 1 120 ? -2.496 10.391 12.969 1 98.75 120 LEU B C 1
ATOM 2809 O O . LEU B 1 120 ? -3.109 11.172 13.695 1 98.75 120 LEU B O 1
ATOM 2813 N N . THR B 1 121 ? -2.625 10.328 11.617 1 98.81 121 THR B N 1
ATOM 2814 C CA . THR B 1 121 ? -3.555 11.219 10.93 1 98.81 121 THR B CA 1
ATOM 2815 C C . THR B 1 121 ? -4.965 11.07 11.5 1 98.81 121 THR B C 1
ATOM 2817 O O . THR B 1 121 ? -5.609 12.062 11.844 1 98.81 121 THR B O 1
ATOM 2820 N N . GLN B 1 122 ? -5.387 9.828 11.617 1 98.5 122 GLN B N 1
ATOM 2821 C CA . GLN B 1 122 ? -6.723 9.586 12.148 1 98.5 122 GLN B CA 1
ATOM 2822 C C . GLN B 1 122 ? -6.863 10.156 13.562 1 98.5 122 GLN B C 1
ATOM 2824 O O . GLN B 1 122 ? -7.91 10.703 13.914 1 98.5 122 GLN B O 1
ATOM 2829 N N . SER B 1 123 ? -5.832 10.016 14.375 1 98.62 123 SER B N 1
ATOM 2830 C CA . SER B 1 123 ? -5.848 10.508 15.742 1 98.62 123 SER B CA 1
ATOM 2831 C C . SER B 1 123 ? -5.957 12.023 15.781 1 98.62 123 SER B C 1
ATOM 2833 O O . SER B 1 123 ? -6.48 12.594 16.75 1 98.62 123 SER B O 1
ATOM 2835 N N . LEU B 1 124 ? -5.492 12.68 14.742 1 98.81 124 LEU B N 1
ATOM 2836 C CA . LEU B 1 124 ? -5.441 14.133 14.734 1 98.81 124 LEU B CA 1
ATOM 2837 C C . LEU B 1 124 ? -6.625 14.719 13.969 1 98.81 124 LEU B C 1
ATOM 2839 O O . LEU B 1 124 ? -6.867 15.922 14.016 1 98.81 124 LEU B O 1
ATOM 2843 N N . VAL B 1 125 ? -7.387 13.883 13.242 1 98.5 125 VAL B N 1
ATOM 2844 C CA . VAL B 1 125 ? -8.5 14.312 12.398 1 98.5 125 VAL B CA 1
ATOM 2845 C C . VAL B 1 125 ? -9.461 15.172 13.211 1 98.5 125 VAL B C 1
ATOM 2847 O O . VAL B 1 125 ? -9.891 16.234 12.758 1 98.5 125 VAL B O 1
ATOM 2850 N N . PRO B 1 126 ? -9.766 14.828 14.484 1 98.12 126 PRO B N 1
ATOM 2851 C CA . PRO B 1 126 ? -10.68 15.68 15.242 1 98.12 126 PRO B CA 1
ATOM 2852 C C . PRO B 1 126 ? -10.156 17.109 15.414 1 98.12 126 PRO B C 1
ATOM 2854 O O . PRO B 1 126 ? -10.922 18.062 15.328 1 98.12 126 PRO B O 1
ATOM 2857 N N . LEU B 1 127 ? -8.883 17.266 15.609 1 98.56 127 LEU B N 1
ATOM 2858 C CA . LEU B 1 127 ? -8.297 18.578 15.773 1 98.56 127 LEU B CA 1
ATOM 2859 C C . LEU B 1 127 ? -8.266 19.328 14.445 1 98.56 127 LEU B C 1
ATOM 2861 O O . LEU B 1 127 ? -8.391 20.562 14.414 1 98.56 127 LEU B O 1
ATOM 2865 N N . ILE B 1 128 ? -8.109 18.594 13.359 1 98.81 128 ILE B N 1
ATOM 2866 C CA . ILE B 1 128 ? -8.086 19.203 12.031 1 98.81 128 ILE B CA 1
ATOM 2867 C C . ILE B 1 128 ? -9.492 19.672 11.656 1 98.81 128 ILE B C 1
ATOM 2869 O O . ILE B 1 128 ? -9.656 20.766 11.094 1 98.81 128 ILE B O 1
ATOM 2873 N N . ILE B 1 129 ? -10.445 18.859 12.016 1 98.31 129 ILE B N 1
ATOM 2874 C CA . ILE B 1 129 ? -11.836 19.266 11.797 1 98.31 129 ILE B CA 1
ATOM 2875 C C . ILE B 1 129 ? -12.148 20.516 12.609 1 98.31 129 ILE B C 1
ATOM 2877 O O . ILE B 1 129 ? -12.828 21.422 12.117 1 98.31 129 ILE B O 1
ATOM 2881 N N . LYS B 1 130 ? -11.633 20.547 13.789 1 98.19 130 LYS B N 1
ATOM 2882 C CA . LYS B 1 130 ? -11.836 21.719 14.641 1 98.19 130 LYS B CA 1
ATOM 2883 C C . LYS B 1 130 ? -11.297 22.984 13.969 1 98.19 130 LYS B C 1
ATOM 2885 O O . LYS B 1 130 ? -11.977 24.016 13.953 1 98.19 130 LYS B O 1
ATOM 2890 N N . ALA B 1 131 ? -10.125 22.906 13.445 1 98.31 131 ALA B N 1
ATOM 2891 C CA . ALA B 1 131 ? -9.547 24.031 12.734 1 98.31 131 ALA B CA 1
ATOM 2892 C C . ALA B 1 131 ? -10.391 24.422 11.523 1 98.31 131 ALA B C 1
ATOM 2894 O O . ALA B 1 131 ? -10.633 25.609 11.273 1 98.31 131 ALA B O 1
ATOM 2895 N N . SER B 1 132 ? -10.758 23.422 10.797 1 98.31 132 SER B N 1
ATOM 2896 C CA . SER B 1 132 ? -11.547 23.656 9.586 1 98.31 132 SER B CA 1
ATOM 2897 C C . SER B 1 132 ? -12.844 24.406 9.906 1 98.31 132 SER B C 1
ATOM 2899 O O . SER B 1 132 ? -13.258 25.281 9.164 1 98.31 132 SER B O 1
ATOM 2901 N N . ASN B 1 133 ? -13.406 24.078 10.984 1 97.12 133 ASN B N 1
ATOM 2902 C CA . ASN B 1 133 ? -14.727 24.578 11.352 1 97.12 133 ASN B CA 1
ATOM 2903 C C . ASN B 1 133 ? -14.664 26.031 11.797 1 97.12 133 ASN B C 1
ATOM 2905 O O . ASN B 1 133 ? -15.703 26.672 11.992 1 97.12 133 ASN B O 1
ATOM 2909 N N . LEU B 1 134 ? -13.539 26.531 11.938 1 96.38 134 LEU B N 1
ATOM 2910 C CA . LEU B 1 134 ? -13.414 27.938 12.32 1 96.38 134 LEU B CA 1
ATOM 2911 C C . LEU B 1 134 ? -13.711 28.859 11.133 1 96.38 134 LEU B C 1
ATOM 2913 O O . LEU B 1 134 ? -13.93 30.047 11.305 1 96.38 134 LEU B O 1
ATOM 2917 N N . GLN B 1 135 ? -13.633 28.266 9.992 1 93.12 135 GLN B N 1
ATOM 2918 C CA . GLN B 1 135 ? -13.984 29.016 8.789 1 93.12 135 GLN B CA 1
ATOM 2919 C C . GLN B 1 135 ? -15.383 28.656 8.305 1 93.12 135 GLN B C 1
ATOM 2921 O O . GLN B 1 135 ? -15.812 27.5 8.445 1 93.12 135 GLN B O 1
ATOM 2926 N N . ASN B 1 136 ? -16.047 29.609 7.637 1 88.69 136 ASN B N 1
ATOM 2927 C CA . ASN B 1 136 ? -17.438 29.375 7.285 1 88.69 136 ASN B CA 1
ATOM 2928 C C . ASN B 1 136 ? -17.609 29.156 5.785 1 88.69 136 ASN B C 1
ATOM 2930 O O . ASN B 1 136 ? -18.703 28.844 5.32 1 88.69 136 ASN B O 1
ATOM 2934 N N . ASP B 1 137 ? -16.641 29.25 5.066 1 87.81 137 ASP B N 1
ATOM 2935 C CA . ASP B 1 137 ? -16.766 29.031 3.627 1 87.81 137 ASP B CA 1
ATOM 2936 C C . ASP B 1 137 ? -16.359 27.609 3.24 1 87.81 137 ASP B C 1
ATOM 2938 O O . ASP B 1 137 ? -16.094 26.781 4.109 1 87.81 137 ASP B O 1
ATOM 2942 N N . ALA B 1 138 ? -16.484 27.375 1.95 1 87.56 138 ALA B N 1
ATOM 2943 C CA . ALA B 1 138 ? -16.219 26.016 1.482 1 87.56 138 ALA B CA 1
ATOM 2944 C C . ALA B 1 138 ? -14.828 25.922 0.844 1 87.56 138 ALA B C 1
ATOM 2946 O O . ALA B 1 138 ? -14.555 24.984 0.081 1 87.56 138 ALA B O 1
ATOM 2947 N N . SER B 1 139 ? -13.961 26.812 1.228 1 92.12 139 SER B N 1
ATOM 2948 C CA . SER B 1 139 ? -12.641 26.828 0.606 1 92.12 139 SER B CA 1
ATOM 2949 C C . SER B 1 139 ? -11.75 25.719 1.137 1 92.12 139 SER B C 1
ATOM 2951 O O . SER B 1 139 ? -11.922 25.266 2.273 1 92.12 139 SER B O 1
ATOM 2953 N N . LEU B 1 140 ? -10.977 25.188 0.28 1 97.44 140 LEU B N 1
ATOM 2954 C CA . LEU B 1 140 ? -9.938 24.25 0.668 1 97.44 140 LEU B CA 1
ATOM 2955 C C . LEU B 1 140 ? -8.555 24.875 0.548 1 97.44 140 LEU B C 1
ATOM 2957 O O . LEU B 1 140 ? -8.188 25.375 -0.516 1 97.44 140 LEU B O 1
ATOM 2961 N N . SER B 1 141 ? -7.828 24.859 1.61 1 97.62 141 SER B N 1
ATOM 2962 C CA . SER B 1 141 ? -6.484 25.422 1.633 1 97.62 141 SER B CA 1
ATOM 2963 C C . SER B 1 141 ? -5.715 24.984 2.871 1 97.62 141 SER B C 1
ATOM 2965 O O . SER B 1 141 ? -6.309 24.469 3.826 1 97.62 141 SER B O 1
ATOM 2967 N N . ILE B 1 142 ? -4.383 25.266 2.855 1 97.62 142 ILE B N 1
ATOM 2968 C CA . ILE B 1 142 ? -3.572 24.891 4.008 1 97.62 142 ILE B CA 1
ATOM 2969 C C . ILE B 1 142 ? -3.785 25.891 5.141 1 97.62 142 ILE B C 1
ATOM 2971 O O . ILE B 1 142 ? -3.371 25.656 6.277 1 97.62 142 ILE B O 1
ATOM 2975 N N . SER B 1 143 ? -4.406 27.031 4.824 1 96.62 143 SER B N 1
ATOM 2976 C CA . SER B 1 143 ? -4.664 28.031 5.863 1 96.62 143 SER B CA 1
ATOM 2977 C C . SER B 1 143 ? -5.934 27.688 6.645 1 96.62 143 SER B C 1
ATOM 2979 O O . SER B 1 143 ? -6.176 28.25 7.715 1 96.62 143 SER B O 1
ATOM 2981 N N . ARG B 1 144 ? -6.758 26.812 6.168 1 97.06 144 ARG B N 1
ATOM 2982 C CA . ARG B 1 144 ? -7.957 26.375 6.867 1 97.06 144 ARG B CA 1
ATOM 2983 C C . ARG B 1 144 ? -7.711 25.062 7.605 1 97.06 144 ARG B C 1
ATOM 2985 O O . ARG B 1 144 ? -7.66 25.031 8.836 1 97.06 144 ARG B O 1
ATOM 2992 N N . ALA B 1 145 ? -7.492 23.984 6.805 1 98.5 145 ALA B N 1
ATOM 2993 C CA . ALA B 1 145 ? -7.215 22.656 7.312 1 98.5 145 ALA B CA 1
ATOM 2994 C C . ALA B 1 145 ? -6.715 21.734 6.199 1 98.5 145 ALA B C 1
ATOM 2996 O O . ALA B 1 145 ? -7.371 21.578 5.168 1 98.5 145 ALA B O 1
ATOM 2997 N N . ALA B 1 146 ? -5.559 21.156 6.422 1 98.81 146 ALA B N 1
ATOM 2998 C CA . ALA B 1 146 ? -4.992 20.328 5.359 1 98.81 146 ALA B CA 1
ATOM 2999 C C . ALA B 1 146 ? -4.129 19.219 5.934 1 98.81 146 ALA B C 1
ATOM 3001 O O . ALA B 1 146 ? -3.557 19.359 7.016 1 98.81 146 ALA B O 1
ATOM 3002 N N . ILE B 1 147 ? -4.133 18.109 5.254 1 98.88 147 ILE B N 1
ATOM 3003 C CA . ILE B 1 147 ? -3.232 16.984 5.457 1 98.88 147 ILE B CA 1
ATOM 3004 C C . ILE B 1 147 ? -2.369 16.781 4.215 1 98.88 147 ILE B C 1
ATOM 3006 O O . ILE B 1 147 ? -2.885 16.469 3.137 1 98.88 147 ILE B O 1
ATOM 3010 N N . ILE B 1 148 ? -1.094 17.016 4.371 1 98.81 148 ILE B N 1
ATOM 3011 C CA . ILE B 1 148 ? -0.168 16.812 3.264 1 98.81 148 ILE B CA 1
ATOM 3012 C C . ILE B 1 148 ? 0.717 15.594 3.545 1 98.81 148 ILE B C 1
ATOM 3014 O O . ILE B 1 148 ? 1.378 15.531 4.582 1 98.81 148 ILE B O 1
ATOM 3018 N N . ASN B 1 149 ? 0.67 14.641 2.689 1 98.5 149 ASN B N 1
ATOM 3019 C CA . ASN B 1 149 ? 1.58 13.5 2.723 1 98.5 149 ASN B CA 1
ATOM 3020 C C . ASN B 1 149 ? 2.758 13.695 1.773 1 98.5 149 ASN B C 1
ATOM 3022 O O . ASN B 1 149 ? 2.566 13.875 0.57 1 98.5 149 ASN B O 1
ATOM 3026 N N . ILE B 1 150 ? 3.939 13.688 2.33 1 96.75 150 ILE B N 1
ATOM 3027 C CA . ILE B 1 150 ? 5.105 13.75 1.455 1 96.75 150 ILE B CA 1
ATOM 3028 C C . ILE B 1 150 ? 5.25 12.43 0.698 1 96.75 150 ILE B C 1
ATOM 3030 O O . ILE B 1 150 ? 5.48 11.383 1.304 1 96.75 150 ILE B O 1
ATOM 3034 N N . ALA B 1 151 ? 5.094 12.531 -0.562 1 93.31 151 ALA B N 1
ATOM 3035 C CA . ALA B 1 151 ? 5.125 11.359 -1.438 1 93.31 151 ALA B CA 1
ATOM 3036 C C . ALA B 1 151 ? 6.488 11.211 -2.102 1 93.31 151 ALA B C 1
ATOM 3038 O O . ALA B 1 151 ? 7.488 11.742 -1.611 1 93.31 151 ALA B O 1
ATOM 3039 N N . SER B 1 152 ? 6.508 10.273 -3.066 1 87.88 152 SER B N 1
ATOM 3040 C CA . SER B 1 152 ? 7.738 10.031 -3.809 1 87.88 152 SER B CA 1
ATOM 3041 C C . SER B 1 152 ? 7.484 10.023 -5.312 1 87.88 152 SER B C 1
ATOM 3043 O O . SER B 1 152 ? 6.73 9.188 -5.812 1 87.88 152 SER B O 1
ATOM 3045 N N . GLU B 1 153 ? 8.133 10.945 -5.996 1 83.81 153 GLU B N 1
ATOM 3046 C CA . GLU B 1 153 ? 7.91 11.125 -7.426 1 83.81 153 GLU B CA 1
ATOM 3047 C C . GLU B 1 153 ? 8.297 9.875 -8.211 1 83.81 153 GLU B C 1
ATOM 3049 O O . GLU B 1 153 ? 7.547 9.43 -9.086 1 83.81 153 GLU B O 1
ATOM 3054 N N . PHE B 1 154 ? 9.344 9.25 -7.898 1 81.81 154 PHE B N 1
ATOM 3055 C CA . PHE B 1 154 ? 9.891 8.18 -8.719 1 81.81 154 PHE B CA 1
ATOM 3056 C C . PHE B 1 154 ? 9.461 6.82 -8.195 1 81.81 154 PHE B C 1
ATOM 3058 O O . PHE B 1 154 ? 9.352 5.859 -8.961 1 81.81 154 PHE B O 1
ATOM 3065 N N . LEU B 1 155 ? 9.062 6.898 -6.977 1 91.06 155 LEU B N 1
ATOM 3066 C CA . LEU B 1 155 ? 8.914 5.57 -6.387 1 91.06 155 LEU B CA 1
ATOM 3067 C C . LEU B 1 155 ? 7.477 5.34 -5.934 1 91.06 155 LEU B C 1
ATOM 3069 O O . LEU B 1 155 ? 7.105 4.215 -5.59 1 91.06 155 LEU B O 1
ATOM 3073 N N . GLY B 1 156 ? 6.645 6.328 -6.086 1 94.31 156 GLY B N 1
ATOM 3074 C CA . GLY B 1 156 ? 5.281 6.18 -5.598 1 94.31 156 GLY B CA 1
ATOM 3075 C C . GLY B 1 156 ? 4.27 5.969 -6.707 1 94.31 156 GLY B C 1
ATOM 3076 O O . GLY B 1 156 ? 3.09 5.73 -6.438 1 94.31 156 GLY B O 1
ATOM 3077 N N . SER B 1 157 ? 4.695 6.094 -7.977 1 96.25 157 SER B N 1
ATOM 3078 C CA . SER B 1 157 ? 3.807 5.906 -9.117 1 96.25 157 SER B CA 1
ATOM 3079 C C . SER B 1 157 ? 3.889 4.48 -9.656 1 96.25 157 SER B C 1
ATOM 3081 O O . SER B 1 157 ? 4.98 3.977 -9.93 1 96.25 157 SER B O 1
ATOM 3083 N N . ILE B 1 158 ? 2.729 3.873 -9.773 1 97.12 158 ILE B N 1
ATOM 3084 C CA . ILE B 1 158 ? 2.701 2.549 -10.383 1 97.12 158 ILE B CA 1
ATOM 3085 C C . ILE B 1 158 ? 2.818 2.682 -11.906 1 97.12 158 ILE B C 1
ATOM 3087 O O . ILE B 1 158 ? 3.59 1.957 -12.539 1 97.12 158 ILE B O 1
ATOM 3091 N N . SER B 1 159 ? 2.131 3.672 -12.445 1 95.44 159 SER B N 1
ATOM 3092 C CA . SER B 1 159 ? 2.07 3.891 -13.883 1 95.44 159 SER B CA 1
ATOM 3093 C C . SER B 1 159 ? 3.445 4.238 -14.453 1 95.44 159 SER B C 1
ATOM 3095 O O . SER B 1 159 ? 3.771 3.859 -15.578 1 95.44 159 SER B O 1
ATOM 3097 N N . ASP B 1 160 ? 4.277 4.875 -13.664 1 94.62 160 ASP B N 1
ATOM 3098 C CA . ASP B 1 160 ? 5.57 5.336 -14.156 1 94.62 160 ASP B CA 1
ATOM 3099 C C . ASP B 1 160 ? 6.699 4.426 -13.68 1 94.62 160 ASP B C 1
ATOM 3101 O O . ASP B 1 160 ? 7.875 4.738 -13.867 1 94.62 160 ASP B O 1
ATOM 3105 N N . ASN B 1 161 ? 6.281 3.342 -13.031 1 96.12 161 ASN B N 1
ATOM 3106 C CA . ASN B 1 161 ? 7.316 2.416 -12.586 1 96.12 161 ASN B CA 1
ATOM 3107 C C . ASN B 1 161 ? 7.934 1.658 -13.758 1 96.12 161 ASN B C 1
ATOM 3109 O O . ASN B 1 161 ? 7.285 0.808 -14.367 1 96.12 161 ASN B O 1
ATOM 3113 N N . THR B 1 162 ? 9.203 1.979 -14.047 1 93.88 162 THR B N 1
ATOM 3114 C CA . THR B 1 162 ? 9.914 1.291 -15.109 1 93.88 162 THR B CA 1
ATOM 3115 C C . THR B 1 162 ? 11.211 0.671 -14.586 1 93.88 162 THR B C 1
ATOM 3117 O O . THR B 1 162 ? 11.961 0.049 -15.336 1 93.88 162 THR B O 1
ATOM 3120 N N . SER B 1 163 ? 11.422 0.821 -13.266 1 93.44 163 SER B N 1
ATOM 3121 C CA . SER B 1 163 ? 12.727 0.4 -12.766 1 93.44 163 SER B CA 1
ATOM 3122 C C . SER B 1 163 ? 12.594 -0.734 -11.758 1 93.44 163 SER B C 1
ATOM 3124 O O . SER B 1 163 ? 13.594 -1.309 -11.328 1 93.44 163 SER B O 1
ATOM 3126 N N . GLY B 1 164 ? 11.367 -1.086 -11.414 1 95.38 164 GLY B N 1
ATOM 3127 C CA . GLY B 1 164 ? 11.188 -2.15 -10.438 1 95.38 164 GLY B CA 1
ATOM 3128 C C . GLY B 1 164 ? 11.836 -1.851 -9.102 1 95.38 164 GLY B C 1
ATOM 3129 O O . GLY B 1 164 ? 11.641 -0.771 -8.539 1 95.38 164 GLY B O 1
ATOM 3130 N N . SER B 1 165 ? 12.5 -2.934 -8.555 1 91.56 165 SER B N 1
ATOM 3131 C CA . SER B 1 165 ? 13.258 -2.695 -7.332 1 91.56 165 SER B CA 1
ATOM 3132 C C . SER B 1 165 ? 14.609 -2.051 -7.637 1 91.56 165 SER B C 1
ATOM 3134 O O . SER B 1 165 ? 15.297 -1.581 -6.727 1 91.56 165 SER B O 1
ATOM 3136 N N . GLY B 1 166 ? 15.023 -1.891 -8.852 1 80.06 166 GLY B N 1
ATOM 3137 C CA . GLY B 1 166 ? 16.219 -1.405 -9.516 1 80.06 166 GLY B CA 1
ATOM 3138 C C . GLY B 1 166 ? 17.25 -0.851 -8.555 1 80.06 166 GLY B C 1
ATOM 3139 O O . GLY B 1 166 ? 17.438 -1.384 -7.461 1 80.06 166 GLY B O 1
ATOM 3140 N N . GLU B 1 167 ? 17.812 0.185 -8.914 1 78.56 167 GLU B N 1
ATOM 3141 C CA . GLU B 1 167 ? 18.984 0.831 -8.32 1 78.56 167 GLU B CA 1
ATOM 3142 C C . GLU B 1 167 ? 18.734 1.194 -6.859 1 78.56 167 GLU B C 1
ATOM 3144 O O . GLU B 1 167 ? 19.625 1.05 -6.016 1 78.56 167 GLU B O 1
ATOM 3149 N N . TYR B 1 168 ? 17.516 1.404 -6.535 1 84.38 168 TYR B N 1
ATOM 3150 C CA . TYR B 1 168 ? 17.219 1.907 -5.199 1 84.38 168 TYR B CA 1
ATOM 3151 C C . TYR B 1 168 ? 16.844 0.768 -4.262 1 84.38 168 TYR B C 1
ATOM 3153 O O . TYR B 1 168 ? 16.609 0.987 -3.07 1 84.38 168 TYR B O 1
ATOM 3161 N N . LYS B 1 169 ? 16.812 -0.459 -4.836 1 93.06 169 LYS B N 1
ATOM 3162 C CA . LYS B 1 169 ? 16.375 -1.609 -4.051 1 93.06 169 LYS B CA 1
ATOM 3163 C C . LYS B 1 169 ? 15.102 -1.289 -3.266 1 93.06 169 LYS B C 1
ATOM 3165 O O . LYS B 1 169 ? 15.047 -1.505 -2.053 1 93.06 169 LYS B O 1
ATOM 3170 N N . ALA B 1 170 ? 14.023 -0.803 -4.012 1 95.19 170 ALA B N 1
ATOM 3171 C CA . ALA B 1 170 ? 12.953 -0.052 -3.369 1 95.19 170 ALA B CA 1
ATOM 3172 C C . ALA B 1 170 ? 11.625 -0.803 -3.461 1 95.19 170 ALA B C 1
ATOM 3174 O O . ALA B 1 170 ? 10.555 -0.192 -3.43 1 95.19 170 ALA B O 1
ATOM 3175 N N . MET B 1 171 ? 11.648 -2.098 -3.643 1 96.94 171 MET B N 1
ATOM 3176 C CA . MET B 1 171 ? 10.398 -2.83 -3.855 1 96.94 171 MET B CA 1
ATOM 3177 C C . MET B 1 171 ? 9.391 -2.52 -2.754 1 96.94 171 MET B C 1
ATOM 3179 O O . MET B 1 171 ? 8.297 -2.018 -3.029 1 96.94 171 MET B O 1
ATOM 3183 N N . ALA B 1 172 ? 9.797 -2.773 -1.536 1 97.69 172 ALA B N 1
ATOM 3184 C CA . ALA B 1 172 ? 8.875 -2.6 -0.422 1 97.69 172 ALA B CA 1
ATOM 3185 C C . ALA B 1 172 ? 8.57 -1.121 -0.181 1 97.69 172 ALA B C 1
ATOM 3187 O O . ALA B 1 172 ? 7.453 -0.758 0.178 1 97.69 172 ALA B O 1
ATOM 3188 N N . TYR B 1 173 ? 9.523 -0.262 -0.396 1 96.62 173 TYR B N 1
ATOM 3189 C CA . TYR B 1 173 ? 9.312 1.175 -0.258 1 96.62 173 TYR B CA 1
ATOM 3190 C C . TYR B 1 173 ? 8.242 1.666 -1.228 1 96.62 173 TYR B C 1
ATOM 3192 O O . TYR B 1 173 ? 7.34 2.41 -0.84 1 96.62 173 TYR B O 1
ATOM 3200 N N . ARG B 1 174 ? 8.312 1.227 -2.49 1 97.5 174 ARG B N 1
ATOM 3201 C CA . ARG B 1 174 ? 7.32 1.595 -3.494 1 97.5 174 ARG B CA 1
ATOM 3202 C C . ARG B 1 174 ? 5.918 1.204 -3.045 1 97.5 174 ARG B C 1
ATOM 3204 O O . ARG B 1 174 ? 4.969 1.969 -3.227 1 97.5 174 ARG B O 1
ATOM 3211 N N . MET B 1 175 ? 5.855 0.043 -2.502 1 98.38 175 MET B N 1
ATOM 3212 C CA . MET B 1 175 ? 4.562 -0.447 -2.039 1 98.38 175 MET B CA 1
ATOM 3213 C C . MET B 1 175 ? 3.998 0.456 -0.947 1 98.38 175 MET B C 1
ATOM 3215 O O . MET B 1 175 ? 2.814 0.797 -0.969 1 98.38 175 MET B O 1
ATOM 3219 N N . THR B 1 176 ? 4.824 0.894 0.009 1 98.25 176 THR B N 1
ATOM 3220 C CA . THR B 1 176 ? 4.379 1.758 1.097 1 98.25 176 THR B CA 1
ATOM 3221 C C . THR B 1 176 ? 3.867 3.09 0.556 1 98.25 176 THR B C 1
ATOM 3223 O O . THR B 1 176 ? 2.836 3.594 1.006 1 98.25 176 THR B O 1
ATOM 3226 N N . LYS B 1 177 ? 4.59 3.629 -0.364 1 97.44 177 LYS B N 1
ATOM 3227 C CA . LYS B 1 177 ? 4.238 4.945 -0.893 1 97.44 177 LYS B CA 1
ATOM 3228 C C . LYS B 1 177 ? 2.949 4.883 -1.705 1 97.44 177 LYS B C 1
ATOM 3230 O O . LYS B 1 177 ? 2.166 5.836 -1.705 1 97.44 177 LYS B O 1
ATOM 3235 N N . CYS B 1 178 ? 2.721 3.812 -2.396 1 97.62 178 CYS B N 1
ATOM 3236 C CA . CYS B 1 178 ? 1.464 3.639 -3.115 1 97.62 178 CYS B CA 1
ATOM 3237 C C . CYS B 1 178 ? 0.29 3.543 -2.148 1 97.62 178 CYS B C 1
ATOM 3239 O O . CYS B 1 178 ? -0.781 4.094 -2.408 1 97.62 178 CYS B O 1
ATOM 3241 N N . ALA B 1 179 ? 0.509 2.795 -1.105 1 98.44 179 ALA B N 1
ATOM 3242 C CA . ALA B 1 179 ? -0.523 2.713 -0.075 1 98.44 179 ALA B CA 1
ATOM 3243 C C . ALA B 1 179 ? -0.864 4.098 0.47 1 98.44 179 ALA B C 1
ATOM 3245 O O . ALA B 1 179 ? -2.035 4.414 0.688 1 98.44 179 ALA B O 1
ATOM 3246 N N . VAL B 1 180 ? 0.108 4.953 0.63 1 98.19 180 VAL B N 1
ATOM 3247 C CA . VAL B 1 180 ? -0.088 6.305 1.149 1 98.19 180 VAL B CA 1
ATOM 3248 C C . VAL B 1 180 ? -0.846 7.148 0.126 1 98.19 180 VAL B C 1
ATOM 3250 O O . VAL B 1 180 ? -1.675 7.984 0.493 1 98.19 180 VAL B O 1
ATOM 3253 N N . ASN B 1 181 ? -0.53 6.941 -1.177 1 98.19 181 ASN B N 1
ATOM 3254 C CA . ASN B 1 181 ? -1.295 7.633 -2.211 1 98.19 181 ASN B CA 1
ATOM 3255 C C . ASN B 1 181 ? -2.781 7.297 -2.127 1 98.19 181 ASN B C 1
ATOM 3257 O O . ASN B 1 181 ? -3.629 8.18 -2.26 1 98.19 181 ASN B O 1
ATOM 3261 N N . GLN B 1 182 ? -3.074 6.039 -1.927 1 98.38 182 GLN B N 1
ATOM 3262 C CA . GLN B 1 182 ? -4.469 5.633 -1.785 1 98.38 182 GLN B CA 1
ATOM 3263 C C . GLN B 1 182 ? -5.09 6.227 -0.522 1 98.38 182 GLN B C 1
ATOM 3265 O O . GLN B 1 182 ? -6.258 6.621 -0.523 1 98.38 182 GLN B O 1
ATOM 3270 N N . PHE B 1 183 ? -4.297 6.273 0.569 1 98.62 183 PHE B N 1
ATOM 3271 C CA . PHE B 1 183 ? -4.727 6.914 1.807 1 98.62 183 PHE B CA 1
ATOM 3272 C C . PHE B 1 183 ? -5.09 8.375 1.563 1 98.62 183 PHE B C 1
ATOM 3274 O O . PHE B 1 183 ? -6.152 8.836 1.989 1 98.62 183 PHE B O 1
ATOM 3281 N N . THR B 1 184 ? -4.285 9.039 0.82 1 98.62 184 THR B N 1
ATOM 3282 C CA . THR B 1 184 ? -4.48 10.445 0.485 1 98.62 184 THR B CA 1
ATOM 3283 C C . THR B 1 184 ? -5.793 10.641 -0.27 1 98.62 184 THR B C 1
ATOM 3285 O O . THR B 1 184 ? -6.609 11.484 0.107 1 98.62 184 THR B O 1
ATOM 3288 N N . LYS B 1 185 ? -5.945 9.844 -1.305 1 98.31 185 LYS B N 1
ATOM 3289 C CA . LYS B 1 185 ? -7.16 9.93 -2.107 1 98.31 185 LYS B CA 1
ATOM 3290 C C . LYS B 1 185 ? -8.398 9.633 -1.266 1 98.31 185 LYS B C 1
ATOM 3292 O O . LYS B 1 185 ? -9.391 10.359 -1.334 1 98.31 185 LYS B O 1
ATOM 3297 N N . THR B 1 186 ? -8.344 8.633 -0.468 1 98.5 186 THR B N 1
ATOM 3298 C CA . THR B 1 186 ? -9.477 8.227 0.356 1 98.5 186 THR B CA 1
ATOM 3299 C C . THR B 1 186 ? -9.828 9.312 1.364 1 98.5 186 THR B C 1
ATOM 3301 O O . THR B 1 186 ? -11.008 9.641 1.546 1 98.5 186 THR B O 1
ATOM 3304 N N . LEU B 1 187 ? -8.82 9.875 1.976 1 98.62 187 LEU B N 1
ATOM 3305 C CA . LEU B 1 187 ? -9.047 10.969 2.916 1 98.62 187 LEU B CA 1
ATOM 3306 C C . LEU B 1 187 ? -9.773 12.125 2.242 1 98.62 187 LEU B C 1
ATOM 3308 O O . LEU B 1 187 ? -10.68 12.719 2.832 1 98.62 187 LEU B O 1
ATOM 3312 N N . SER B 1 188 ? -9.352 12.461 1.036 1 98.5 188 SER B N 1
ATOM 3313 C CA . SER B 1 188 ? -9.93 13.602 0.328 1 98.5 188 SER B CA 1
ATOM 3314 C C . SER B 1 188 ? -11.43 13.422 0.126 1 98.5 188 SER B C 1
ATOM 3316 O O . SER B 1 188 ? -12.18 14.406 0.107 1 98.5 188 SER B O 1
ATOM 3318 N N . ILE B 1 189 ? -11.836 12.203 -0.04 1 98 189 ILE B N 1
ATOM 3319 C CA . ILE B 1 189 ? -13.25 11.906 -0.241 1 98 189 ILE B CA 1
ATOM 3320 C C . ILE B 1 189 ? -13.969 11.875 1.106 1 98 189 ILE B C 1
ATOM 3322 O O . ILE B 1 189 ? -15.023 12.492 1.265 1 98 189 ILE B O 1
ATOM 3326 N N . ASP B 1 190 ? -13.391 11.234 2.074 1 98.31 190 ASP B N 1
ATOM 3327 C CA . ASP B 1 190 ? -14.023 11.016 3.371 1 98.31 190 ASP B CA 1
ATOM 3328 C C . ASP B 1 190 ? -14.156 12.32 4.148 1 98.31 190 ASP B C 1
ATOM 3330 O O . ASP B 1 190 ? -15.055 12.469 4.973 1 98.31 190 ASP B O 1
ATOM 3334 N N . LEU B 1 191 ? -13.227 13.266 3.869 1 98.06 191 LEU B N 1
ATOM 3335 C CA . LEU B 1 191 ? -13.195 14.492 4.656 1 98.06 191 LEU B CA 1
ATOM 3336 C C . LEU B 1 191 ? -13.68 15.68 3.83 1 98.06 191 LEU B C 1
ATOM 3338 O O . LEU B 1 191 ? -13.5 16.828 4.23 1 98.06 191 LEU B O 1
ATOM 3342 N N . LYS B 1 192 ? -14.234 15.367 2.721 1 95.94 192 LYS B N 1
ATOM 3343 C CA . LYS B 1 192 ? -14.695 16.406 1.806 1 95.94 192 LYS B CA 1
ATOM 3344 C C . LYS B 1 192 ? -15.695 17.344 2.492 1 95.94 192 LYS B C 1
ATOM 3346 O O . LYS B 1 192 ? -15.594 18.562 2.373 1 95.94 192 LYS B O 1
ATOM 3351 N N . ASP B 1 193 ? -16.609 16.781 3.236 1 96 193 ASP B N 1
ATOM 3352 C CA . ASP B 1 193 ? -17.672 17.562 3.861 1 96 193 ASP B CA 1
ATOM 3353 C C . ASP B 1 193 ? -17.141 18.359 5.059 1 96 193 ASP B C 1
ATOM 3355 O O . ASP B 1 193 ? -17.797 19.281 5.547 1 96 193 ASP B O 1
ATOM 3359 N N . ASP B 1 194 ? -15.977 17.984 5.523 1 97.69 194 ASP B N 1
ATOM 3360 C CA . ASP B 1 194 ? -15.32 18.719 6.602 1 97.69 194 ASP B CA 1
ATOM 3361 C C . ASP B 1 194 ? -14.43 19.828 6.043 1 97.69 194 ASP B C 1
ATOM 3363 O O . ASP B 1 194 ? -13.805 20.578 6.805 1 97.69 194 ASP B O 1
ATOM 3367 N N . HIS B 1 195 ? -14.32 19.922 4.75 1 98.12 195 HIS B N 1
ATOM 3368 C CA . HIS B 1 195 ? -13.547 20.953 4.059 1 98.12 195 HIS B CA 1
ATOM 3369 C C . HIS B 1 195 ? -12.07 20.859 4.43 1 98.12 195 HIS B C 1
ATOM 3371 O O . HIS B 1 195 ? -11.453 21.891 4.738 1 98.12 195 HIS B O 1
ATOM 3377 N N . ILE B 1 196 ? -11.57 19.688 4.461 1 98.56 196 ILE B N 1
ATOM 3378 C CA . ILE B 1 196 ? -10.164 19.438 4.723 1 98.56 196 ILE B CA 1
ATOM 3379 C C . ILE B 1 196 ? -9.453 19.062 3.426 1 98.56 196 ILE B C 1
ATOM 3381 O O . ILE B 1 196 ? -9.883 18.141 2.721 1 98.56 196 ILE B O 1
ATOM 3385 N N . LEU B 1 197 ? -8.43 19.812 3.092 1 98.69 197 LEU B N 1
ATOM 3386 C CA . LEU B 1 197 ? -7.621 19.547 1.904 1 98.69 197 LEU B CA 1
ATOM 3387 C C . LEU B 1 197 ? -6.617 18.422 2.168 1 98.69 197 LEU B C 1
ATOM 3389 O O . LEU B 1 197 ? -5.961 18.406 3.213 1 98.69 197 LEU B O 1
ATOM 3393 N N . THR B 1 198 ? -6.551 17.422 1.321 1 98.75 198 THR B N 1
ATOM 3394 C CA . THR B 1 198 ? -5.566 16.359 1.396 1 98.75 198 THR B CA 1
ATOM 3395 C C . THR B 1 198 ? -4.828 16.203 0.068 1 98.75 198 THR B C 1
ATOM 3397 O O . THR B 1 198 ? -5.449 16.188 -0.996 1 98.75 198 THR B O 1
ATOM 3400 N N . ALA B 1 199 ? -3.504 16.109 0.123 1 98.44 199 ALA B N 1
ATOM 3401 C CA . ALA B 1 199 ? -2.73 15.969 -1.108 1 98.44 199 ALA B CA 1
ATOM 3402 C C . ALA B 1 199 ? -1.386 15.305 -0.837 1 98.44 199 ALA B C 1
ATOM 3404 O O . ALA B 1 199 ? -0.878 15.352 0.286 1 98.44 199 ALA B O 1
ATOM 3405 N N . GLY B 1 200 ? -0.931 14.594 -1.802 1 98.12 200 GLY B N 1
ATOM 3406 C CA . GLY B 1 200 ? 0.441 14.109 -1.824 1 98.12 200 GLY B CA 1
ATOM 3407 C C . GLY B 1 200 ? 1.366 14.984 -2.65 1 98.12 200 GLY B C 1
ATOM 3408 O O . GLY B 1 200 ? 1.045 15.344 -3.785 1 98.12 200 GLY B O 1
ATOM 3409 N N . ILE B 1 201 ? 2.469 15.352 -2.119 1 97.44 201 ILE B N 1
ATOM 3410 C CA . ILE B 1 201 ? 3.41 16.219 -2.824 1 97.44 201 ILE B CA 1
ATOM 3411 C C . ILE B 1 201 ? 4.812 15.617 -2.758 1 97.44 201 ILE B C 1
ATOM 3413 O O . ILE B 1 201 ? 5.246 15.156 -1.698 1 97.44 201 ILE B O 1
ATOM 3417 N N . CYS B 1 202 ? 5.508 15.672 -3.828 1 95.94 202 CYS B N 1
ATOM 3418 C CA . CYS B 1 202 ? 6.848 15.102 -3.928 1 95.94 202 CYS B CA 1
ATOM 3419 C C . CYS B 1 202 ? 7.91 16.188 -3.828 1 95.94 202 CYS B C 1
ATOM 3421 O O . CYS B 1 202 ? 7.867 17.172 -4.566 1 95.94 202 CYS B O 1
ATOM 3423 N N . PRO B 1 203 ? 8.805 15.984 -3.006 1 92.69 203 PRO B N 1
ATOM 3424 C CA . PRO B 1 203 ? 9.852 17 -2.838 1 92.69 203 PRO B CA 1
ATOM 3425 C C . PRO B 1 203 ? 10.906 16.938 -3.939 1 92.69 203 PRO B C 1
ATOM 3427 O O . PRO B 1 203 ? 11.719 17.859 -4.07 1 92.69 203 PRO B O 1
ATOM 3430 N N . GLY B 1 204 ? 10.875 15.859 -4.77 1 88 204 GLY B N 1
ATOM 3431 C CA . GLY B 1 204 ? 11.984 15.633 -5.676 1 88 204 GLY B CA 1
ATOM 3432 C C . GLY B 1 204 ? 13.164 14.945 -5.012 1 88 204 GLY B C 1
ATOM 3433 O O . GLY B 1 204 ? 13.047 14.445 -3.893 1 88 204 GLY B O 1
ATOM 3434 N N . LYS B 1 205 ? 14.297 14.797 -5.723 1 87.06 205 LYS B N 1
ATOM 3435 C CA . LYS B 1 205 ? 15.5 14.172 -5.172 1 87.06 205 LYS B CA 1
ATOM 3436 C C . LYS B 1 205 ? 16.281 15.156 -4.305 1 87.06 205 LYS B C 1
ATOM 3438 O O . LYS B 1 205 ? 17.047 15.977 -4.82 1 87.06 205 LYS B O 1
ATOM 3443 N N . VAL B 1 206 ? 16.078 15.016 -3.023 1 89 206 VAL B N 1
ATOM 3444 C CA . VAL B 1 206 ? 16.656 15.969 -2.08 1 89 206 VAL B CA 1
ATOM 3445 C C . VAL B 1 206 ? 17.953 15.406 -1.497 1 89 206 VAL B C 1
ATOM 3447 O O . VAL B 1 206 ? 18.047 14.211 -1.219 1 89 206 VAL B O 1
ATOM 3450 N N . GLN B 1 207 ? 18.906 16.266 -1.306 1 87.94 207 GLN B N 1
ATOM 3451 C CA . GLN B 1 207 ? 20.172 15.859 -0.705 1 87.94 207 GLN B CA 1
ATOM 3452 C C . GLN B 1 207 ? 20.031 15.641 0.798 1 87.94 207 GLN B C 1
ATOM 3454 O O . GLN B 1 207 ? 20.219 16.578 1.588 1 87.94 207 GLN B O 1
ATOM 3459 N N . THR B 1 208 ? 19.656 14.438 1.172 1 85.75 208 THR B N 1
ATOM 3460 C CA . THR B 1 208 ? 19.484 14.062 2.57 1 85.75 208 THR B CA 1
ATOM 3461 C C . THR B 1 208 ? 20.25 12.773 2.879 1 85.75 208 THR B C 1
ATOM 3463 O O . THR B 1 208 ? 20.906 12.211 2.002 1 85.75 208 THR B O 1
ATOM 3466 N N . GLY B 1 209 ? 20.266 12.438 4.152 1 77 209 GLY B N 1
ATOM 3467 C CA . GLY B 1 209 ? 20.812 11.133 4.508 1 77 209 GLY B CA 1
ATOM 3468 C C . GLY B 1 209 ? 20.172 9.984 3.758 1 77 209 GLY B C 1
ATOM 3469 O O . GLY B 1 209 ? 20.828 9.016 3.395 1 77 209 GLY B O 1
ATOM 3470 N N . MET B 1 210 ? 18.938 10.086 3.396 1 78.31 210 MET B N 1
ATOM 3471 C CA . MET B 1 210 ? 18.188 9.047 2.691 1 78.31 210 MET B CA 1
ATOM 3472 C C . MET B 1 210 ? 18.75 8.828 1.291 1 78.31 210 MET B C 1
ATOM 3474 O O . MET B 1 210 ? 18.797 7.695 0.809 1 78.31 210 MET B O 1
ATOM 3478 N N . SER B 1 211 ? 19.141 9.93 0.667 1 77.31 211 SER B N 1
ATOM 3479 C CA . SER B 1 211 ? 19.703 9.867 -0.68 1 77.31 211 SER B CA 1
ATOM 3480 C C . SER B 1 211 ? 21.219 9.758 -0.644 1 77.31 211 SER B C 1
ATOM 3482 O O . SER B 1 211 ? 21.875 9.828 -1.685 1 77.31 211 SER B O 1
ATOM 3484 N N . LYS B 1 212 ? 21.844 9.648 0.517 1 78.81 212 LYS B N 1
ATOM 3485 C CA . LYS B 1 212 ? 23.297 9.648 0.711 1 78.81 212 LYS B CA 1
ATOM 3486 C C . LYS B 1 212 ? 23.922 10.898 0.119 1 78.81 212 LYS B C 1
ATOM 3488 O O . LYS B 1 212 ? 24.984 10.82 -0.523 1 78.81 212 LYS B O 1
ATOM 3493 N N . GLY B 1 213 ? 23.141 11.859 0.251 1 81.69 213 GLY B N 1
ATOM 3494 C CA . GLY B 1 213 ? 23.656 13.148 -0.187 1 81.69 213 GLY B CA 1
ATOM 3495 C C . GLY B 1 213 ? 23.531 13.367 -1.683 1 81.69 213 GLY B C 1
ATOM 3496 O O . GLY B 1 213 ? 23.891 14.43 -2.195 1 81.69 213 GLY B O 1
ATOM 3497 N N . LYS B 1 214 ? 23.078 12.32 -2.324 1 79.12 214 LYS B N 1
ATOM 3498 C CA . LYS B 1 214 ? 22.891 12.43 -3.77 1 79.12 214 LYS B CA 1
ATOM 3499 C C . LYS B 1 214 ? 21.5 12.961 -4.113 1 79.12 214 LYS B C 1
ATOM 3501 O O . LYS B 1 214 ? 20.516 12.602 -3.459 1 79.12 214 LYS B O 1
ATOM 3506 N N . GLY B 1 215 ? 21.344 14.242 -4.77 1 85.75 215 GLY B N 1
ATOM 3507 C CA . GLY B 1 215 ? 20.062 14.82 -5.16 1 85.75 215 GLY B CA 1
ATOM 3508 C C . GLY B 1 215 ? 20.203 16.094 -5.969 1 85.75 215 GLY B C 1
ATOM 3509 O O . GLY B 1 215 ? 21.312 16.625 -6.098 1 85.75 215 GLY B O 1
ATOM 3510 N N . GLU B 1 216 ? 19.078 16.438 -6.426 1 88.06 216 GLU B N 1
ATOM 3511 C CA . GLU B 1 216 ? 19.031 17.609 -7.281 1 88.06 216 GLU B CA 1
ATOM 3512 C C . GLU B 1 216 ? 18.859 18.891 -6.461 1 88.06 216 GLU B C 1
ATOM 3514 O O . GLU B 1 216 ? 19.312 19.969 -6.871 1 88.06 216 GLU B O 1
ATOM 3519 N N . PHE B 1 217 ? 18.234 18.781 -5.262 1 91.88 217 PHE B N 1
ATOM 3520 C CA . PHE B 1 217 ? 17.875 19.953 -4.473 1 91.88 217 PHE B CA 1
ATOM 3521 C C . PHE B 1 217 ? 18.516 19.891 -3.088 1 91.88 217 PHE B C 1
ATOM 3523 O O . PHE B 1 217 ? 18.594 18.812 -2.486 1 91.88 217 PHE B O 1
ATOM 3530 N N . THR B 1 218 ? 18.938 21.078 -2.68 1 94.06 218 THR B N 1
ATOM 3531 C CA . THR B 1 218 ? 19.312 21.172 -1.273 1 94.06 218 THR B CA 1
ATOM 3532 C C . THR B 1 218 ? 18.078 21.094 -0.381 1 94.06 218 THR B C 1
ATOM 3534 O O . THR B 1 218 ? 16.953 21.234 -0.862 1 94.06 218 THR B O 1
ATOM 3537 N N . ILE B 1 219 ? 18.312 20.922 0.843 1 94.62 219 ILE B N 1
ATOM 3538 C CA . ILE B 1 219 ? 17.219 20.875 1.812 1 94.62 219 ILE B CA 1
ATOM 3539 C C . ILE B 1 219 ? 16.469 22.203 1.804 1 94.62 219 ILE B C 1
ATOM 3541 O O . ILE B 1 219 ? 15.234 22.234 1.805 1 94.62 219 ILE B O 1
ATOM 3545 N N . GLU B 1 220 ? 17.203 23.281 1.786 1 95.25 220 GLU B N 1
ATOM 3546 C CA . GLU B 1 220 ? 16.609 24.609 1.791 1 95.25 220 GLU B CA 1
ATOM 3547 C C . GLU B 1 220 ? 15.773 24.844 0.538 1 95.25 220 GLU B C 1
ATOM 3549 O O . GLU B 1 220 ? 14.648 25.344 0.621 1 95.25 220 GLU B O 1
ATOM 3554 N N . GLN B 1 221 ? 16.312 24.453 -0.582 1 95.44 221 GLN B N 1
ATOM 3555 C CA . GLN B 1 221 ? 15.594 24.609 -1.841 1 95.44 221 GLN B CA 1
ATOM 3556 C C . GLN B 1 221 ? 14.32 23.766 -1.854 1 95.44 221 GLN B C 1
ATOM 3558 O O . GLN B 1 221 ? 13.242 24.25 -2.195 1 95.44 221 GLN B O 1
ATOM 3563 N N . ALA B 1 222 ? 14.461 22.547 -1.437 1 95.62 222 ALA B N 1
ATOM 3564 C CA . ALA B 1 222 ? 13.336 21.609 -1.471 1 95.62 222 ALA B CA 1
ATOM 3565 C C . ALA B 1 222 ? 12.234 22.062 -0.506 1 95.62 222 ALA B C 1
ATOM 3567 O O . ALA B 1 222 ? 11.055 22.062 -0.862 1 95.62 222 ALA B O 1
ATOM 3568 N N . SER B 1 223 ? 12.633 22.438 0.673 1 97.5 223 SER B N 1
ATOM 3569 C CA . SER B 1 223 ? 11.648 22.828 1.678 1 97.5 223 SER B CA 1
ATOM 3570 C C . SER B 1 223 ? 10.953 24.125 1.297 1 97.5 223 SER B C 1
ATOM 3572 O O . SER B 1 223 ? 9.742 24.266 1.499 1 97.5 223 SER B O 1
ATOM 3574 N N . SER B 1 224 ? 11.688 25.078 0.755 1 97.12 224 SER B N 1
ATOM 3575 C CA . SER B 1 224 ? 11.094 26.328 0.3 1 97.12 224 SER B CA 1
ATOM 3576 C C . SER B 1 224 ? 10.094 26.094 -0.832 1 97.12 224 SER B C 1
ATOM 3578 O O . SER B 1 224 ? 8.984 26.625 -0.813 1 97.12 224 SER B O 1
ATOM 3580 N N . ASN B 1 225 ? 10.531 25.266 -1.776 1 96.25 225 ASN B N 1
ATOM 3581 C CA . ASN B 1 225 ? 9.648 24.938 -2.895 1 96.25 225 ASN B CA 1
ATOM 3582 C C . ASN B 1 225 ? 8.383 24.234 -2.422 1 96.25 225 ASN B C 1
ATOM 3584 O O . ASN B 1 225 ? 7.297 24.469 -2.949 1 96.25 225 ASN B O 1
ATOM 3588 N N . LEU B 1 226 ? 8.508 23.391 -1.468 1 97.56 226 LEU B N 1
ATOM 3589 C CA . LEU B 1 226 ? 7.367 22.641 -0.958 1 97.56 226 LEU B CA 1
ATOM 3590 C C . LEU B 1 226 ? 6.371 23.562 -0.267 1 97.56 226 LEU B C 1
ATOM 3592 O O . LEU B 1 226 ? 5.168 23.484 -0.526 1 97.56 226 LEU B O 1
ATOM 3596 N N . VAL B 1 227 ? 6.859 24.406 0.597 1 97.94 227 VAL B N 1
ATOM 3597 C CA . VAL B 1 227 ? 5.961 25.297 1.326 1 97.94 227 VAL B CA 1
ATOM 3598 C C . VAL B 1 227 ? 5.242 26.219 0.347 1 97.94 227 VAL B C 1
ATOM 3600 O O . VAL B 1 227 ? 4.051 26.5 0.504 1 97.94 227 VAL B O 1
ATOM 3603 N N . GLU B 1 228 ? 5.961 26.688 -0.666 1 97.12 228 GLU B N 1
ATOM 3604 C CA . GLU B 1 228 ? 5.316 27.5 -1.702 1 97.12 228 GLU B CA 1
ATOM 3605 C C . GLU B 1 228 ? 4.234 26.703 -2.424 1 97.12 228 GLU B C 1
ATOM 3607 O O . GLU B 1 228 ? 3.164 27.234 -2.73 1 97.12 228 GLU B O 1
ATOM 3612 N N . ALA B 1 229 ? 4.559 25.469 -2.709 1 97.5 229 ALA B N 1
ATOM 3613 C CA . ALA B 1 229 ? 3.572 24.594 -3.342 1 97.5 229 ALA B CA 1
ATOM 3614 C C . ALA B 1 229 ? 2.359 24.391 -2.439 1 97.5 229 ALA B C 1
ATOM 3616 O O . ALA B 1 229 ? 1.218 24.438 -2.904 1 97.5 229 ALA B O 1
ATOM 3617 N N . PHE B 1 230 ? 2.619 24.141 -1.136 1 98.19 230 PHE B N 1
ATOM 3618 C CA . PHE B 1 230 ? 1.53 23.969 -0.182 1 98.19 230 PHE B CA 1
ATOM 3619 C C . PHE B 1 230 ? 0.563 25.141 -0.236 1 98.19 230 PHE B C 1
ATOM 3621 O O . PHE B 1 230 ? -0.654 24.953 -0.255 1 98.19 230 PHE B O 1
ATOM 3628 N N . LYS B 1 231 ? 1.109 26.328 -0.297 1 97.25 231 LYS B N 1
ATOM 3629 C CA . LYS B 1 231 ? 0.321 27.562 -0.237 1 97.25 231 LYS B CA 1
ATOM 3630 C C . LYS B 1 231 ? -0.562 27.703 -1.473 1 97.25 231 LYS B C 1
ATOM 3632 O O . LYS B 1 231 ? -1.546 28.453 -1.453 1 97.25 231 LYS B O 1
ATOM 3637 N N . LYS B 1 232 ? -0.227 27 -2.537 1 97.38 232 LYS B N 1
ATOM 3638 C CA . LYS B 1 232 ? -0.958 27.125 -3.795 1 97.38 232 LYS B CA 1
ATOM 3639 C C . LYS B 1 232 ? -2.045 26.062 -3.902 1 97.38 232 LYS B C 1
ATOM 3641 O O . LYS B 1 232 ? -2.855 26.078 -4.832 1 97.38 232 LYS B O 1
ATOM 3646 N N . LEU B 1 233 ? -2.076 25.125 -2.973 1 97.69 233 LEU B N 1
ATOM 3647 C CA . LEU B 1 233 ? -3.041 24.031 -3.041 1 97.69 233 LEU B CA 1
ATOM 3648 C C . LEU B 1 233 ? -4.457 24.547 -2.809 1 97.69 233 LEU B C 1
ATOM 3650 O O . LEU B 1 233 ? -4.676 25.406 -1.962 1 97.69 233 LEU B O 1
ATOM 3654 N N . GLY B 1 234 ? -5.414 24.031 -3.553 1 97.06 234 GLY B N 1
ATOM 3655 C CA . GLY B 1 234 ? -6.832 24.328 -3.438 1 97.06 234 GLY B CA 1
ATOM 3656 C C . GLY B 1 234 ? -7.723 23.156 -3.807 1 97.06 234 GLY B C 1
ATOM 3657 O O . GLY B 1 234 ? -7.305 22 -3.717 1 97.06 234 GLY B O 1
ATOM 3658 N N . LYS B 1 235 ? -8.938 23.5 -4.094 1 96.94 235 LYS B N 1
ATOM 3659 C CA . LYS B 1 235 ? -9.961 22.484 -4.363 1 96.94 235 LYS B CA 1
ATOM 3660 C C . LYS B 1 235 ? -9.539 21.578 -5.516 1 96.94 235 LYS B C 1
ATOM 3662 O O . LYS B 1 235 ? -9.75 20.359 -5.461 1 96.94 235 LYS B O 1
ATOM 3667 N N . GLU B 1 236 ? -8.883 22.094 -6.516 1 96.81 236 GLU B N 1
ATOM 3668 C CA . GLU B 1 236 ? -8.516 21.344 -7.711 1 96.81 236 GLU B CA 1
ATOM 3669 C C . GLU B 1 236 ? -7.398 20.344 -7.41 1 96.81 236 GLU B C 1
ATOM 3671 O O . GLU B 1 236 ? -7.137 19.438 -8.211 1 96.81 236 GLU B O 1
ATOM 3676 N N . HIS B 1 237 ? -6.777 20.469 -6.273 1 97.88 237 HIS B N 1
ATOM 3677 C CA . HIS B 1 237 ? -5.641 19.625 -5.93 1 97.88 237 HIS B CA 1
ATOM 3678 C C . HIS B 1 237 ? -6.035 18.547 -4.918 1 97.88 237 HIS B C 1
ATOM 3680 O O . HIS B 1 237 ? -5.227 17.688 -4.574 1 97.88 237 HIS B O 1
ATOM 3686 N N . ASN B 1 238 ? -7.266 18.625 -4.426 1 98.19 238 ASN B N 1
ATOM 3687 C CA . ASN B 1 238 ? -7.68 17.734 -3.35 1 98.19 238 ASN B CA 1
ATOM 3688 C C . ASN B 1 238 ? -7.633 16.266 -3.787 1 98.19 238 ASN B C 1
ATOM 3690 O O . ASN B 1 238 ? -8.234 15.898 -4.801 1 98.19 238 ASN B O 1
ATOM 3694 N N . GLY B 1 239 ? -6.863 15.469 -3.059 1 97.88 239 GLY B N 1
ATOM 3695 C CA . GLY B 1 239 ? -6.766 14.039 -3.307 1 97.88 239 GLY B CA 1
ATOM 3696 C C . GLY B 1 239 ? -5.723 13.688 -4.348 1 97.88 239 GLY B C 1
ATOM 3697 O O . GLY B 1 239 ? -5.578 12.523 -4.719 1 97.88 239 GLY B O 1
ATOM 3698 N N . GLY B 1 240 ? -4.992 14.688 -4.785 1 97.38 240 GLY B N 1
ATOM 3699 C CA . GLY B 1 240 ? -4.094 14.461 -5.906 1 97.38 240 GLY B CA 1
ATOM 3700 C C . GLY B 1 240 ? -2.684 14.102 -5.473 1 97.38 240 GLY B C 1
ATOM 3701 O O . GLY B 1 240 ? -2.404 13.992 -4.277 1 97.38 240 GLY B O 1
ATOM 3702 N N . TYR B 1 241 ? -1.878 13.781 -6.359 1 97.5 241 TYR B N 1
ATOM 3703 C CA . TYR B 1 241 ? -0.479 13.367 -6.301 1 97.5 241 TYR B CA 1
ATOM 3704 C C . TYR B 1 241 ? 0.377 14.227 -7.23 1 97.5 241 TYR B C 1
ATOM 3706 O O . TYR B 1 241 ? 0.252 14.141 -8.453 1 97.5 241 TYR B O 1
ATOM 3714 N N . PHE B 1 242 ? 1.321 15.07 -6.617 1 97.88 242 PHE B N 1
ATOM 3715 C CA . PHE B 1 242 ? 1.905 16.141 -7.41 1 97.88 242 PHE B CA 1
ATOM 3716 C C . PHE B 1 242 ? 3.412 16.219 -7.191 1 97.88 242 PHE B C 1
ATOM 3718 O O . PHE B 1 242 ? 3.912 15.828 -6.137 1 97.88 242 PHE B O 1
ATOM 3725 N N . ARG B 1 243 ? 4.039 16.75 -8.18 1 96 243 ARG B N 1
ATOM 3726 C CA . ARG B 1 243 ? 5.387 17.281 -7.992 1 96 243 ARG B CA 1
ATOM 3727 C C . ARG B 1 243 ? 5.352 18.625 -7.273 1 96 243 ARG B C 1
ATOM 3729 O O . ARG B 1 243 ? 4.277 19.172 -7.031 1 96 243 ARG B O 1
ATOM 3736 N N . ARG B 1 244 ? 6.508 19.125 -6.969 1 93.56 244 ARG B N 1
ATOM 3737 C CA . ARG B 1 244 ? 6.605 20.391 -6.242 1 93.56 244 ARG B CA 1
ATOM 3738 C C . ARG B 1 244 ? 6.043 21.547 -7.07 1 93.56 244 ARG B C 1
ATOM 3740 O O . ARG B 1 244 ? 5.648 22.578 -6.52 1 93.56 244 ARG B O 1
ATOM 3747 N N . ASP B 1 245 ? 6.027 21.438 -8.406 1 94.12 245 ASP B N 1
ATOM 3748 C CA . ASP B 1 245 ? 5.477 22.484 -9.266 1 94.12 245 ASP B CA 1
ATOM 3749 C C . ASP B 1 245 ? 3.988 22.25 -9.516 1 94.12 245 ASP B C 1
ATOM 3751 O O . ASP B 1 245 ? 3.393 22.906 -10.375 1 94.12 245 ASP B O 1
ATOM 3755 N N . LEU B 1 246 ? 3.418 21.234 -8.859 1 96.69 246 LEU B N 1
ATOM 3756 C CA . LEU B 1 246 ? 2 20.891 -8.828 1 96.69 246 LEU B CA 1
ATOM 3757 C C . LEU B 1 246 ? 1.577 20.219 -10.133 1 96.69 246 LEU B C 1
ATOM 3759 O O . LEU B 1 246 ? 0.384 20.141 -10.43 1 96.69 246 LEU B O 1
ATOM 3763 N N . SER B 1 247 ? 2.613 19.844 -10.906 1 96.88 247 SER B N 1
ATOM 3764 C CA . SER B 1 247 ? 2.258 18.953 -12.008 1 96.88 247 SER B CA 1
ATOM 3765 C C . SER B 1 247 ? 1.805 17.594 -11.492 1 96.88 247 SER B C 1
ATOM 3767 O O . SER B 1 247 ? 2.361 17.078 -10.523 1 96.88 247 SER B O 1
ATOM 3769 N N . VAL B 1 248 ? 0.857 17.062 -12.156 1 96.88 248 VAL B N 1
ATOM 3770 C CA . VAL B 1 248 ? 0.213 15.828 -11.719 1 96.88 248 VAL B CA 1
ATOM 3771 C C . VAL B 1 248 ? 1.123 14.633 -12 1 96.88 248 VAL B C 1
ATOM 3773 O O . VAL B 1 248 ? 1.736 14.555 -13.07 1 96.88 248 VAL B O 1
ATOM 3776 N N . ILE B 1 249 ? 1.3 13.805 -11.055 1 96.06 249 ILE B N 1
ATOM 3777 C CA . ILE B 1 249 ? 1.916 12.492 -11.258 1 96.06 249 ILE B CA 1
ATOM 3778 C C . ILE B 1 249 ? 0.832 11.43 -11.375 1 96.06 249 ILE B C 1
ATOM 3780 O O . ILE B 1 249 ? -0.064 11.352 -10.531 1 96.06 249 ILE B O 1
ATOM 3784 N N . PRO B 1 250 ? 0.872 10.672 -12.477 1 94.75 250 PRO B N 1
ATOM 3785 C CA . PRO B 1 250 ? -0.102 9.586 -12.523 1 94.75 250 PRO B CA 1
ATOM 3786 C C . PRO B 1 250 ? 0.106 8.555 -11.414 1 94.75 250 PRO B C 1
ATOM 3788 O O . PRO B 1 250 ? 1.246 8.266 -11.047 1 94.75 250 PRO B O 1
ATOM 3791 N N . TYR B 1 251 ? -1.01 8.07 -10.914 1 93.5 251 TYR B N 1
ATOM 3792 C CA . TYR B 1 251 ? -0.883 7.047 -9.891 1 93.5 251 TYR B CA 1
ATOM 3793 C C . TYR B 1 251 ? -0.233 5.789 -10.453 1 93.5 251 TYR B C 1
ATOM 3795 O O . TYR B 1 251 ? -0.513 5.391 -11.586 1 93.5 251 TYR B O 1
#

pLDDT: mean 95.79, std 4.41, range [76.62, 98.94]

Radius of gyration: 23.43 Å; Cα contacts (8 Å, |Δi|>4): 1196; chains: 2; bounding box: 48×72×50 Å